Protein 3OLL (pdb70)

Foldseek 3Di:
DLAQVVQLVLLVVLDFDFDDDAQDPDDDAQLRVVARLQVLLVVVLVSVLSSQVSRPLLVVFPPVVNVVLCLQQVLLLLLLVQLVVCLPPQQWGCSGVNDIDGLVVLVRHPQCSVLSVLSRVLSPLCSVLVPDPS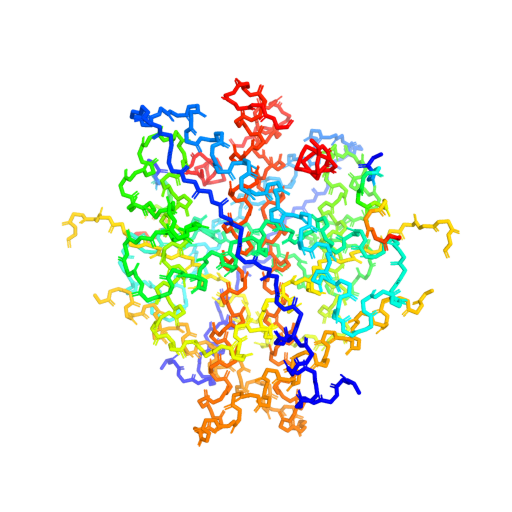LSSLVSVLSSLDDCPDDDDDPPDCNVVSSVVSNVSSLVNNLVVLVVVVDDPVVSVVSSVSSVVCSVSSVVSSVSVLVVVLVCCVVVSYPHVVSVVSNVVD/DLAQVVQLVLLVVLDFDFDDDAQDPDDDAQLRVVQRLQVLLVVVLVSVLSSQVSRPLLVVFPPVVNVVLCLFFSLLLLLLVQLVVCLPPQQWGCSGVNDIDGLVVLVRHPQCSVLSVLSRVLSPLCSVLVPDPSLSSLLSVLSSLDDPCDDDDDPGCNVVSSVVSNVSSLVNNLVVLVVVVDDPVVSVVSSVSSVVCSVSSVVSSVSVLVSVLVCCVVVSYPHVVSVVSNVVD/DCVVVVVVVD/DCVPVVVVVD

Sequence (487 aa):
ALSPEQLVLTLLEAEPPHVLISSRPSAPFTEASMMMSLTKLADKELVHMISSWAKKIPGFVEELSLFDQVRLLESCWMEVLMMGLMWRSIDHPGKLIFAPDLVLDRDEGKCCVEGILEIFDMLLATTSSRFRELKLQHKEYLCVKAMILLNSSMYPLVTATADSSRKLAHLLNAVTDALVWVIAKSGISSQQQSMRLANLLMLLSSHVRHASNKGMEHLLNMKCCKNVVPVDLLLEMLNAHALSPEQLVLTLLEAEPPHVLISSRPSAPFTEASMMMSLTKLADKELVHMISWAKKIPGFVELSLFFDQVRLLESSCWMEVLMMGLMWRSIDHPGKLIFAPDLVLDRDEGKCCVEGILEIFDMLLATTSRFRELKLQHKEYLCVKAMILLNSSMYPLVTATDSSRKLAHLLNAVTDALVWVIAKSGISSQQQSMRLANLLMLLSSHVRHASSNKGMEHLLNMKCKNVVPVDLLLEMLNAHRHKILHRLLQRHKILHRLLQ

Solvent-accessible surface area: 22695 Å² total

InterPro domains:
  IPR000536 Nuclear hormone receptor, ligand-binding domain [PF00104] (287-480)
  IPR000536 Nuclear hormone receptor, ligand-binding domain [PS51843] (264-498)
  IPR000536 Nuclear hormone receptor, ligand-binding domain [SM00430] (300-469)
  IPR001628 Zinc finger, nuclear hormone receptor-type [PF00105] (148-216)
  IPR001628 Zinc finger, nuclear hormone receptor-type [PR00047] (149-165)
  IPR001628 Zinc finger, nuclear hormone receptor-type [PR00047] (165-180)
  IPR001628 Zinc finger, nuclear hormone receptor-type [PR00047] (198-206)
  IPR001628 Zinc finger, nuclear hormone receptor-type [PR00047] (206-214)
  IPR001628 Zinc finger, nuclear hormone receptor-type [PS00031] (149-175)
  IPR001628 Zinc finger, nuclear hormone receptor-type [PS51030] (146-221)
  IPR001628 Zinc finger, nuclear hormone receptor-type [SM00399] (146-217)
  IPR001723 Nuclear hormone receptor [PR00398] (210-220)
  IPR001723 Nuclear hormone receptor [PR00398] (301-322)
  IPR001723 Nuclear hormone receptor [PR00398] (322-338)
  IPR001723 Nuclear hormone receptor [PR00398] (390-405)
  IPR001723 Nuclear hormone receptor [PR00398] (457-474)
  IPR013088 Zinc finger, NHR/GATA-type [G3DSA:3.30.50.10] (141-246)
  IPR021064 Estrogen receptor beta-like, N-terminal [PF12497] (12-125)
  IPR024178 Estrogen receptor/oestrogen-related receptor [PIRSF002527] (24-518)
  IPR028355 Estrogen receptor beta/gamma [PIRSF500102] (14-525)

GO terms:
  GO:0005515 protein binding (F, IPI)
  GO:0030284 nuclear estrogen receptor activity (F, IDA)
  GO:0045944 positive regulation of transcription by RNA polymerase II (P, IDA)
  GO:0034056 estrogen response element binding (F, IDA)
  GO:0030520 estrogen receptor signaling pathway (P, IDA)
  GO:0071392 cellular response to estradiol stimulus (P, IDA)
  GO:0004879 nuclear receptor activity (F, IDA)
  GO:0005634 nucleus (C, IDA)
  GO:0005739 mitochondrion (C, IDA)
  GO:0045893 positive regulation of DNA-templated transcription (P, IDA)
  GO:0030284 nuclear estrogen receptor activity (F, IMP)
  GO:0019899 enzyme binding (F, IPI)
  GO:0003677 DNA binding (F, TAS)
  GO:0003707 nuclear steroid receptor activity (F, TAS)
  GO:0007165 signal transduction (P, TAS)
  GO:0007267 cell-cell signaling (P, TAS)
  GO:0005654 nucleoplasm (C, TAS)
  GO:0005654 nucleoplasm (C, IDA)
  GO:0000978 RNA polymerase II cis-regulatory region sequence-specific DNA binding (F, IDA)
  GO:0000122 negative regulation of transcription by RNA polymerase II (P, IDA)

Organism: Homo sapiens (NCBI:txid9606)

CATH classification: 1.10.565.10

Structure (mmCIF, N/CA/C/O backbone):
data_3OLL
#
_entry.id   3OLL
#
_cell.length_a   71.860
_cell.length_b   71.860
_cell.length_c   113.280
_cell.angle_alpha   90.00
_cell.angle_beta   90.00
_cell.angle_gamma   120.00
#
_symmetry.space_group_name_H-M   'P 31'
#
loop_
_entity.id
_entity.type
_entity.pdbx_description
1 polymer 'Estrogen receptor beta'
2 polymer 'Nuclear receptor coactivator 1'
3 non-polymer ESTRADIOL
4 water water
#
loop_
_atom_site.group_PDB
_atom_site.id
_atom_site.type_symbol
_atom_site.label_atom_id
_atom_site.label_alt_id
_atom_site.label_comp_id
_atom_site.label_asym_id
_atom_site.label_entity_id
_atom_site.label_seq_id
_atom_site.pdbx_PDB_ins_code
_atom_site.Cartn_x
_atom_site.Cartn_y
_atom_site.Cartn_z
_atom_site.occupancy
_atom_site.B_iso_or_equiv
_atom_site.auth_seq_id
_atom_site.auth_comp_id
_atom_site.auth_asym_id
_atom_site.auth_atom_id
_atom_site.pdbx_PDB_model_num
ATOM 1 N N . ALA A 1 2 ? 16.109 19.576 -1.543 1.00 27.76 262 ALA A N 1
ATOM 2 C CA . ALA A 1 2 ? 15.197 20.575 -0.798 1.00 28.56 262 ALA A CA 1
ATOM 3 C C . ALA A 1 2 ? 13.774 20.192 -0.760 1.00 29.02 262 ALA A C 1
ATOM 4 O O . ALA A 1 2 ? 13.049 20.687 0.148 1.00 29.38 262 ALA A O 1
ATOM 6 N N . LEU A 1 3 ? 13.341 19.403 -1.748 1.00 28.06 263 LEU A N 1
ATOM 7 C CA . LEU A 1 3 ? 11.940 18.958 -1.835 1.00 28.28 263 LEU A CA 1
ATOM 8 C C . LEU A 1 3 ? 11.706 17.560 -1.403 1.00 28.12 263 LEU A C 1
ATOM 9 O O . LEU A 1 3 ? 10.558 17.067 -1.429 1.00 27.85 263 LEU A O 1
ATOM 14 N N . SER A 1 4 ? 12.771 16.848 -1.066 1.00 27.85 264 SER A N 1
ATOM 15 C CA . SER A 1 4 ? 12.658 15.525 -0.509 1.00 27.63 264 SER A CA 1
ATOM 16 C C . SER A 1 4 ? 11.999 15.505 0.879 1.00 24.25 264 SER A C 1
ATOM 17 O O . SER A 1 4 ? 12.142 16.469 1.604 1.00 24.48 264 SER A O 1
ATOM 20 N N . PRO A 1 5 ? 11.247 14.456 1.249 1.00 22.58 265 PRO A N 1
ATOM 21 C CA . PRO A 1 5 ? 10.231 14.630 2.318 1.00 21.84 265 PRO A CA 1
ATOM 22 C C . PRO A 1 5 ? 10.823 15.083 3.644 1.00 20.20 265 PRO A C 1
ATOM 23 O O . PRO A 1 5 ? 10.282 16.087 4.211 1.00 19.32 265 PRO A O 1
ATOM 27 N N . GLU A 1 6 ? 11.886 14.426 4.184 1.00 20.36 266 GLU A N 1
ATOM 28 C CA . GLU A 1 6 ? 12.386 14.852 5.526 1.00 20.60 266 GLU A CA 1
ATOM 29 C C . GLU A 1 6 ? 12.924 16.329 5.506 1.00 19.23 266 GLU A C 1
ATOM 30 O O . GLU A 1 6 ? 12.580 17.143 6.437 1.00 20.69 266 GLU A O 1
ATOM 36 N N . GLN A 1 7 ? 13.654 16.720 4.466 1.00 20.41 267 GLN A N 1
ATOM 37 C CA . GLN A 1 7 ? 14.144 18.140 4.368 1.00 20.98 267 GLN A CA 1
ATOM 38 C C . GLN A 1 7 ? 12.955 19.124 4.220 1.00 19.42 267 GLN A C 1
ATOM 39 O O . GLN A 1 7 ? 12.957 20.249 4.881 1.00 20.50 267 GLN A O 1
ATOM 45 N N . LEU A 1 8 ? 11.904 18.740 3.424 1.00 19.33 268 LEU A N 1
ATOM 46 C CA . LEU A 1 8 ? 10.781 19.699 3.189 1.00 18.01 268 LEU A CA 1
ATOM 47 C C . LEU A 1 8 ? 10.010 19.941 4.488 1.00 17.13 268 LEU A C 1
ATOM 48 O O . LEU A 1 8 ? 9.669 21.116 4.777 1.00 17.94 268 LEU A O 1
ATOM 53 N N . VAL A 1 9 ? 9.723 18.861 5.235 1.00 17.50 269 VAL A N 1
ATOM 54 C CA . VAL A 1 9 ? 8.977 19.007 6.480 1.00 17.26 269 VAL A CA 1
ATOM 55 C C . VAL A 1 9 ? 9.778 19.886 7.502 1.00 17.38 269 VAL A C 1
ATOM 56 O O . VAL A 1 9 ? 9.193 20.744 8.208 1.00 18.44 269 VAL A O 1
ATOM 60 N N . LEU A 1 10 ? 11.117 19.689 7.591 1.00 17.29 270 LEU A N 1
ATOM 61 C CA . LEU A 1 10 ? 11.929 20.523 8.517 1.00 15.60 270 LEU A CA 1
ATOM 62 C C . LEU A 1 10 ? 11.878 22.004 8.059 1.00 15.69 270 LEU A C 1
ATOM 63 O O . LEU A 1 10 ? 11.843 22.914 8.949 1.00 15.66 270 LEU A O 1
ATOM 68 N N . THR A 1 11 ? 12.003 22.286 6.747 1.00 16.90 271 THR A N 1
ATOM 69 C CA . THR A 1 11 ? 11.891 23.677 6.246 1.00 15.59 271 THR A CA 1
ATOM 70 C C . THR A 1 11 ? 10.508 24.287 6.697 1.00 15.62 271 THR A C 1
ATOM 71 O O . THR A 1 11 ? 10.433 25.489 7.116 1.00 16.03 271 THR A O 1
ATOM 75 N N . LEU A 1 12 ? 9.402 23.523 6.546 1.00 15.43 272 LEU A N 1
ATOM 76 C CA . LEU A 1 12 ? 8.057 24.036 6.971 1.00 14.42 272 LEU A CA 1
ATOM 77 C C . LEU A 1 12 ? 8.055 24.313 8.489 1.00 15.24 272 LEU A C 1
ATOM 78 O O . LEU A 1 12 ? 7.516 25.380 8.920 1.00 15.08 272 LEU A O 1
ATOM 83 N N . LEU A 1 13 ? 8.658 23.401 9.283 1.00 14.39 273 LEU A N 1
ATOM 84 C CA . LEU A 1 13 ? 8.740 23.608 10.737 1.00 14.05 273 LEU A CA 1
ATOM 85 C C . LEU A 1 13 ? 9.485 24.954 11.081 1.00 15.53 273 LEU A C 1
ATOM 86 O O . LEU A 1 13 ? 9.012 25.769 11.916 1.00 16.47 273 LEU A O 1
ATOM 91 N N . GLU A 1 14 ? 10.608 25.217 10.383 1.00 15.60 274 GLU A N 1
ATOM 92 C CA . GLU A 1 14 ? 11.418 26.407 10.659 1.00 15.17 274 GLU A CA 1
ATOM 93 C C . GLU A 1 14 ? 10.782 27.697 10.114 1.00 15.24 274 GLU A C 1
ATOM 94 O O . GLU A 1 14 ? 11.174 28.833 10.523 1.00 16.58 274 GLU A O 1
ATOM 100 N N . ALA A 1 15 ? 9.824 27.552 9.203 1.00 15.52 275 ALA A N 1
ATOM 101 C CA . ALA A 1 15 ? 9.116 28.723 8.573 1.00 14.96 275 ALA A CA 1
ATOM 102 C C . ALA A 1 15 ? 7.942 29.259 9.437 1.00 14.99 275 ALA A C 1
ATOM 103 O O . ALA A 1 15 ? 7.380 30.353 9.066 1.00 15.32 275 ALA A O 1
ATOM 105 N N . GLU A 1 16 ? 7.521 28.508 10.475 1.00 14.65 276 GLU A N 1
ATOM 106 C CA . GLU A 1 16 ? 6.254 28.883 11.195 1.00 15.11 276 GLU A CA 1
ATOM 107 C C . GLU A 1 16 ? 6.297 30.341 11.694 1.00 14.73 276 GLU A C 1
ATOM 108 O O . GLU A 1 16 ? 7.316 30.779 12.259 1.00 16.91 276 GLU A O 1
ATOM 114 N N . PRO A 1 17 ? 5.183 31.121 11.535 1.00 15.06 277 PRO A N 1
ATOM 115 C CA . PRO A 1 17 ? 5.199 32.535 11.961 1.00 17.05 277 PRO A CA 1
ATOM 116 C C . PRO A 1 17 ? 5.130 32.653 13.497 1.00 18.10 277 PRO A C 1
ATOM 117 O O . PRO A 1 17 ? 4.768 31.699 14.200 1.00 18.60 277 PRO A O 1
ATOM 121 N N . PRO A 1 18 ? 5.497 33.820 14.017 1.00 18.78 278 PRO A N 1
ATOM 122 C CA . PRO A 1 18 ? 5.392 34.066 15.480 1.00 19.92 278 PRO A CA 1
ATOM 123 C C . PRO A 1 18 ? 3.932 34.146 15.944 1.00 21.04 278 PRO A C 1
ATOM 124 O O . PRO A 1 18 ? 3.056 34.448 15.128 1.00 21.58 278 PRO A O 1
ATOM 128 N N . HIS A 1 19 ? 3.683 33.857 17.212 1.00 22.45 279 HIS A N 1
ATOM 129 C CA . HIS A 1 19 ? 2.363 34.157 17.839 1.00 23.65 279 HIS A CA 1
ATOM 130 C C . HIS A 1 19 ? 2.228 35.717 18.037 1.00 23.54 279 HIS A C 1
ATOM 131 O O . HIS A 1 19 ? 3.144 36.391 18.573 1.00 27.15 279 HIS A O 1
ATOM 138 N N . VAL A 1 20 ? 1.188 36.310 17.490 1.00 17.80 280 VAL A N 1
ATOM 139 C CA . VAL A 1 20 ? 0.990 37.740 17.653 1.00 17.41 280 VAL A CA 1
ATOM 140 C C . VAL A 1 20 ? 0.157 37.964 18.990 1.00 16.65 280 VAL A C 1
ATOM 141 O O . VAL A 1 20 ? -0.903 37.364 19.213 1.00 16.38 280 VAL A O 1
ATOM 145 N N . LEU A 1 21 ? 0.644 38.830 19.848 1.00 16.12 281 LEU A N 1
ATOM 146 C CA . LEU A 1 21 ? 0.009 39.064 21.182 1.00 15.21 281 LEU A CA 1
ATOM 147 C C . LEU A 1 21 ? -0.955 40.256 21.133 1.00 14.28 281 LEU A C 1
ATOM 148 O O . LEU A 1 21 ? -0.664 41.309 20.574 1.00 15.46 281 LEU A O 1
ATOM 153 N N . ILE A 1 22 ? -2.142 40.029 21.720 1.00 14.58 282 ILE A N 1
ATOM 154 C CA . ILE A 1 22 ? -3.150 41.106 21.915 1.00 14.76 282 ILE A CA 1
ATOM 155 C C . ILE A 1 22 ? -3.976 40.745 23.214 1.00 15.50 282 ILE A C 1
ATOM 156 O O . ILE A 1 22 ? -4.096 39.530 23.573 1.00 16.32 282 ILE A O 1
ATOM 161 N N A SER A 1 23 ? -4.538 41.747 23.892 0.50 16.54 283 SER A N 1
ATOM 162 N N B SER A 1 23 ? -4.501 41.754 23.922 0.50 15.77 283 SER A N 1
ATOM 163 C CA A SER A 1 23 ? -5.398 41.461 25.087 0.50 18.23 283 SER A CA 1
ATOM 164 C CA B SER A 1 23 ? -5.331 41.503 25.161 0.50 16.66 283 SER A CA 1
ATOM 165 C C A SER A 1 23 ? -6.810 41.988 24.889 0.50 18.39 283 SER A C 1
ATOM 166 C C B SER A 1 23 ? -6.756 42.068 24.974 0.50 17.80 283 SER A C 1
ATOM 167 O O A SER A 1 23 ? -7.091 42.737 23.966 0.50 19.26 283 SER A O 1
ATOM 168 O O B SER A 1 23 ? -7.000 42.901 24.121 0.50 18.71 283 SER A O 1
ATOM 173 N N . ARG A 1 24 ? -7.681 41.651 25.832 1.00 18.38 284 ARG A N 1
ATOM 174 C CA . ARG A 1 24 ? -9.060 42.253 25.828 1.00 18.53 284 ARG A CA 1
ATOM 175 C C . ARG A 1 24 ? -9.023 43.735 26.209 1.00 18.96 284 ARG A C 1
ATOM 176 O O . ARG A 1 24 ? -8.163 44.112 27.081 1.00 20.95 284 ARG A O 1
ATOM 184 N N . PRO A 1 25 ? -9.963 44.542 25.699 1.00 18.67 285 PRO A N 1
ATOM 185 C CA . PRO A 1 25 ? -10.136 45.926 26.251 1.00 21.02 285 PRO A CA 1
ATOM 186 C C . PRO A 1 25 ? -10.510 45.924 27.788 1.00 22.10 285 PRO A C 1
ATOM 187 O O . PRO A 1 25 ? -10.980 44.913 28.329 1.00 19.97 285 PRO A O 1
ATOM 191 N N . SER A 1 26 ? -10.196 47.045 28.470 1.00 22.53 286 SER A N 1
ATOM 192 C CA . SER A 1 26 ? -10.678 47.243 29.885 1.00 23.12 286 SER A CA 1
ATOM 193 C C . SER A 1 26 ? -12.210 47.217 30.056 1.00 23.76 286 SER A C 1
ATOM 194 O O . SER A 1 26 ? -12.715 46.555 30.996 1.00 26.62 286 SER A O 1
ATOM 197 N N . ALA A 1 27 ? -12.956 47.850 29.151 1.00 22.87 287 ALA A N 1
ATOM 198 C CA . ALA A 1 27 ? -14.431 47.955 29.269 1.00 21.30 287 ALA A CA 1
ATOM 199 C C . ALA A 1 27 ? -15.100 46.671 28.697 1.00 21.26 287 ALA A C 1
ATOM 200 O O . ALA A 1 27 ? -14.508 46.006 27.785 1.00 21.96 287 ALA A O 1
ATOM 202 N N . PRO A 1 28 ? -16.336 46.290 29.188 1.00 19.83 288 PRO A N 1
ATOM 203 C CA . PRO A 1 28 ? -17.077 45.141 28.561 1.00 19.37 288 PRO A CA 1
ATOM 204 C C . PRO A 1 28 ? -17.155 45.242 27.031 1.00 17.97 288 PRO A C 1
ATOM 205 O O . PRO A 1 28 ? -17.275 46.364 26.476 1.00 18.66 288 PRO A O 1
ATOM 209 N N . PHE A 1 29 ? -17.049 44.091 26.350 1.00 18.11 289 PHE A N 1
ATOM 210 C CA . PHE A 1 29 ? -17.152 44.129 24.834 1.00 16.89 289 PHE A CA 1
ATOM 211 C C . PHE A 1 29 ? -18.507 44.728 24.333 1.00 17.63 289 PHE A C 1
ATOM 212 O O . PHE A 1 29 ? -19.609 44.469 24.939 1.00 19.78 289 PHE A O 1
ATOM 220 N N . THR A 1 30 ? -18.408 45.402 23.190 1.00 18.25 290 THR A N 1
ATOM 221 C CA . THR A 1 30 ? -19.580 45.813 22.380 1.00 18.04 290 THR A CA 1
ATOM 222 C C . THR A 1 30 ? -19.324 45.155 20.967 1.00 17.09 290 THR A C 1
ATOM 223 O O . THR A 1 30 ? -18.192 44.690 20.636 1.00 16.98 290 THR A O 1
ATOM 227 N N . GLU A 1 31 ? -20.329 45.177 20.099 1.00 16.97 291 GLU A N 1
ATOM 228 C CA . GLU A 1 31 ? -20.145 44.720 18.712 1.00 18.13 291 GLU A CA 1
ATOM 229 C C . GLU A 1 31 ? -18.956 45.469 18.036 1.00 17.68 291 GLU A C 1
ATOM 230 O O . GLU A 1 31 ? -18.035 44.811 17.430 1.00 17.84 291 GLU A O 1
ATOM 236 N N . ALA A 1 32 ? -18.876 46.825 18.202 1.00 18.03 292 ALA A N 1
ATOM 237 C CA . ALA A 1 32 ? -17.779 47.578 17.608 1.00 17.38 292 ALA A CA 1
ATOM 238 C C . ALA A 1 32 ? -16.389 47.220 18.219 1.00 16.20 292 ALA A C 1
ATOM 239 O O . ALA A 1 32 ? -15.377 47.083 17.504 1.00 17.31 292 ALA A O 1
ATOM 241 N N . SER A 1 33 ? -16.293 47.125 19.552 1.00 16.05 293 SER A N 1
ATOM 242 C CA . SER A 1 33 ? -14.962 46.834 20.168 1.00 16.73 293 SER A CA 1
ATOM 243 C C . SER A 1 33 ? -14.443 45.392 19.951 1.00 15.23 293 SER A C 1
ATOM 244 O O . SER A 1 33 ? -13.236 45.172 19.785 1.00 14.93 293 SER A O 1
ATOM 247 N N . MET A 1 34 ? -15.359 44.426 19.872 1.00 15.34 294 MET A N 1
ATOM 248 C CA . MET A 1 34 ? -14.947 43.035 19.518 1.00 13.72 294 MET A CA 1
ATOM 249 C C . MET A 1 34 ? -14.437 42.992 18.037 1.00 13.98 294 MET A C 1
ATOM 250 O O . MET A 1 34 ? -13.368 42.347 17.765 1.00 14.59 294 MET A O 1
ATOM 255 N N . MET A 1 35 ? -15.175 43.651 17.091 1.00 13.89 295 MET A N 1
ATOM 256 C CA . MET A 1 35 ? -14.672 43.710 15.675 1.00 13.11 295 MET A CA 1
ATOM 257 C C . MET A 1 35 ? -13.285 44.464 15.601 1.00 14.14 295 MET A C 1
ATOM 258 O O . MET A 1 35 ? -12.403 44.037 14.812 1.00 14.89 295 MET A O 1
ATOM 263 N N . MET A 1 36 ? -13.092 45.517 16.409 1.00 15.12 296 MET A N 1
ATOM 264 C CA . MET A 1 36 ? -11.810 46.198 16.399 1.00 14.53 296 MET A CA 1
ATOM 265 C C . MET A 1 36 ? -10.663 45.289 16.882 1.00 14.27 296 MET A C 1
ATOM 266 O O . MET A 1 36 ? -9.587 45.213 16.205 1.00 14.72 296 MET A O 1
ATOM 271 N N . SER A 1 37 ? -10.882 44.495 17.965 1.00 13.32 297 SER A N 1
ATOM 272 C CA . SER A 1 37 ? -9.779 43.630 18.432 1.00 12.84 297 SER A CA 1
ATOM 273 C C . SER A 1 37 ? -9.472 42.520 17.406 1.00 12.46 297 SER A C 1
ATOM 274 O O . SER A 1 37 ? -8.275 42.277 17.116 1.00 13.47 297 SER A O 1
ATOM 277 N N . LEU A 1 38 ? -10.505 41.890 16.803 1.00 12.48 298 LEU A N 1
ATOM 278 C CA . LEU A 1 38 ? -10.265 40.790 15.849 1.00 11.68 298 LEU A CA 1
ATOM 279 C C . LEU A 1 38 ? -9.584 41.284 14.545 1.00 11.90 298 LEU A C 1
ATOM 280 O O . LEU A 1 38 ? -8.653 40.570 13.989 1.00 12.75 298 LEU A O 1
ATOM 285 N N . THR A 1 39 ? -9.990 42.469 14.059 1.00 13.18 299 THR A N 1
ATOM 286 C CA . THR A 1 39 ? -9.341 42.979 12.808 1.00 14.06 299 THR A CA 1
ATOM 287 C C . THR A 1 39 ? -7.885 43.539 13.028 1.00 13.21 299 THR A C 1
ATOM 288 O O . THR A 1 39 ? -7.026 43.349 12.118 1.00 14.81 299 THR A O 1
ATOM 292 N N . LYS A 1 40 ? -7.626 44.203 14.202 1.00 13.66 300 LYS A N 1
ATOM 293 C CA . LYS A 1 40 ? -6.216 44.606 14.541 1.00 14.64 300 LYS A CA 1
ATOM 294 C C . LYS A 1 40 ? -5.276 43.351 14.559 1.00 14.00 300 LYS A C 1
ATOM 295 O O . LYS A 1 40 ? -4.141 43.366 14.008 1.00 14.52 300 LYS A O 1
ATOM 301 N N . LEU A 1 41 ? -5.757 42.245 15.155 1.00 13.07 301 LEU A N 1
ATOM 302 C CA . LEU A 1 41 ? -4.963 40.973 15.177 1.00 12.85 301 LEU A CA 1
ATOM 303 C C . LEU A 1 41 ? -4.750 40.412 13.745 1.00 12.79 301 LEU A C 1
ATOM 304 O O . LEU A 1 41 ? -3.609 40.078 13.356 1.00 13.93 301 LEU A O 1
ATOM 309 N N . ALA A 1 42 ? -5.837 40.333 12.945 1.00 12.66 302 ALA A N 1
ATOM 310 C CA . ALA A 1 42 ? -5.726 39.820 11.541 1.00 12.43 302 ALA A CA 1
ATOM 311 C C . ALA A 1 42 ? -4.738 40.620 10.679 1.00 13.33 302 ALA A C 1
ATOM 312 O O . ALA A 1 42 ? -3.957 40.009 9.919 1.00 15.08 302 ALA A O 1
ATOM 314 N N . ASP A 1 43 ? -4.788 41.969 10.785 1.00 14.75 303 ASP A N 1
ATOM 315 C CA . ASP A 1 43 ? -3.860 42.796 9.979 1.00 15.62 303 ASP A CA 1
ATOM 316 C C . ASP A 1 43 ? -2.400 42.497 10.288 1.00 16.47 303 ASP A C 1
ATOM 317 O O . ASP A 1 43 ? -1.508 42.299 9.349 1.00 17.52 303 ASP A O 1
ATOM 322 N N . LYS A 1 44 ? -2.091 42.397 11.598 1.00 14.19 304 LYS A N 1
ATOM 323 C CA . LYS A 1 44 ? -0.662 42.078 11.972 1.00 15.54 304 LYS A CA 1
ATOM 324 C C . LYS A 1 44 ? -0.267 40.639 11.544 1.00 15.68 304 LYS A C 1
ATOM 325 O O . LYS A 1 44 ? 0.894 40.400 11.056 1.00 16.32 304 LYS A O 1
ATOM 331 N N . GLU A 1 45 ? -1.171 39.664 11.734 1.00 14.44 305 GLU A N 1
ATOM 332 C CA . GLU A 1 45 ? -0.888 38.289 11.235 1.00 15.28 305 GLU A CA 1
ATOM 333 C C . GLU A 1 45 ? -0.666 38.232 9.681 1.00 14.70 305 GLU A C 1
ATOM 334 O O . GLU A 1 45 ? 0.191 37.400 9.208 1.00 14.83 305 GLU A O 1
ATOM 340 N N . LEU A 1 46 ? -1.381 39.069 8.932 1.00 14.76 306 LEU A N 1
ATOM 341 C CA . LEU A 1 46 ? -1.211 39.107 7.441 1.00 15.79 306 LEU A CA 1
ATOM 342 C C . LEU A 1 46 ? 0.208 39.522 7.081 1.00 16.65 306 LEU A C 1
ATOM 343 O O . LEU A 1 46 ? 0.808 38.951 6.125 1.00 17.38 306 LEU A O 1
ATOM 348 N N . VAL A 1 47 ? 0.807 40.477 7.813 1.00 16.16 307 VAL A N 1
ATOM 349 C CA . VAL A 1 47 ? 2.162 40.919 7.522 1.00 18.30 307 VAL A CA 1
ATOM 350 C C . VAL A 1 47 ? 3.103 39.747 7.689 1.00 16.93 307 VAL A C 1
ATOM 351 O O . VAL A 1 47 ? 4.005 39.490 6.815 1.00 18.50 307 VAL A O 1
ATOM 355 N N . HIS A 1 48 ? 2.974 39.015 8.802 1.00 15.56 308 HIS A N 1
ATOM 356 C CA . HIS A 1 48 ? 3.864 37.840 9.054 1.00 15.40 308 HIS A CA 1
ATOM 357 C C . HIS A 1 48 ? 3.584 36.666 8.111 1.00 14.57 308 HIS A C 1
ATOM 358 O O . HIS A 1 48 ? 4.518 35.880 7.846 1.00 16.05 308 HIS A O 1
ATOM 365 N N . MET A 1 49 ? 2.352 36.571 7.623 1.00 15.14 309 MET A N 1
ATOM 366 C CA . MET A 1 49 ? 2.004 35.497 6.665 1.00 14.40 309 MET A CA 1
ATOM 367 C C . MET A 1 49 ? 2.846 35.620 5.367 1.00 15.21 309 MET A C 1
ATOM 368 O O . MET A 1 49 ? 3.240 34.604 4.731 1.00 15.13 309 MET A O 1
ATOM 373 N N . ILE A 1 50 ? 3.085 36.875 4.932 1.00 16.17 310 ILE A N 1
ATOM 374 C CA . ILE A 1 50 ? 3.904 37.083 3.677 1.00 16.57 310 ILE A CA 1
ATOM 375 C C . ILE A 1 50 ? 5.334 36.526 3.872 1.00 15.73 310 ILE A C 1
ATOM 376 O O . ILE A 1 50 ? 5.887 35.837 2.951 1.00 17.51 310 ILE A O 1
ATOM 381 N N A SER A 1 51 ? 5.940 36.839 5.039 0.50 18.07 311 SER A N 1
ATOM 382 N N B SER A 1 51 ? 5.941 36.808 5.044 0.50 18.30 311 SER A N 1
ATOM 383 C CA A SER A 1 51 ? 7.305 36.304 5.352 0.50 17.81 311 SER A CA 1
ATOM 384 C CA B SER A 1 51 ? 7.311 36.272 5.352 0.50 18.02 311 SER A CA 1
ATOM 385 C C A SER A 1 51 ? 7.321 34.747 5.383 0.50 16.55 311 SER A C 1
ATOM 386 C C B SER A 1 51 ? 7.346 34.721 5.418 0.50 16.89 311 SER A C 1
ATOM 387 O O A SER A 1 51 ? 8.285 34.123 4.861 0.50 17.66 311 SER A O 1
ATOM 388 O O B SER A 1 51 ? 8.342 34.076 4.985 0.50 17.97 311 SER A O 1
ATOM 393 N N . TRP A 1 52 ? 6.313 34.110 6.004 1.00 16.18 312 TRP A N 1
ATOM 394 C CA . TRP A 1 52 ? 6.136 32.619 5.999 1.00 15.06 312 TRP A CA 1
ATOM 395 C C . TRP A 1 52 ? 6.109 32.098 4.529 1.00 14.96 312 TRP A C 1
ATOM 396 O O . TRP A 1 52 ? 6.820 31.127 4.197 1.00 15.40 312 TRP A O 1
ATOM 407 N N . ALA A 1 53 ? 5.251 32.663 3.661 1.00 14.96 313 ALA A N 1
ATOM 408 C CA . ALA A 1 53 ? 5.104 32.118 2.256 1.00 15.44 313 ALA A CA 1
ATOM 409 C C . ALA A 1 53 ? 6.462 32.140 1.510 1.00 16.26 313 ALA A C 1
ATOM 410 O O . ALA A 1 53 ? 6.886 31.184 0.783 1.00 16.55 313 ALA A O 1
ATOM 412 N N . LYS A 1 54 ? 7.234 33.228 1.751 1.00 15.80 314 LYS A N 1
ATOM 413 C CA . LYS A 1 54 ? 8.556 33.383 1.098 1.00 17.93 314 LYS A CA 1
ATOM 414 C C . LYS A 1 54 ? 9.562 32.318 1.525 1.00 17.37 314 LYS A C 1
ATOM 415 O O . LYS A 1 54 ? 10.620 32.115 0.821 1.00 20.21 314 LYS A O 1
ATOM 421 N N . LYS A 1 55 ? 9.323 31.705 2.705 1.00 18.64 315 LYS A N 1
ATOM 422 C CA . LYS A 1 55 ? 10.224 30.619 3.227 1.00 19.04 315 LYS A CA 1
ATOM 423 C C . LYS A 1 55 ? 9.915 29.208 2.621 1.00 21.19 315 LYS A C 1
ATOM 424 O O . LYS A 1 55 ? 10.713 28.277 2.827 1.00 23.39 315 LYS A O 1
ATOM 430 N N . ILE A 1 56 ? 8.752 29.004 1.956 1.00 20.63 316 ILE A N 1
ATOM 431 C CA . ILE A 1 56 ? 8.394 27.701 1.416 1.00 22.79 316 ILE A CA 1
ATOM 432 C C . ILE A 1 56 ? 9.264 27.472 0.160 1.00 23.27 316 ILE A C 1
ATOM 433 O O . ILE A 1 56 ? 9.352 28.316 -0.724 1.00 22.04 316 ILE A O 1
ATOM 438 N N . PRO A 1 57 ? 9.988 26.316 0.077 1.00 25.09 317 PRO A N 1
ATOM 439 C CA . PRO A 1 57 ? 10.934 26.118 -1.055 1.00 27.26 317 PRO A CA 1
ATOM 440 C C . PRO A 1 57 ? 10.289 26.300 -2.468 1.00 27.07 317 PRO A C 1
ATOM 441 O O . PRO A 1 57 ? 9.244 25.695 -2.742 1.00 28.93 317 PRO A O 1
ATOM 445 N N . GLY A 1 58 ? 10.871 27.149 -3.315 1.00 26.40 318 GLY A N 1
ATOM 446 C CA . GLY A 1 58 ? 10.332 27.285 -4.692 1.00 25.51 318 GLY A CA 1
ATOM 447 C C . GLY A 1 58 ? 9.341 28.482 -4.796 1.00 23.22 318 GLY A C 1
ATOM 448 O O . GLY A 1 58 ? 9.061 29.015 -5.891 1.00 23.89 318 GLY A O 1
ATOM 449 N N . PHE A 1 59 ? 8.734 28.928 -3.671 1.00 21.70 319 PHE A N 1
ATOM 450 C CA . PHE A 1 59 ? 7.637 29.957 -3.824 1.00 20.29 319 PHE A CA 1
ATOM 451 C C . PHE A 1 59 ? 8.170 31.268 -4.497 1.00 21.67 319 PHE A C 1
ATOM 452 O O . PHE A 1 59 ? 7.498 31.805 -5.386 1.00 20.41 319 PHE A O 1
ATOM 460 N N . VAL A 1 60 ? 9.344 31.786 -4.062 1.00 21.02 320 VAL A N 1
ATOM 461 C CA . VAL A 1 60 ? 9.839 33.044 -4.645 1.00 23.00 320 VAL A CA 1
ATOM 462 C C . VAL A 1 60 ? 10.421 32.831 -6.107 1.00 23.31 320 VAL A C 1
ATOM 463 O O . VAL A 1 60 ? 10.786 33.815 -6.765 1.00 26.18 320 VAL A O 1
ATOM 467 N N A GLU A 1 61 ? 10.492 31.559 -6.550 0.50 23.49 321 GLU A N 1
ATOM 468 N N B GLU A 1 61 ? 10.494 31.592 -6.587 0.50 23.73 321 GLU A N 1
ATOM 469 C CA A GLU A 1 61 ? 10.867 31.165 -7.969 0.50 24.43 321 GLU A CA 1
ATOM 470 C CA B GLU A 1 61 ? 10.881 31.398 -8.021 0.50 24.55 321 GLU A CA 1
ATOM 471 C C A GLU A 1 61 ? 9.627 31.144 -8.930 0.50 22.64 321 GLU A C 1
ATOM 472 C C B GLU A 1 61 ? 9.627 31.400 -8.950 0.50 22.76 321 GLU A C 1
ATOM 473 O O A GLU A 1 61 ? 9.768 30.963 -10.155 0.50 23.75 321 GLU A O 1
ATOM 474 O O B GLU A 1 61 ? 9.768 31.530 -10.184 0.50 24.63 321 GLU A O 1
ATOM 485 N N . LEU A 1 62 ? 8.410 31.257 -8.383 1.00 22.89 322 LEU A N 1
ATOM 486 C CA . LEU A 1 62 ? 7.183 31.473 -9.202 1.00 20.16 322 LEU A CA 1
ATOM 487 C C . LEU A 1 62 ? 7.173 32.916 -9.714 1.00 21.82 322 LEU A C 1
ATOM 488 O O . LEU A 1 62 ? 7.864 33.754 -9.141 1.00 24.54 322 LEU A O 1
ATOM 493 N N . SER A 1 63 ? 6.426 33.217 -10.766 1.00 21.91 323 SER A N 1
ATOM 494 C CA . SER A 1 63 ? 6.264 34.621 -11.225 1.00 22.87 323 SER A CA 1
ATOM 495 C C . SER A 1 63 ? 5.730 35.521 -10.064 1.00 23.28 323 SER A C 1
ATOM 496 O O . SER A 1 63 ? 4.981 35.017 -9.172 1.00 22.69 323 SER A O 1
ATOM 499 N N . LEU A 1 64 ? 6.135 36.792 -9.997 1.00 23.72 324 LEU A N 1
ATOM 500 C CA . LEU A 1 64 ? 5.562 37.685 -8.975 1.00 25.12 324 LEU A CA 1
ATOM 501 C C . LEU A 1 64 ? 4.023 37.737 -9.117 1.00 23.98 324 LEU A C 1
ATOM 502 O O . LEU A 1 64 ? 3.241 37.762 -8.143 1.00 24.59 324 LEU A O 1
ATOM 507 N N . PHE A 1 65 ? 3.544 37.662 -10.348 1.00 23.86 325 PHE A N 1
ATOM 508 C CA . PHE A 1 65 ? 2.118 37.663 -10.525 1.00 21.22 325 PHE A CA 1
ATOM 509 C C . PHE A 1 65 ? 1.404 36.447 -9.860 1.00 21.58 325 PHE A C 1
ATOM 510 O O . PHE A 1 65 ? 0.352 36.638 -9.195 1.00 22.06 325 PHE A O 1
ATOM 518 N N . ASP A 1 66 ? 1.981 35.253 -9.951 1.00 19.32 326 ASP A N 1
ATOM 519 C CA . ASP A 1 66 ? 1.407 34.059 -9.329 1.00 18.71 326 ASP A CA 1
ATOM 520 C C . ASP A 1 66 ? 1.560 34.116 -7.785 1.00 17.02 326 ASP A C 1
ATOM 521 O O . ASP A 1 66 ? 0.665 33.610 -7.082 1.00 17.49 326 ASP A O 1
ATOM 526 N N . GLN A 1 67 ? 2.711 34.645 -7.299 1.00 16.93 327 GLN A N 1
ATOM 527 C CA . GLN A 1 67 ? 2.851 34.857 -5.811 1.00 17.73 327 GLN A CA 1
ATOM 528 C C . GLN A 1 67 ? 1.647 35.672 -5.227 1.00 17.88 327 GLN A C 1
ATOM 529 O O . GLN A 1 67 ? 0.967 35.269 -4.191 1.00 18.07 327 GLN A O 1
ATOM 535 N N . VAL A 1 68 ? 1.352 36.800 -5.901 1.00 19.04 328 VAL A N 1
ATOM 536 C CA . VAL A 1 68 ? 0.275 37.692 -5.451 1.00 19.55 328 VAL A CA 1
ATOM 537 C C . VAL A 1 68 ? -1.082 36.996 -5.582 1.00 18.84 328 VAL A C 1
ATOM 538 O O . VAL A 1 68 ? -1.893 36.995 -4.619 1.00 20.19 328 VAL A O 1
ATOM 542 N N . ARG A 1 69 ? -1.309 36.264 -6.679 1.00 19.77 329 ARG A N 1
ATOM 543 C CA . ARG A 1 69 ? -2.576 35.653 -6.870 1.00 17.34 329 ARG A CA 1
ATOM 544 C C . ARG A 1 69 ? -2.866 34.473 -5.868 1.00 18.80 329 ARG A C 1
ATOM 545 O O . ARG A 1 69 ? -4.001 34.357 -5.367 1.00 17.08 329 ARG A O 1
ATOM 553 N N . LEU A 1 70 ? -1.841 33.699 -5.507 1.00 16.45 330 LEU A N 1
ATOM 554 C CA . LEU A 1 70 ? -2.041 32.623 -4.530 1.00 15.02 330 LEU A CA 1
ATOM 555 C C . LEU A 1 70 ? -2.406 33.280 -3.157 1.00 14.53 330 LEU A C 1
ATOM 556 O O . LEU A 1 70 ? -3.316 32.752 -2.389 1.00 15.44 330 LEU A O 1
ATOM 561 N N . LEU A 1 71 ? -1.671 34.350 -2.709 1.00 14.56 331 LEU A N 1
ATOM 562 C CA . LEU A 1 71 ? -1.990 34.912 -1.363 1.00 15.80 331 LEU A CA 1
ATOM 563 C C . LEU A 1 71 ? -3.379 35.587 -1.355 1.00 15.83 331 LEU A C 1
ATOM 564 O O . LEU A 1 71 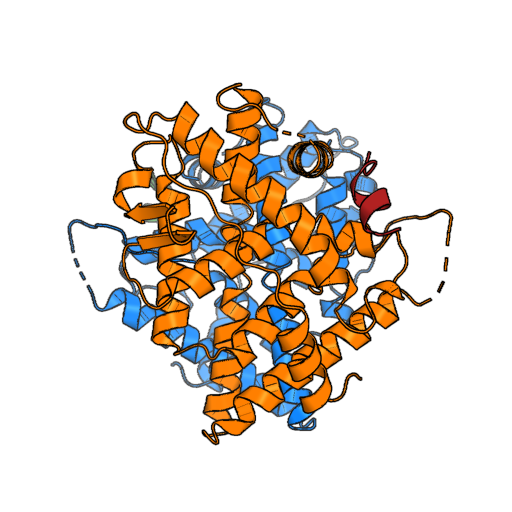? -4.109 35.457 -0.337 1.00 15.48 331 LEU A O 1
ATOM 569 N N . GLU A 1 72 ? -3.767 36.287 -2.411 1.00 16.22 332 GLU A N 1
ATOM 570 C CA . GLU A 1 72 ? -5.109 36.835 -2.486 1.00 16.82 332 GLU A CA 1
ATOM 571 C C . GLU A 1 72 ? -6.205 35.769 -2.376 1.00 18.23 332 GLU A C 1
ATOM 572 O O . GLU A 1 72 ? -7.236 36.054 -1.865 1.00 19.52 332 GLU A O 1
ATOM 578 N N . SER A 1 73 ? -5.941 34.571 -2.894 1.00 16.45 333 SER A N 1
ATOM 579 C CA . SER A 1 73 ? -6.914 33.512 -2.911 1.00 17.83 333 SER A CA 1
ATOM 580 C C . SER A 1 73 ? -7.012 32.691 -1.629 1.00 20.20 333 SER A C 1
ATOM 581 O O . SER A 1 73 ? -7.878 31.816 -1.555 1.00 23.83 333 SER A O 1
ATOM 584 N N . CYS A 1 74 ? -6.073 32.732 -0.725 1.00 15.84 334 CYS A N 1
ATOM 585 C CA . CYS A 1 74 ? -6.085 31.803 0.424 1.00 15.20 334 CYS A CA 1
ATOM 586 C C . CYS A 1 74 ? -5.963 32.488 1.820 1.00 12.71 334 CYS A C 1
ATOM 587 O O . CYS A 1 74 ? -6.000 31.748 2.820 1.00 12.78 334 CYS A O 1
ATOM 590 N N . TRP A 1 75 ? -5.758 33.831 1.894 1.00 11.51 335 TRP A N 1
ATOM 591 C CA . TRP A 1 75 ? -5.285 34.389 3.180 1.00 11.89 335 TRP A CA 1
ATOM 592 C C . TRP A 1 75 ? -6.273 34.097 4.361 1.00 12.46 335 TRP A C 1
ATOM 593 O O . TRP A 1 75 ? -5.855 33.857 5.528 1.00 12.48 335 TRP A O 1
ATOM 604 N N . MET A 1 76 ? -7.602 34.230 4.112 1.00 13.10 336 MET A N 1
ATOM 605 C CA . MET A 1 76 ? -8.562 33.985 5.186 1.00 12.29 336 MET A CA 1
ATOM 606 C C . MET A 1 76 ? -8.545 32.485 5.636 1.00 12.06 336 MET A C 1
ATOM 607 O O . MET A 1 76 ? -8.654 32.160 6.876 1.00 12.26 336 MET A O 1
ATOM 612 N N . GLU A 1 77 ? -8.439 31.582 4.630 1.00 11.57 337 GLU A N 1
ATOM 613 C CA . GLU A 1 77 ? -8.280 30.129 4.951 1.00 11.56 337 GLU A CA 1
ATOM 614 C C . GLU A 1 77 ? -7.040 29.900 5.877 1.00 11.92 337 GLU A C 1
ATOM 615 O O . GLU A 1 77 ? -7.102 29.051 6.831 1.00 11.54 337 GLU A O 1
ATOM 621 N N . VAL A 1 78 ? -5.899 30.543 5.542 1.00 11.78 338 VAL A N 1
ATOM 622 C CA . VAL A 1 78 ? -4.674 30.281 6.337 1.00 11.95 338 VAL A CA 1
ATOM 623 C C . VAL A 1 78 ? -4.792 30.887 7.787 1.00 12.38 338 VAL A C 1
ATOM 624 O O . VAL A 1 78 ? -4.370 30.275 8.788 1.00 13.58 338 VAL A O 1
ATOM 628 N N . LEU A 1 79 ? -5.430 32.090 7.915 1.00 11.86 339 LEU A N 1
ATOM 629 C CA . LEU A 1 79 ? -5.693 32.660 9.311 1.00 12.28 339 LEU A CA 1
ATOM 630 C C . LEU A 1 79 ? -6.555 31.640 10.111 1.00 10.95 339 LEU A C 1
ATOM 631 O O . LEU A 1 79 ? -6.285 31.299 11.283 1.00 12.68 339 LEU A O 1
ATOM 636 N N . MET A 1 80 ? -7.607 31.078 9.466 1.00 11.00 340 MET A N 1
ATOM 637 C CA . MET A 1 80 ? -8.531 30.082 10.169 1.00 11.08 340 MET A CA 1
ATOM 638 C C . MET A 1 80 ? -7.816 28.754 10.479 1.00 10.95 340 MET A C 1
ATOM 639 O O . MET A 1 80 ? -8.060 28.209 11.601 1.00 12.59 340 MET A O 1
ATOM 644 N N . MET A 1 81 ? -6.992 28.213 9.543 1.00 11.19 341 MET A N 1
ATOM 645 C CA . MET A 1 81 ? -6.253 26.990 9.883 1.00 12.90 341 MET A CA 1
ATOM 646 C C . MET A 1 81 ? -5.317 27.170 11.119 1.00 12.60 341 MET A C 1
ATOM 647 O O . MET A 1 81 ? -5.235 26.261 12.000 1.00 13.35 341 MET A O 1
ATOM 652 N N . GLY A 1 82 ? -4.599 28.308 11.191 1.00 12.53 342 GLY A N 1
ATOM 653 C CA . GLY A 1 82 ? -3.747 28.615 12.395 1.00 14.74 342 GLY A CA 1
ATOM 654 C C . GLY A 1 82 ? -4.593 28.658 13.686 1.00 14.05 342 GLY A C 1
ATOM 655 O O . GLY A 1 82 ? -4.203 28.121 14.736 1.00 13.71 342 GLY A O 1
ATOM 656 N N . LEU A 1 83 ? -5.745 29.368 13.625 1.00 12.37 343 LEU A N 1
ATOM 657 C CA . LEU A 1 83 ? -6.634 29.457 14.816 1.00 12.70 343 LEU A CA 1
ATOM 658 C C . LEU A 1 83 ? -7.096 28.057 15.302 1.00 13.32 343 LEU A C 1
ATOM 659 O O . LEU A 1 83 ? -7.128 27.741 16.516 1.00 13.35 343 LEU A O 1
ATOM 664 N N . MET A 1 84 ? -7.498 27.228 14.299 1.00 13.29 344 MET A N 1
ATOM 665 C CA . MET A 1 84 ? -7.967 25.810 14.616 1.00 14.18 344 MET A CA 1
ATOM 666 C C . MET A 1 84 ? -6.856 25.030 15.320 1.00 13.53 344 MET A C 1
ATOM 667 O O . MET A 1 84 ? -7.134 24.309 16.343 1.00 14.29 344 MET A O 1
ATOM 672 N N . TRP A 1 85 ? -5.617 25.096 14.812 1.00 13.06 345 TRP A N 1
ATOM 673 C CA . TRP A 1 85 ? -4.493 24.363 15.468 1.00 13.24 345 TRP A CA 1
ATOM 674 C C . TRP A 1 85 ? -4.200 24.895 16.907 1.00 12.43 345 TRP A C 1
ATOM 675 O O . TRP A 1 85 ? -4.081 24.056 17.874 1.00 14.83 345 TRP A O 1
ATOM 686 N N . ARG A 1 86 ? -4.262 26.234 17.143 1.00 13.55 346 ARG A N 1
ATOM 687 C CA . ARG A 1 86 ? -4.054 26.802 18.510 1.00 14.13 346 ARG A CA 1
ATOM 688 C C . ARG A 1 86 ? -5.184 26.331 19.457 1.00 12.76 346 ARG A C 1
ATOM 689 O O . ARG A 1 86 ? -4.945 26.230 20.664 1.00 15.53 346 ARG A O 1
ATOM 697 N N . SER A 1 87 ? -6.390 26.002 18.936 1.00 13.23 347 SER A N 1
ATOM 698 C CA . SER A 1 87 ? -7.590 25.737 19.760 1.00 13.89 347 SER A CA 1
ATOM 699 C C . SER A 1 87 ? -7.868 24.191 19.911 1.00 14.69 347 SER A C 1
ATOM 700 O O . SER A 1 87 ? -8.862 23.805 20.591 1.00 15.54 347 SER A O 1
ATOM 703 N N . ILE A 1 88 ? -7.014 23.339 19.300 1.00 14.57 348 ILE A N 1
ATOM 704 C CA . ILE A 1 88 ? -7.360 21.908 19.130 1.00 14.86 348 ILE A CA 1
ATOM 705 C C . ILE A 1 88 ? -7.547 21.156 20.478 1.00 16.39 348 ILE A C 1
ATOM 706 O O . ILE A 1 88 ? -8.521 20.323 20.583 1.00 18.60 348 ILE A O 1
ATOM 711 N N . ASP A 1 89 ? -6.809 21.565 21.541 1.00 16.69 349 ASP A N 1
ATOM 712 C CA . ASP A 1 89 ? -6.934 20.894 22.877 1.00 18.37 349 ASP A CA 1
ATOM 713 C C . ASP A 1 89 ? -7.833 21.626 23.897 1.00 20.43 349 ASP A C 1
ATOM 714 O O . ASP A 1 89 ? -7.811 21.320 25.117 1.00 23.81 349 ASP A O 1
ATOM 719 N N . HIS A 1 90 ? -8.670 22.556 23.406 1.00 19.58 350 HIS A N 1
ATOM 720 C CA . HIS A 1 90 ? -9.509 23.399 24.301 1.00 19.29 350 HIS A CA 1
ATOM 721 C C . HIS A 1 90 ? -10.970 23.417 23.800 1.00 18.87 350 HIS A C 1
ATOM 722 O O . HIS A 1 90 ? -11.424 24.446 23.247 1.00 17.82 350 HIS A O 1
ATOM 729 N N . PRO A 1 91 ? -11.740 22.288 23.959 1.00 19.37 351 PRO A N 1
ATOM 730 C CA . PRO A 1 91 ? -13.180 22.268 23.500 1.00 19.66 351 PRO A CA 1
ATOM 731 C C . PRO A 1 91 ? -13.980 23.487 23.998 1.00 18.72 351 PRO A C 1
ATOM 732 O O . PRO A 1 91 ? -13.794 23.915 25.150 1.00 19.63 351 PRO A O 1
ATOM 736 N N . GLY A 1 92 ? -14.836 24.043 23.134 1.00 18.14 352 GLY A N 1
ATOM 737 C CA . GLY A 1 92 ? -15.736 25.180 23.475 1.00 16.97 352 GLY A CA 1
ATOM 738 C C . GLY A 1 92 ? -15.054 26.560 23.489 1.00 15.87 352 GLY A C 1
ATOM 739 O O . GLY A 1 92 ? -15.759 27.549 23.791 1.00 17.38 352 GLY A O 1
ATOM 740 N N . LYS A 1 93 ? -13.762 26.645 23.116 1.00 15.00 353 LYS A N 1
ATOM 741 C CA . LYS A 1 93 ? -12.983 27.943 23.120 1.00 14.16 353 LYS A CA 1
ATOM 742 C C . LYS A 1 93 ? -12.244 28.176 21.811 1.00 12.90 353 LYS A C 1
ATOM 743 O O . LYS A 1 93 ? -11.810 27.189 21.182 1.00 14.51 353 LYS A O 1
ATOM 749 N N . LEU A 1 94 ? -12.099 29.447 21.464 1.00 13.27 354 LEU A N 1
ATOM 750 C CA . LEU A 1 94 ? -11.261 29.842 20.281 1.00 12.85 354 LEU A CA 1
ATOM 751 C C . LEU A 1 94 ? -10.053 30.670 20.863 1.00 12.99 354 LEU A C 1
ATOM 752 O O . LEU A 1 94 ? -10.234 31.782 21.450 1.00 13.70 354 LEU A O 1
ATOM 757 N N . ILE A 1 95 ? -8.826 30.122 20.651 1.00 13.03 355 ILE A N 1
ATOM 758 C CA . ILE A 1 95 ? -7.608 30.730 21.268 1.00 13.84 355 ILE A CA 1
ATOM 759 C C . ILE A 1 95 ? -7.039 31.665 20.212 1.00 13.68 355 ILE A C 1
ATOM 760 O O . ILE A 1 95 ? -6.091 31.338 19.425 1.00 13.44 355 ILE A O 1
ATOM 765 N N . PHE A 1 96 ? -7.597 32.891 20.124 1.00 13.55 356 PHE A N 1
ATOM 766 C CA . PHE A 1 96 ? -7.093 33.917 19.142 1.00 13.59 356 PHE A CA 1
ATOM 767 C C . PHE A 1 96 ? -5.629 34.342 19.486 1.00 16.42 356 PHE A C 1
ATOM 768 O O . PHE A 1 96 ? -4.830 34.493 18.545 1.00 17.37 356 PHE A O 1
ATOM 776 N N . ALA A 1 97 ? -5.376 34.493 20.792 1.00 15.95 357 ALA A N 1
ATOM 777 C CA . ALA A 1 97 ? -3.976 34.769 21.305 1.00 16.68 357 ALA A CA 1
ATOM 778 C C . ALA A 1 97 ? -3.934 34.331 22.758 1.00 20.51 357 ALA A C 1
ATOM 779 O O . ALA A 1 97 ? -5.008 34.066 23.347 1.00 21.09 357 ALA A O 1
ATOM 781 N N . PRO A 1 98 ? -2.738 34.290 23.408 1.00 22.44 358 PRO A N 1
ATOM 782 C CA . PRO A 1 98 ? -2.707 33.819 24.807 1.00 24.01 358 PRO A CA 1
ATOM 783 C C . PRO A 1 98 ? -3.550 34.582 25.777 1.00 23.76 358 PRO A C 1
ATOM 784 O O . PRO A 1 98 ? -4.066 33.958 26.783 1.00 27.31 358 PRO A O 1
ATOM 788 N N . ASP A 1 99 ? -3.763 35.884 25.539 1.00 21.75 359 ASP A N 1
ATOM 789 C CA . ASP A 1 99 ? -4.552 36.771 26.397 1.00 22.28 359 ASP A CA 1
ATOM 790 C C . ASP A 1 99 ? -5.895 37.202 25.659 1.00 20.96 359 ASP A C 1
ATOM 791 O O . ASP A 1 99 ? -6.563 38.142 26.035 1.00 21.07 359 ASP A O 1
ATOM 796 N N . LEU A 1 100 ? -6.270 36.482 24.583 1.00 17.77 360 LEU A N 1
ATOM 797 C CA . LEU A 1 100 ? -7.590 36.735 23.890 1.00 15.62 360 LEU A CA 1
ATOM 798 C C . LEU A 1 100 ? -8.212 35.323 23.590 1.00 14.62 360 LEU A C 1
ATOM 799 O O . LEU A 1 100 ? -8.106 34.834 22.452 1.00 14.59 360 LEU A O 1
ATOM 804 N N . VAL A 1 101 ? -8.804 34.707 24.652 1.00 14.54 361 VAL A N 1
ATOM 805 C CA . VAL A 1 101 ? -9.378 33.354 24.546 1.00 15.23 361 VAL A CA 1
ATOM 806 C C . VAL A 1 101 ? -10.908 33.546 24.672 1.00 14.73 361 VAL A C 1
ATOM 807 O O . VAL A 1 101 ? -11.433 33.933 25.753 1.00 16.49 361 VAL A O 1
ATOM 811 N N . LEU A 1 102 ? -11.632 33.378 23.546 1.00 13.80 362 LEU A N 1
ATOM 812 C CA . LEU A 1 102 ? -13.118 33.668 23.551 1.00 13.80 362 LEU A CA 1
ATOM 813 C C . LEU A 1 102 ? -13.886 32.369 23.801 1.00 14.55 362 LEU A C 1
ATOM 814 O O . LEU A 1 102 ? -13.678 31.338 23.052 1.00 16.00 362 LEU A O 1
ATOM 819 N N . ASP A 1 103 ? -14.816 32.395 24.779 1.00 13.35 363 ASP A N 1
ATOM 820 C CA . ASP A 1 103 ? -15.814 31.298 24.879 1.00 15.32 363 ASP A CA 1
ATOM 821 C C . ASP A 1 103 ? -16.811 31.326 23.694 1.00 14.58 363 ASP A C 1
ATOM 822 O O . ASP A 1 103 ? -17.127 32.437 23.184 1.00 14.59 363 ASP A O 1
ATOM 827 N N . ARG A 1 104 ? -17.296 30.143 23.254 1.00 13.82 364 ARG A N 1
ATOM 828 C CA . ARG A 1 104 ? -18.295 30.130 22.161 1.00 14.20 364 ARG A CA 1
ATOM 829 C C . ARG A 1 104 ? -19.412 31.196 22.309 1.00 14.95 364 ARG A C 1
ATOM 830 O O . ARG A 1 104 ? -19.765 31.874 21.309 1.00 14.59 364 ARG A O 1
ATOM 838 N N . ASP A 1 105 ? -20.016 31.261 23.527 1.00 15.16 365 ASP A N 1
ATOM 839 C CA . ASP A 1 105 ? -21.156 32.155 23.701 1.00 15.15 365 ASP A CA 1
ATOM 840 C C . ASP A 1 105 ? -20.838 33.666 23.475 1.00 14.88 365 ASP A C 1
ATOM 841 O O . ASP A 1 105 ? -21.750 34.522 23.242 1.00 16.23 365 ASP A O 1
ATOM 846 N N . GLU A 1 106 ? -19.538 34.031 23.597 1.00 14.93 366 GLU A N 1
ATOM 847 C CA . GLU A 1 106 ? -19.160 35.403 23.311 1.00 14.77 366 GLU A CA 1
ATOM 848 C C . GLU A 1 106 ? -19.418 35.874 21.871 1.00 15.62 366 GLU A C 1
ATOM 849 O O . GLU A 1 106 ? -19.485 37.088 21.586 1.00 16.28 366 GLU A O 1
ATOM 855 N N . GLY A 1 107 ? -19.581 34.912 20.953 1.00 15.18 367 GLY A N 1
ATOM 856 C CA . GLY A 1 107 ? -19.943 35.314 19.581 1.00 15.88 367 GLY A CA 1
ATOM 857 C C . GLY A 1 107 ? -21.363 35.968 19.493 1.00 17.15 367 GLY A C 1
ATOM 858 O O . GLY A 1 107 ? -21.660 36.655 18.499 1.00 18.29 367 GLY A O 1
ATOM 859 N N . LYS A 1 108 ? -22.176 35.801 20.555 1.00 15.43 368 LYS A N 1
ATOM 860 C CA . LYS A 1 108 ? -23.507 36.510 20.595 1.00 15.66 368 LYS A CA 1
ATOM 861 C C . LYS A 1 108 ? -23.387 38.080 20.579 1.00 16.80 368 LYS A C 1
ATOM 862 O O . LYS A 1 108 ? -24.329 38.826 20.232 1.00 18.39 368 LYS A O 1
ATOM 868 N N A CYS A 1 109 ? -22.190 38.566 20.924 0.50 16.34 369 CYS A N 1
ATOM 869 N N B CYS A 1 109 ? -22.185 38.565 20.912 0.50 17.20 369 CYS A N 1
ATOM 870 C CA A CYS A 1 109 ? -21.885 40.009 20.913 0.50 16.76 369 CYS A CA 1
ATOM 871 C CA B CYS A 1 109 ? -21.867 40.006 20.884 0.50 18.61 369 CYS A CA 1
ATOM 872 C C A CYS A 1 109 ? -21.875 40.669 19.538 0.50 16.60 369 CYS A C 1
ATOM 873 C C B CYS A 1 109 ? -21.878 40.670 19.527 0.50 17.50 369 CYS A C 1
ATOM 874 O O A CYS A 1 109 ? -22.072 41.898 19.448 0.50 18.08 369 CYS A O 1
ATOM 875 O O B CYS A 1 109 ? -22.046 41.904 19.442 0.50 18.72 369 CYS A O 1
ATOM 880 N N . VAL A 1 110 ? -21.622 39.892 18.470 1.00 16.56 370 VAL A N 1
ATOM 881 C CA . VAL A 1 110 ? -21.522 40.470 17.079 1.00 16.25 370 VAL A CA 1
ATOM 882 C C . VAL A 1 110 ? -22.537 39.825 16.134 1.00 17.26 370 VAL A C 1
ATOM 883 O O . VAL A 1 110 ? -22.530 38.588 15.989 1.00 17.65 370 VAL A O 1
ATOM 887 N N . GLU A 1 111 ? -23.387 40.646 15.490 1.00 18.20 371 GLU A N 1
ATOM 888 C CA . GLU A 1 111 ? -24.411 40.076 14.614 1.00 19.98 371 GLU A CA 1
ATOM 889 C C . GLU A 1 111 ? -23.769 39.167 13.528 1.00 17.87 371 GLU A C 1
ATOM 890 O O . GLU A 1 111 ? -22.823 39.603 12.815 1.00 19.90 371 GLU A O 1
ATOM 896 N N . GLY A 1 112 ? -24.310 37.964 13.403 1.00 18.35 372 GLY A N 1
ATOM 897 C CA . GLY A 1 112 ? -23.809 37.005 12.356 1.00 18.49 372 GLY A CA 1
ATOM 898 C C . GLY A 1 112 ? -22.517 36.242 12.573 1.00 17.59 372 GLY A C 1
ATOM 899 O O . GLY A 1 112 ? -22.187 35.327 11.769 1.00 19.98 372 GLY A O 1
ATOM 900 N N . ILE A 1 113 ? -21.780 36.578 13.645 1.00 15.72 373 ILE A N 1
ATOM 901 C CA . ILE A 1 113 ? -20.500 35.845 13.867 1.00 14.98 373 ILE A CA 1
ATOM 902 C C . ILE A 1 113 ? -20.689 34.462 14.576 1.00 15.40 373 ILE A C 1
ATOM 903 O O . ILE A 1 113 ? -19.822 33.551 14.411 1.00 14.69 373 ILE A O 1
ATOM 908 N N . LEU A 1 114 ? -21.798 34.222 15.308 1.00 15.84 374 LEU A N 1
ATOM 909 C CA . LEU A 1 114 ? -21.931 32.996 16.081 1.00 15.87 374 LEU A CA 1
ATOM 910 C C . LEU A 1 114 ? -21.920 31.767 15.131 1.00 16.64 374 LEU A C 1
ATOM 911 O O . LEU A 1 114 ? -21.314 30.707 15.487 1.00 16.58 374 LEU A O 1
ATOM 916 N N . GLU A 1 115 ? -22.638 31.838 13.978 1.00 16.02 375 GLU A N 1
ATOM 917 C CA . GLU A 1 115 ? -22.601 30.761 12.968 1.00 16.15 375 GLU A CA 1
ATOM 918 C C . GLU A 1 115 ? -21.146 30.407 12.516 1.00 15.35 375 GLU A C 1
ATOM 919 O O . GLU A 1 115 ? -20.813 29.185 12.345 1.00 15.17 375 GLU A O 1
ATOM 925 N N . ILE A 1 116 ? -20.339 31.480 12.293 1.00 15.17 376 ILE A N 1
ATOM 926 C CA . ILE A 1 116 ? -18.943 31.256 11.839 1.00 13.75 376 ILE A CA 1
ATOM 927 C C . ILE A 1 116 ? -18.112 30.586 12.985 1.00 13.60 376 ILE A C 1
ATOM 928 O O . ILE A 1 116 ? -17.300 29.651 12.743 1.00 14.46 376 ILE A O 1
ATOM 933 N N . PHE A 1 117 ? -18.267 31.048 14.255 1.00 12.89 377 PHE A N 1
ATOM 934 C CA . PHE A 1 117 ? -17.591 30.426 15.389 1.00 13.12 377 PHE A CA 1
ATOM 935 C C . PHE A 1 117 ? -18.021 28.940 15.468 1.00 13.11 377 PHE A C 1
ATOM 936 O O . PHE A 1 117 ? -17.146 28.084 15.737 1.00 13.99 377 PHE A O 1
ATOM 944 N N . ASP A 1 118 ? -19.334 28.606 15.265 1.00 14.13 378 ASP A N 1
ATOM 945 C CA . ASP A 1 118 ? -19.749 27.194 15.349 1.00 14.77 378 ASP A CA 1
ATOM 946 C C . ASP A 1 118 ? -19.123 26.314 14.195 1.00 14.46 378 ASP A C 1
ATOM 947 O O . ASP A 1 118 ? -18.710 25.137 14.453 1.00 14.81 378 ASP A O 1
ATOM 952 N N . MET A 1 119 ? -18.998 26.886 12.966 1.00 13.95 379 MET A N 1
ATOM 953 C CA . MET A 1 119 ? -18.278 26.206 11.866 1.00 14.80 379 MET A CA 1
ATOM 954 C C . MET A 1 119 ? -16.786 25.914 12.263 1.00 13.89 379 MET A C 1
ATOM 955 O O . MET A 1 119 ? -16.277 24.747 12.089 1.00 15.22 379 MET A O 1
ATOM 960 N N . LEU A 1 120 ? -16.126 26.932 12.831 1.00 13.30 380 LEU A N 1
ATOM 961 C CA . LEU A 1 120 ? -14.685 26.799 13.193 1.00 13.72 380 LEU A CA 1
ATOM 962 C C . LEU A 1 120 ? -14.521 25.761 14.326 1.00 13.48 380 LEU A C 1
ATOM 963 O O . LEU A 1 120 ? -13.567 24.927 14.317 1.00 13.63 380 LEU A O 1
ATOM 968 N N . LEU A 1 121 ? -15.405 25.844 15.321 1.00 12.60 381 LEU A N 1
ATOM 969 C CA . LEU A 1 121 ? -15.320 24.907 16.451 1.00 13.11 381 LEU A CA 1
ATOM 970 C C . LEU A 1 121 ? -15.588 23.439 16.016 1.00 14.11 381 LEU A C 1
ATOM 971 O O . LEU A 1 121 ? -14.942 22.464 16.553 1.00 14.86 381 LEU A O 1
ATOM 976 N N . ALA A 1 122 ? -16.554 23.247 15.106 1.00 14.64 382 ALA A N 1
ATOM 977 C CA . ALA A 1 122 ? -16.849 21.861 14.613 1.00 16.02 382 ALA A CA 1
ATOM 978 C C . ALA A 1 122 ? -15.680 21.263 13.774 1.00 14.94 382 ALA A C 1
ATOM 979 O O . ALA A 1 122 ? -15.331 20.049 13.970 1.00 15.62 382 ALA A O 1
ATOM 981 N N . THR A 1 123 ? -15.053 22.074 12.901 1.00 14.15 383 THR A N 1
ATOM 982 C CA . THR A 1 123 ? -13.917 21.549 12.124 1.00 15.06 383 THR A CA 1
ATOM 983 C C . THR A 1 123 ? -12.685 21.283 13.085 1.00 15.74 383 THR A C 1
ATOM 984 O O . THR A 1 123 ? -11.978 20.244 12.935 1.00 14.83 383 THR A O 1
ATOM 988 N N . THR A 1 124 ? -12.506 22.173 14.093 1.00 13.61 384 THR A N 1
ATOM 989 C CA . THR A 1 124 ? -11.462 21.920 15.185 1.00 13.99 384 THR A CA 1
ATOM 990 C C . THR A 1 124 ? -11.730 20.549 15.881 1.00 14.65 384 THR A C 1
ATOM 991 O O . THR A 1 124 ? -10.803 19.744 16.100 1.00 15.43 384 THR A O 1
ATOM 995 N N A SER A 1 125 ? -13.018 20.295 16.213 0.50 13.94 385 SER A N 1
ATOM 996 N N B SER A 1 125 ? -13.016 20.289 16.223 0.50 14.84 385 SER A N 1
ATOM 997 C CA A SER A 1 125 ? -13.385 19.015 16.871 0.50 14.31 385 SER A CA 1
ATOM 998 C CA B SER A 1 125 ? -13.379 19.002 16.879 0.50 16.34 385 SER A CA 1
ATOM 999 C C A SER A 1 125 ? -13.132 17.795 15.993 0.50 15.26 385 SER A C 1
ATOM 1000 C C B SER A 1 125 ? -13.089 17.799 15.986 0.50 16.19 385 SER A C 1
ATOM 1001 O O A SER A 1 125 ? -12.731 16.745 16.496 0.50 16.66 385 SER A O 1
ATOM 1002 O O B SER A 1 125 ? -12.616 16.767 16.465 0.50 17.11 385 SER A O 1
ATOM 1007 N N . ARG A 1 126 ? -13.320 17.937 14.679 1.00 15.42 386 ARG A N 1
ATOM 1008 C CA . ARG A 1 126 ? -12.988 16.777 13.759 1.00 15.06 386 ARG A CA 1
ATOM 1009 C C . ARG A 1 126 ? -11.430 16.547 13.686 1.00 16.64 386 ARG A C 1
ATOM 1010 O O . ARG A 1 126 ? -10.979 15.378 13.739 1.00 16.98 386 ARG A O 1
ATOM 1018 N N . PHE A 1 127 ? -10.612 17.606 13.640 1.00 16.09 387 PHE A N 1
ATOM 1019 C CA . PHE A 1 127 ? -9.138 17.399 13.698 1.00 16.52 387 PHE A CA 1
ATOM 1020 C C . PHE A 1 127 ? -8.736 16.770 15.090 1.00 16.55 387 PHE A C 1
ATOM 1021 O O . PHE A 1 127 ? -7.830 15.922 15.134 1.00 16.77 387 PHE A O 1
ATOM 1029 N N . ARG A 1 128 ? -9.391 17.191 16.203 1.00 16.19 388 ARG A N 1
ATOM 1030 C CA . ARG A 1 128 ? -9.134 16.552 17.561 1.00 16.90 388 ARG A CA 1
ATOM 1031 C C . ARG A 1 128 ? -9.471 15.010 17.563 1.00 17.24 388 ARG A C 1
ATOM 1032 O O . ARG A 1 128 ? -8.644 14.170 18.001 1.00 19.53 388 ARG A O 1
ATOM 1040 N N . GLU A 1 129 ? -10.620 14.657 16.977 1.00 17.44 389 GLU A N 1
ATOM 1041 C CA . GLU A 1 129 ? -11.085 13.242 16.883 1.00 19.90 389 GLU A CA 1
ATOM 1042 C C . GLU A 1 129 ? -10.104 12.384 16.033 1.00 19.76 389 GLU A C 1
ATOM 1043 O O . GLU A 1 129 ? -9.808 11.202 16.371 1.00 21.05 389 GLU A O 1
ATOM 1049 N N . LEU A 1 130 ? -9.615 12.973 14.918 1.00 17.43 390 LEU A N 1
ATOM 1050 C CA . LEU A 1 130 ? -8.549 12.313 14.089 1.00 18.10 390 LEU A CA 1
ATOM 1051 C C . LEU A 1 130 ? -7.161 12.289 14.765 1.00 17.95 390 LEU A C 1
ATOM 1052 O O . LEU A 1 130 ? -6.242 11.697 14.211 1.00 19.15 390 LEU A O 1
ATOM 1057 N N . LYS A 1 131 ? -6.952 13.019 15.881 1.00 17.89 391 LYS A N 1
ATOM 1058 C CA . LYS A 1 131 ? -5.584 13.136 16.524 1.00 18.44 391 LYS A CA 1
ATOM 1059 C C . LYS A 1 131 ? -4.575 13.649 15.501 1.00 16.49 391 LYS A C 1
ATOM 1060 O O . LYS A 1 131 ? -3.464 13.093 15.322 1.00 17.57 391 LYS A O 1
ATOM 1066 N N . LEU A 1 132 ? -4.920 14.800 14.885 1.00 16.16 392 LEU A N 1
ATOM 1067 C CA . LEU A 1 132 ? -4.016 15.481 13.895 1.00 14.52 392 LEU A CA 1
ATOM 1068 C C . LEU A 1 132 ? -2.634 15.750 14.548 1.00 15.84 392 LEU A C 1
ATOM 1069 O O . LEU A 1 132 ? -2.550 16.320 15.658 1.00 16.97 392 LEU A O 1
ATOM 1074 N N . GLN A 1 133 ? -1.592 15.298 13.859 1.00 16.13 393 GLN A N 1
ATOM 1075 C CA . GLN A 1 133 ? -0.180 15.490 14.364 1.00 16.76 393 GLN A CA 1
ATOM 1076 C C . GLN A 1 133 ? 0.467 16.825 13.844 1.00 15.94 393 GLN A C 1
ATOM 1077 O O . GLN A 1 133 ? 0.066 17.334 12.778 1.00 15.53 393 GLN A O 1
ATOM 1083 N N . HIS A 1 134 ? 1.442 17.374 14.584 1.00 16.38 394 HIS A N 1
ATOM 1084 C CA . HIS A 1 134 ? 2.032 18.670 14.194 1.00 15.99 394 HIS A CA 1
ATOM 1085 C C . HIS A 1 134 ? 2.598 18.613 12.740 1.00 17.36 394 HIS A C 1
ATOM 1086 O O . HIS A 1 134 ? 2.387 19.564 11.969 1.00 16.54 394 HIS A O 1
ATOM 1093 N N . LYS A 1 135 ? 3.315 17.523 12.360 1.00 17.68 395 LYS A N 1
ATOM 1094 C CA . LYS A 1 135 ? 3.868 17.461 11.020 1.00 17.62 395 LYS A CA 1
ATOM 1095 C C . LYS A 1 135 ? 2.764 17.334 9.940 1.00 16.81 395 LYS A C 1
ATOM 1096 O O . LYS A 1 135 ? 2.980 17.832 8.822 1.00 16.32 395 LYS A O 1
ATOM 1102 N N . GLU A 1 136 ? 1.663 16.620 10.240 1.00 15.25 396 GLU A N 1
ATOM 1103 C CA . GLU A 1 136 ? 0.492 16.650 9.302 1.00 15.35 396 GLU A CA 1
ATOM 1104 C C . GLU A 1 136 ? -0.108 18.101 9.109 1.00 13.93 396 GLU A C 1
ATOM 1105 O O . GLU A 1 136 ? -0.350 18.554 7.937 1.00 14.78 396 GLU A O 1
ATOM 1111 N N . TYR A 1 137 ? -0.322 18.794 10.236 1.00 14.52 397 TYR A N 1
ATOM 1112 C CA . TYR A 1 137 ? -0.743 20.228 10.211 1.00 14.16 397 TYR A CA 1
ATOM 1113 C C . TYR A 1 137 ? 0.169 21.089 9.288 1.00 14.41 397 TYR A C 1
ATOM 1114 O O . TYR A 1 137 ? -0.349 21.928 8.438 1.00 14.74 397 TYR A O 1
ATOM 1123 N N . LEU A 1 138 ? 1.521 20.947 9.416 1.00 12.99 398 LEU A N 1
ATOM 1124 C CA . LEU A 1 138 ? 2.433 21.785 8.582 1.00 14.24 398 LEU A CA 1
ATOM 1125 C C . LEU A 1 138 ? 2.170 21.508 7.064 1.00 13.86 398 LEU A C 1
ATOM 1126 O O . LEU A 1 138 ? 2.169 22.460 6.267 1.00 13.76 398 LEU A O 1
ATOM 1131 N N . CYS A 1 139 ? 2.057 20.195 6.689 1.00 13.74 399 CYS A N 1
ATOM 1132 C CA . CYS A 1 139 ? 1.791 19.894 5.274 1.00 13.88 399 CYS A CA 1
ATOM 1133 C C . CYS A 1 139 ? 0.406 20.381 4.747 1.00 13.14 399 CYS A C 1
ATOM 1134 O O . CYS A 1 139 ? 0.358 21.003 3.651 1.00 13.70 399 CYS A O 1
ATOM 1137 N N . VAL A 1 140 ? -0.633 20.249 5.582 1.00 13.46 400 VAL A N 1
ATOM 1138 C CA . VAL A 1 140 ? -2.006 20.640 5.142 1.00 14.20 400 VAL A CA 1
ATOM 1139 C C . VAL A 1 140 ? -2.066 22.221 4.997 1.00 13.54 400 VAL A C 1
ATOM 1140 O O . VAL A 1 140 ? -2.689 22.734 4.038 1.00 13.78 400 VAL A O 1
ATOM 1144 N N . LYS A 1 141 ? -1.400 22.967 5.901 1.00 13.34 401 LYS A N 1
ATOM 1145 C CA . LYS A 1 141 ? -1.413 24.435 5.789 1.00 12.50 401 LYS A CA 1
ATOM 1146 C C . LYS A 1 141 ? -0.670 24.934 4.488 1.00 11.94 401 LYS A C 1
ATOM 1147 O O . LYS A 1 141 ? -1.157 25.864 3.751 1.00 13.28 401 LYS A O 1
ATOM 1153 N N . ALA A 1 142 ? 0.457 24.276 4.164 1.00 13.19 402 ALA A N 1
ATOM 1154 C CA . ALA A 1 142 ? 1.147 24.588 2.905 1.00 13.09 402 ALA A CA 1
ATOM 1155 C C . ALA A 1 142 ? 0.299 24.212 1.650 1.00 13.52 402 ALA A C 1
ATOM 1156 O O . ALA A 1 142 ? 0.320 24.951 0.653 1.00 13.99 402 ALA A O 1
ATOM 1158 N N . MET A 1 143 ? -0.402 23.049 1.688 1.00 12.87 403 MET A N 1
ATOM 1159 C CA . MET A 1 143 ? -1.362 22.684 0.592 1.00 13.28 403 MET A CA 1
ATOM 1160 C C . MET A 1 143 ? -2.467 23.727 0.398 1.00 13.51 403 MET A C 1
ATOM 1161 O O . MET A 1 143 ? -2.825 24.03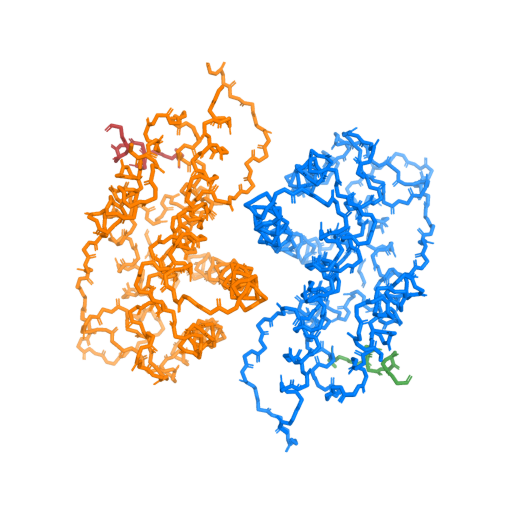5 -0.762 1.00 15.40 403 MET A O 1
ATOM 1166 N N . ILE A 1 144 ? -2.975 24.317 1.506 1.00 12.54 404 ILE A N 1
ATOM 1167 C CA . ILE A 1 144 ? -4.013 25.401 1.384 1.00 13.72 404 ILE A CA 1
ATOM 1168 C C . ILE A 1 144 ? -3.457 26.565 0.541 1.00 14.34 404 ILE A C 1
ATOM 1169 O O . ILE A 1 144 ? -4.160 27.102 -0.396 1.00 16.53 404 ILE A O 1
ATOM 1174 N N . LEU A 1 145 ? -2.190 26.976 0.816 1.00 14.70 405 LEU A N 1
ATOM 1175 C CA . LEU A 1 145 ? -1.605 28.082 0.011 1.00 15.35 405 LEU A CA 1
ATOM 1176 C C . LEU A 1 145 ? -1.489 27.733 -1.494 1.00 15.19 405 LEU A C 1
ATOM 1177 O O . LEU A 1 145 ? -1.786 28.605 -2.383 1.00 17.74 405 LEU A O 1
ATOM 1182 N N . LEU A 1 146 ? -1.013 26.501 -1.787 1.00 13.24 406 LEU A N 1
ATOM 1183 C CA . LEU A 1 146 ? -0.634 26.103 -3.176 1.00 13.83 406 LEU A CA 1
ATOM 1184 C C . LEU A 1 146 ? -1.815 25.602 -4.016 1.00 15.38 406 LEU A C 1
ATOM 1185 O O . LEU A 1 146 ? -1.695 25.597 -5.254 1.00 17.62 406 LEU A O 1
ATOM 1190 N N . ASN A 1 147 ? -2.938 25.257 -3.346 1.00 15.21 407 ASN A N 1
ATOM 1191 C CA . ASN A 1 147 ? -4.122 24.646 -4.034 1.00 15.86 407 ASN A CA 1
ATOM 1192 C C . ASN A 1 147 ? -5.183 25.705 -4.499 1.00 18.42 407 ASN A C 1
ATOM 1193 O O . ASN A 1 147 ? -6.264 25.465 -4.351 1.00 26.29 407 ASN A O 1
ATOM 1198 N N . SER A 1 148 ? -4.927 26.834 -4.961 1.00 27.45 408 SER A N 1
ATOM 1199 C CA . SER A 1 148 ? -6.229 27.440 -5.444 1.00 27.15 408 SER A CA 1
ATOM 1200 C C . SER A 1 148 ? -6.404 27.339 -6.961 1.00 29.04 408 SER A C 1
ATOM 1201 O O . SER A 1 148 ? -5.431 26.979 -7.660 1.00 27.52 408 SER A O 1
ATOM 1204 N N . SER A 1 149 ? -7.593 27.737 -7.456 1.00 27.87 409 SER A N 1
ATOM 1205 C CA . SER A 1 149 ? -7.847 27.814 -8.917 1.00 29.31 409 SER A CA 1
ATOM 1206 C C . SER A 1 149 ? -6.861 28.797 -9.396 1.00 30.25 409 SER A C 1
ATOM 1207 O O . SER A 1 149 ? -6.750 29.867 -8.844 1.00 35.59 409 SER A O 1
ATOM 1210 N N . MET A 1 150 ? -6.245 28.520 -10.512 1.00 31.80 410 MET A N 1
ATOM 1211 C CA . MET A 1 150 ? -5.284 29.539 -10.971 1.00 29.65 410 MET A CA 1
ATOM 1212 C C . MET A 1 150 ? -5.603 29.569 -12.431 1.00 29.25 410 MET A C 1
ATOM 1213 O O . MET A 1 150 ? -4.701 29.419 -13.335 1.00 30.07 410 MET A O 1
ATOM 1218 N N . TYR A 1 151 ? -6.915 29.726 -12.683 1.00 30.51 411 TYR A N 1
ATOM 1219 C CA . TYR A 1 151 ? -7.412 29.756 -14.070 1.00 28.23 411 TYR A CA 1
ATOM 1220 C C . TYR A 1 151 ? -6.618 30.725 -14.985 1.00 27.91 411 TYR A C 1
ATOM 1221 O O . TYR A 1 151 ? -6.211 31.833 -14.561 1.00 30.07 411 TYR A O 1
ATOM 1230 N N . PRO A 1 152 ? -6.344 30.365 -16.235 1.00 28.55 412 PRO A N 1
ATOM 1231 C CA . PRO A 1 152 ? -5.365 31.209 -16.995 1.00 29.01 412 PRO A CA 1
ATOM 1232 C C . PRO A 1 152 ? -5.847 32.688 -17.184 1.00 29.71 412 PRO A C 1
ATOM 1233 O O . PRO A 1 152 ? -7.014 32.916 -17.606 1.00 32.44 412 PRO A O 1
ATOM 1237 N N . LEU A 1 153 ? -4.915 33.629 -17.010 1.00 30.59 413 LEU A N 1
ATOM 1238 C CA . LEU A 1 153 ? -5.176 35.063 -17.160 1.00 28.82 413 LEU A CA 1
ATOM 1239 C C . LEU A 1 153 ? -4.125 35.563 -18.105 1.00 30.12 413 LEU A C 1
ATOM 1240 O O . LEU A 1 153 ? -3.222 34.791 -18.537 1.00 32.38 413 LEU A O 1
ATOM 1245 N N . VAL A 1 154 ? -4.259 36.812 -18.515 1.00 27.43 414 VAL A N 1
ATOM 1246 C CA . VAL A 1 154 ? -3.441 37.220 -19.576 1.00 25.38 414 VAL A CA 1
ATOM 1247 C C . VAL A 1 154 ? -2.522 38.267 -18.924 1.00 22.42 414 VAL A C 1
ATOM 1248 O O . VAL A 1 154 ? -2.977 39.343 -18.461 1.00 24.67 414 VAL A O 1
ATOM 1252 N N . THR A 1 155 ? -1.260 37.928 -18.901 1.00 20.18 415 THR A N 1
ATOM 1253 C CA . THR A 1 155 ? -0.191 38.866 -18.368 1.00 18.99 415 THR A CA 1
ATOM 1254 C C . THR A 1 155 ? 0.734 39.351 -19.501 1.00 20.67 415 THR A C 1
ATOM 1255 O O . THR A 1 155 ? 0.861 38.653 -20.559 1.00 22.47 415 THR A O 1
ATOM 1259 N N . ALA A 1 156 ? 1.384 40.541 -19.348 1.00 20.49 416 ALA A N 1
ATOM 1260 C CA . ALA A 1 156 ? 2.150 41.141 -20.471 1.00 24.53 416 ALA A CA 1
ATOM 1261 C C . ALA A 1 156 ? 3.345 40.311 -20.797 1.00 29.00 416 ALA A C 1
ATOM 1262 O O . ALA A 1 156 ? 3.687 40.128 -22.013 1.00 31.21 416 ALA A O 1
ATOM 1264 N N . THR A 1 157 ? 3.910 39.713 -19.751 1.00 31.54 417 THR A N 1
ATOM 1265 C CA . THR A 1 157 ? 4.877 38.681 -19.924 1.00 36.14 417 THR A CA 1
ATOM 1266 C C . THR A 1 157 ? 4.484 37.279 -19.832 1.00 36.84 417 THR A C 1
ATOM 1267 O O . THR A 1 157 ? 5.149 36.427 -20.368 1.00 40.38 417 THR A O 1
ATOM 1271 N N . ALA A 1 160 ? 6.059 30.930 -19.054 1.00 43.09 420 ALA A N 1
ATOM 1272 C CA . ALA A 1 160 ? 5.119 29.794 -19.040 1.00 41.96 420 ALA A CA 1
ATOM 1273 C C . ALA A 1 160 ? 5.471 28.625 -18.102 1.00 39.29 420 ALA A C 1
ATOM 1274 O O . ALA A 1 160 ? 4.633 27.714 -17.876 1.00 41.71 420 ALA A O 1
ATOM 1276 N N . ASP A 1 161 ? 6.670 28.650 -17.532 1.00 33.20 421 ASP A N 1
ATOM 1277 C CA . ASP A 1 161 ? 7.105 27.565 -16.677 1.00 32.08 421 ASP A CA 1
ATOM 1278 C C . ASP A 1 161 ? 6.551 27.806 -15.237 1.00 30.32 421 ASP A C 1
ATOM 1279 O O . ASP A 1 161 ? 6.749 26.941 -14.380 1.00 30.22 421 ASP A O 1
ATOM 1284 N N . SER A 1 162 ? 5.954 28.986 -14.957 1.00 29.50 422 SER A N 1
ATOM 1285 C CA . SER A 1 162 ? 5.461 29.214 -13.562 1.00 27.23 422 SER A CA 1
ATOM 1286 C C . SER A 1 162 ? 4.344 28.197 -13.127 1.00 28.36 422 SER A C 1
ATOM 1287 O O . SER A 1 162 ? 4.375 27.708 -11.987 1.00 26.58 422 SER A O 1
ATOM 1290 N N . SER A 1 163 ? 3.403 27.848 -14.009 1.00 29.18 423 SER A N 1
ATOM 1291 C CA . SER A 1 163 ? 2.412 26.802 -13.725 1.00 30.94 423 SER A CA 1
ATOM 1292 C C . SER A 1 163 ? 2.962 25.386 -13.471 1.00 31.93 423 SER A C 1
ATOM 1293 O O . SER A 1 163 ? 2.467 24.627 -12.595 1.00 30.47 423 SER A O 1
ATOM 1296 N N . ARG A 1 164 ? 3.953 24.994 -14.279 1.00 31.62 424 ARG A N 1
ATOM 1297 C CA . ARG A 1 164 ? 4.613 23.718 -14.059 1.00 30.85 424 ARG A CA 1
ATOM 1298 C C . ARG A 1 164 ? 5.376 23.720 -12.740 1.00 28.87 424 ARG A C 1
ATOM 1299 O O . ARG A 1 164 ? 5.363 22.726 -11.977 1.00 28.61 424 ARG A O 1
ATOM 1307 N N . LYS A 1 165 ? 6.071 24.840 -12.468 1.00 27.28 425 LYS A N 1
ATOM 1308 C CA . LYS A 1 165 ? 6.713 25.024 -11.193 1.00 27.58 425 LYS A CA 1
ATOM 1309 C C . LYS A 1 165 ? 5.691 24.847 -10.021 1.00 25.45 425 LYS A C 1
ATOM 1310 O O . LYS A 1 165 ? 5.985 24.141 -9.063 1.00 24.64 425 LYS A O 1
ATOM 1316 N N . LEU A 1 166 ? 4.527 25.488 -10.102 1.00 25.40 426 LEU A N 1
ATOM 1317 C CA . LEU A 1 166 ? 3.466 25.292 -9.044 1.00 23.50 426 LEU A CA 1
ATOM 1318 C C . LEU A 1 166 ? 3.026 23.810 -8.853 1.00 23.58 426 LEU A C 1
ATOM 1319 O O . LEU A 1 166 ? 3.016 23.315 -7.696 1.00 22.26 426 LEU A O 1
ATOM 1324 N N . ALA A 1 167 ? 2.738 23.090 -9.967 1.00 24.33 427 ALA A N 1
ATOM 1325 C CA . ALA A 1 167 ? 2.355 21.683 -9.822 1.00 24.48 427 ALA A CA 1
ATOM 1326 C C . ALA A 1 167 ? 3.491 20.869 -9.213 1.00 24.72 427 ALA A C 1
ATOM 1327 O O . ALA A 1 167 ? 3.237 19.988 -8.387 1.00 26.07 427 ALA A O 1
ATOM 1329 N N . HIS A 1 168 ? 4.760 21.136 -9.579 1.00 22.69 428 HIS A N 1
ATOM 1330 C CA . HIS A 1 168 ? 5.878 20.351 -8.984 1.00 25.17 428 HIS A CA 1
ATOM 1331 C C . HIS A 1 168 ? 5.994 20.538 -7.446 1.00 23.79 428 HIS A C 1
ATOM 1332 O O . HIS A 1 168 ? 6.174 19.550 -6.648 1.00 25.08 428 HIS A O 1
ATOM 1339 N N . LEU A 1 169 ? 5.796 21.802 -7.020 1.00 24.73 429 LEU A N 1
ATOM 1340 C CA . LEU A 1 169 ? 5.792 22.144 -5.568 1.00 23.86 429 LEU A CA 1
ATOM 1341 C C . LEU A 1 169 ? 4.587 21.510 -4.790 1.00 21.98 429 LEU A C 1
ATOM 1342 O O . LEU A 1 169 ? 4.808 20.854 -3.711 1.00 21.89 429 LEU A O 1
ATOM 1347 N N . LEU A 1 170 ? 3.368 21.606 -5.363 1.00 22.10 430 LEU A N 1
ATOM 1348 C CA . LEU A 1 170 ? 2.175 20.970 -4.738 1.00 21.53 430 LEU A CA 1
ATOM 1349 C C . LEU A 1 170 ? 2.335 19.434 -4.688 1.00 21.77 430 LEU A C 1
ATOM 1350 O O . LEU A 1 170 ? 2.054 18.819 -3.632 1.00 21.25 430 LEU A O 1
ATOM 1355 N N . ASN A 1 171 ? 2.897 18.840 -5.762 1.00 20.90 431 ASN A N 1
ATOM 1356 C CA . ASN A 1 171 ? 3.188 17.385 -5.728 1.00 22.56 431 ASN A CA 1
ATOM 1357 C C . ASN A 1 171 ? 4.174 17.005 -4.625 1.00 20.17 431 ASN A C 1
ATOM 1358 O O . ASN A 1 171 ? 4.017 15.993 -3.960 1.00 20.22 431 ASN A O 1
ATOM 1363 N N . ALA A 1 172 ? 5.209 17.854 -4.403 1.00 20.23 432 ALA A N 1
ATOM 1364 C CA . ALA A 1 172 ? 6.215 17.523 -3.372 1.00 20.17 432 ALA A CA 1
ATOM 1365 C C . ALA A 1 172 ? 5.621 17.606 -1.955 1.00 17.96 432 ALA A C 1
ATOM 1366 O O . ALA A 1 172 ? 5.886 16.758 -1.088 1.00 18.89 432 ALA A O 1
ATOM 1368 N N . VAL A 1 173 ? 4.740 18.598 -1.732 1.00 17.93 433 VAL A N 1
ATOM 1369 C CA . VAL A 1 173 ? 4.082 18.663 -0.393 1.00 17.65 433 VAL A CA 1
ATOM 1370 C C . VAL A 1 173 ? 3.096 17.460 -0.125 1.00 17.53 433 VAL A C 1
ATOM 1371 O O . VAL A 1 173 ? 3.028 16.891 0.963 1.00 18.47 433 VAL A O 1
ATOM 1375 N N . THR A 1 174 ? 2.365 17.070 -1.198 1.00 18.05 434 THR A N 1
ATOM 1376 C CA . THR A 1 174 ? 1.490 15.873 -1.100 1.00 19.81 434 THR A CA 1
ATOM 1377 C C . THR A 1 174 ? 2.310 14.601 -0.776 1.00 19.18 434 THR A C 1
ATOM 1378 O O . THR A 1 174 ? 1.964 13.807 0.116 1.00 20.89 434 THR A O 1
ATOM 1382 N N . ASP A 1 175 ? 3.474 14.431 -1.489 1.00 19.48 435 ASP A N 1
ATOM 1383 C CA . ASP A 1 175 ? 4.345 13.271 -1.217 1.00 21.82 435 ASP A CA 1
ATOM 1384 C C . ASP A 1 175 ? 4.817 13.307 0.274 1.00 20.89 435 ASP A C 1
ATOM 1385 O O . ASP A 1 175 ? 4.942 12.270 0.958 1.00 21.22 435 ASP A O 1
ATOM 1390 N N . ALA A 1 176 ? 5.137 14.541 0.774 1.00 19.41 436 ALA A N 1
ATOM 1391 C CA . ALA A 1 176 ? 5.610 14.687 2.146 1.00 19.30 436 ALA A CA 1
ATOM 1392 C C . ALA A 1 176 ? 4.500 14.262 3.165 1.00 18.67 436 ALA A C 1
ATOM 1393 O O . ALA A 1 176 ? 4.819 13.593 4.175 1.00 18.50 436 ALA A O 1
ATOM 1395 N N . LEU A 1 177 ? 3.215 14.676 2.912 1.00 17.54 437 LEU A N 1
ATOM 1396 C CA . LEU A 1 177 ? 2.128 14.249 3.809 1.00 18.05 437 LEU A CA 1
ATOM 1397 C C . LEU A 1 177 ? 1.947 12.673 3.794 1.00 18.32 437 LEU A C 1
ATOM 1398 O O . LEU A 1 177 ? 1.745 12.067 4.862 1.00 19.42 437 LEU A O 1
ATOM 1403 N N . VAL A 1 178 ? 1.970 12.051 2.592 1.00 19.53 438 VAL A N 1
ATOM 1404 C CA . VAL A 1 178 ? 1.938 10.549 2.487 1.00 19.89 438 VAL A CA 1
ATOM 1405 C C . VAL A 1 178 ? 3.110 9.854 3.287 1.00 20.50 438 VAL A C 1
ATOM 1406 O O . VAL A 1 178 ? 2.857 8.882 4.039 1.00 22.48 438 VAL A O 1
ATOM 1410 N N . TRP A 1 179 ? 4.310 10.464 3.219 1.00 20.41 439 TRP A N 1
ATOM 1411 C CA . TRP A 1 179 ? 5.486 9.991 4.018 1.00 21.27 439 TRP A CA 1
ATOM 1412 C C . TRP A 1 179 ? 5.293 10.117 5.542 1.00 21.33 439 TRP A C 1
ATOM 1413 O O . TRP A 1 179 ? 5.584 9.193 6.302 1.00 22.85 439 TRP A O 1
ATOM 1424 N N . VAL A 1 180 ? 4.670 11.243 5.980 1.00 20.32 440 VAL A N 1
ATOM 1425 C CA . VAL A 1 180 ? 4.422 11.415 7.410 1.00 21.80 440 VAL A CA 1
ATOM 1426 C C . VAL A 1 180 ? 3.401 10.348 7.882 1.00 20.86 440 VAL A C 1
ATOM 1427 O O . VAL A 1 180 ? 3.559 9.716 8.957 1.00 22.37 440 VAL A O 1
ATOM 1431 N N . ILE A 1 181 ? 2.282 10.184 7.123 1.00 21.21 441 ILE A N 1
ATOM 1432 C CA . ILE A 1 181 ? 1.273 9.155 7.504 1.00 20.89 441 ILE A CA 1
ATOM 1433 C C . ILE A 1 181 ? 1.860 7.738 7.561 1.00 22.69 441 ILE A C 1
ATOM 1434 O O . ILE A 1 181 ? 1.472 6.939 8.458 1.00 25.17 441 ILE A O 1
ATOM 1439 N N . ALA A 1 182 ? 2.796 7.449 6.683 1.00 22.35 442 ALA A N 1
ATOM 1440 C CA . ALA A 1 182 ? 3.421 6.090 6.649 1.00 24.93 442 ALA A CA 1
ATOM 1441 C C . ALA A 1 182 ? 4.267 5.751 7.909 1.00 27.37 442 ALA A C 1
ATOM 1442 O O . ALA A 1 182 ? 4.481 4.552 8.176 1.00 29.02 442 ALA A O 1
ATOM 1444 N N . LYS A 1 183 ? 4.641 6.745 8.720 1.00 28.78 443 LYS A N 1
ATOM 1445 C CA . LYS A 1 183 ? 5.357 6.549 10.044 1.00 31.16 443 LYS A CA 1
ATOM 1446 C C . LYS A 1 183 ? 4.492 5.885 11.104 1.00 32.75 443 LYS A C 1
ATOM 1447 O O . LYS A 1 183 ? 5.016 5.215 12.045 1.00 32.51 443 LYS A O 1
ATOM 1453 N N . SER A 1 184 ? 3.172 6.049 10.997 1.00 33.29 444 SER A N 1
ATOM 1454 C CA . SER A 1 184 ? 2.243 5.452 11.943 1.00 35.02 444 SER A CA 1
ATOM 1455 C C . SER A 1 184 ? 2.219 3.904 11.874 1.00 35.79 444 SER A C 1
ATOM 1456 O O . SER A 1 184 ? 1.768 3.251 12.816 1.00 38.30 444 SER A O 1
ATOM 1459 N N . GLY A 1 185 ? 2.654 3.322 10.739 1.00 35.90 445 GLY A N 1
ATOM 1460 C CA . GLY A 1 185 ? 2.658 1.861 10.579 1.00 36.48 445 GLY A CA 1
ATOM 1461 C C . GLY A 1 185 ? 1.272 1.195 10.492 1.00 36.10 445 GLY A C 1
ATOM 1462 O O . GLY A 1 185 ? 1.221 -0.052 10.469 1.00 37.61 445 GLY A O 1
ATOM 1463 N N . ILE A 1 186 ? 0.161 1.963 10.428 1.00 33.18 446 ILE A N 1
ATOM 1464 C CA . ILE A 1 186 ? -1.186 1.332 10.272 1.00 31.90 446 ILE A CA 1
ATOM 1465 C C . ILE A 1 186 ? -1.355 0.638 8.885 1.00 31.43 446 ILE A C 1
ATOM 1466 O O . ILE A 1 186 ? -0.509 0.783 7.997 1.00 31.55 446 ILE A O 1
ATOM 1471 N N . SER A 1 187 ? -2.476 -0.063 8.675 1.00 31.15 447 SER A N 1
ATOM 1472 C CA . SER A 1 187 ? -2.686 -0.831 7.422 1.00 32.70 447 SER A CA 1
ATOM 1473 C C . SER A 1 187 ? -2.736 0.094 6.182 1.00 33.34 447 SER A C 1
ATOM 1474 O O . SER A 1 187 ? -2.970 1.325 6.316 1.00 31.29 447 SER A O 1
ATOM 1477 N N . SER A 1 188 ? -2.537 -0.487 4.989 1.00 33.36 448 SER A N 1
ATOM 1478 C CA . SER A 1 188 ? -2.565 0.276 3.734 1.00 34.80 448 SER A CA 1
ATOM 1479 C C . SER A 1 188 ? -3.957 0.912 3.537 1.00 33.89 448 SER A C 1
ATOM 1480 O O . SER A 1 188 ? -4.074 2.120 3.160 1.00 31.44 448 SER A O 1
ATOM 1483 N N . GLN A 1 189 ? -5.018 0.156 3.824 1.00 32.55 449 GLN A N 1
ATOM 1484 C CA . GLN A 1 189 ? -6.393 0.684 3.735 1.00 33.03 449 GLN A CA 1
ATOM 1485 C C . GLN A 1 189 ? -6.623 1.844 4.726 1.00 30.50 449 GLN A C 1
ATOM 1486 O O . GLN A 1 189 ? -7.347 2.838 4.403 1.00 28.07 449 GLN A O 1
ATOM 1492 N N . GLN A 1 190 ? -6.041 1.725 5.923 1.00 29.19 450 GLN A N 1
ATOM 1493 C CA . GLN A 1 190 ? -6.155 2.770 6.951 1.00 27.20 450 GLN A CA 1
ATOM 1494 C C . GLN A 1 190 ? -5.333 4.004 6.568 1.00 24.90 450 GLN A C 1
ATOM 1495 O O . GLN A 1 190 ? -5.826 5.109 6.849 1.00 22.69 450 GLN A O 1
ATOM 1501 N N . GLN A 1 191 ? -4.193 3.834 5.874 1.00 22.97 451 GLN A N 1
ATOM 1502 C CA . GLN A 1 191 ? -3.400 5.013 5.379 1.00 22.65 451 GLN A CA 1
ATOM 1503 C C . GLN A 1 191 ? -4.179 5.781 4.306 1.00 21.44 451 GLN A C 1
ATOM 1504 O O . GLN A 1 191 ? -4.192 7.037 4.325 1.00 20.29 451 GLN A O 1
ATOM 1510 N N . SER A 1 192 ? -4.834 5.060 3.370 1.00 21.84 452 SER A N 1
ATOM 1511 C CA . SER A 1 192 ? -5.638 5.720 2.284 1.00 20.33 452 SER A CA 1
ATOM 1512 C C . SER A 1 192 ? -6.854 6.427 2.925 1.00 20.03 452 SER A C 1
ATOM 1513 O O . SER A 1 192 ? -7.220 7.575 2.500 1.00 19.16 452 SER A O 1
ATOM 1516 N N . MET A 1 193 ? -7.499 5.783 3.899 1.00 19.99 453 MET A N 1
ATOM 1517 C CA . MET A 1 193 ? -8.673 6.367 4.526 1.00 20.18 453 MET A CA 1
ATOM 1518 C C . MET A 1 193 ? -8.285 7.703 5.312 1.00 19.56 453 MET A C 1
ATOM 1519 O O . MET A 1 193 ? -9.041 8.699 5.307 1.00 19.56 453 MET A O 1
ATOM 1524 N N . ARG A 1 194 ? -7.090 7.715 5.961 1.00 18.18 454 ARG A N 1
ATOM 1525 C CA . ARG A 1 194 ? -6.626 8.880 6.764 1.00 16.77 454 ARG A CA 1
ATOM 1526 C C . ARG A 1 194 ? -6.314 10.025 5.776 1.00 17.52 454 ARG A C 1
ATOM 1527 O O . ARG A 1 194 ? -6.718 11.193 6.037 1.00 17.37 454 ARG A O 1
ATOM 1535 N N . LEU A 1 195 ? -5.592 9.722 4.696 1.00 16.83 455 LEU A N 1
ATOM 1536 C CA . LEU A 1 195 ? -5.339 10.745 3.661 1.00 14.95 455 LEU A CA 1
ATOM 1537 C C . LEU A 1 195 ? -6.660 11.373 3.166 1.00 16.65 455 LEU A C 1
ATOM 1538 O O . LEU A 1 195 ? -6.774 12.624 3.072 1.00 15.82 455 LEU A O 1
ATOM 1543 N N . ALA A 1 196 ? -7.653 10.532 2.835 1.00 17.05 456 ALA A N 1
ATOM 1544 C CA . ALA A 1 196 ? -8.945 11.057 2.334 1.00 15.74 456 ALA A CA 1
ATOM 1545 C C . ALA A 1 196 ? -9.659 11.914 3.412 1.00 16.72 456 ALA A C 1
ATOM 1546 O O . ALA A 1 196 ? -10.221 13.017 3.089 1.00 18.62 456 ALA A O 1
ATOM 1548 N N . ASN A 1 197 ? -9.651 11.406 4.648 1.00 17.74 457 ASN A N 1
ATOM 1549 C CA . ASN A 1 197 ? -10.315 12.170 5.772 1.00 18.59 457 ASN A CA 1
ATOM 1550 C C . ASN A 1 197 ? -9.725 13.592 5.989 1.00 19.24 457 ASN A C 1
ATOM 1551 O O . ASN A 1 197 ? -10.482 14.590 6.195 1.00 23.00 457 ASN A O 1
ATOM 1556 N N . LEU A 1 198 ? -8.394 13.692 5.948 1.00 17.28 458 LEU A N 1
ATOM 1557 C CA . LEU A 1 198 ? -7.706 15.018 6.111 1.00 16.78 458 LEU A CA 1
ATOM 1558 C C . LEU A 1 198 ? -8.041 15.896 4.905 1.00 17.55 458 LEU A C 1
ATOM 1559 O O . LEU A 1 198 ? -8.451 17.071 5.114 1.00 18.38 458 LEU A O 1
ATOM 1564 N N . LEU A 1 199 ? -7.936 15.387 3.651 1.00 17.37 459 LEU A N 1
ATOM 1565 C CA . LEU A 1 199 ? -8.172 16.256 2.466 1.00 16.86 459 LEU A CA 1
ATOM 1566 C C . LEU A 1 199 ? -9.656 16.672 2.257 1.00 16.10 459 LEU A C 1
ATOM 1567 O O . LEU A 1 199 ? -9.954 17.782 1.735 1.00 17.18 459 LEU A O 1
ATOM 1572 N N . MET A 1 200 ? -10.590 15.802 2.664 1.00 17.70 460 MET A N 1
ATOM 1573 C CA . MET A 1 200 ? -12.036 16.194 2.639 1.00 17.27 460 MET A CA 1
ATOM 1574 C C . MET A 1 200 ? -12.312 17.399 3.516 1.00 16.82 460 MET A C 1
ATOM 1575 O O . MET A 1 200 ? -13.195 18.198 3.237 1.00 18.79 460 MET A O 1
ATOM 1580 N N . LEU A 1 201 ? -11.499 17.620 4.572 1.00 15.30 461 LEU A N 1
ATOM 1581 C CA . LEU A 1 201 ? -11.728 18.811 5.460 1.00 16.33 461 LEU A CA 1
ATOM 1582 C C . LEU A 1 201 ? -11.263 20.121 4.791 1.00 16.31 461 LEU A C 1
ATOM 1583 O O . LEU A 1 201 ? -11.698 21.219 5.247 1.00 16.09 461 LEU A O 1
ATOM 1588 N N . LEU A 1 202 ? -10.456 20.046 3.706 1.00 16.10 462 LEU A N 1
ATOM 1589 C CA . LEU A 1 202 ? -10.095 21.299 2.948 1.00 15.59 462 LEU A CA 1
ATOM 1590 C C . LEU A 1 202 ? -11.358 22.045 2.458 1.00 14.21 462 LEU A C 1
ATOM 1591 O O . LEU A 1 202 ? -11.353 23.315 2.440 1.00 16.16 462 LEU A O 1
ATOM 1596 N N A SER A 1 203 ? -12.381 21.338 2.000 0.50 14.84 463 SER A N 1
ATOM 1597 N N B SER A 1 203 ? -12.383 21.341 2.000 0.50 14.31 463 SER A N 1
ATOM 1598 C CA A SER A 1 203 ? -13.627 21.975 1.532 0.50 14.51 463 SER A CA 1
ATOM 1599 C CA B SER A 1 203 ? -13.612 22.009 1.523 0.50 13.18 463 SER A CA 1
ATOM 1600 C C A SER A 1 203 ? -14.373 22.650 2.701 0.50 14.60 463 SER A C 1
ATOM 1601 C C B SER A 1 203 ? -14.356 22.667 2.703 0.50 14.03 463 SER A C 1
ATOM 1602 O O A SER A 1 203 ? -15.070 23.662 2.467 0.50 14.92 463 SER A O 1
ATOM 1603 O O B SER A 1 203 ? -15.014 23.704 2.478 0.50 14.56 463 SER A O 1
ATOM 1608 N N . HIS A 1 204 ? -14.270 22.091 3.940 1.00 13.40 464 HIS A N 1
ATOM 1609 C CA . HIS A 1 204 ? -14.895 22.745 5.110 1.00 14.50 464 HIS A CA 1
ATOM 1610 C C . HIS A 1 204 ? -14.152 24.075 5.463 1.00 14.30 464 HIS A C 1
ATOM 1611 O O . HIS A 1 204 ? -14.790 25.119 5.792 1.00 14.58 464 HIS A O 1
ATOM 1618 N N . VAL A 1 205 ? -12.792 24.085 5.348 1.00 13.35 465 VAL A N 1
ATOM 1619 C CA . VAL A 1 205 ? -12.034 25.346 5.589 1.00 15.37 465 VAL A CA 1
ATOM 1620 C C . VAL A 1 205 ? -12.389 26.378 4.516 1.00 13.81 465 VAL A C 1
ATOM 1621 O O . VAL A 1 205 ? -12.624 27.563 4.842 1.00 14.89 465 VAL A O 1
ATOM 1625 N N . ARG A 1 206 ? -12.523 25.979 3.233 1.00 14.31 466 ARG A N 1
ATOM 1626 C CA . ARG A 1 206 ? -12.927 26.957 2.158 1.00 14.27 466 ARG A CA 1
ATOM 1627 C C . ARG A 1 206 ? -14.374 27.505 2.432 1.00 14.85 466 ARG A C 1
ATOM 1628 O O . ARG A 1 206 ? -14.631 28.666 2.202 1.00 16.66 466 ARG A O 1
ATOM 1636 N N . HIS A 1 207 ? -15.277 26.643 2.845 1.00 13.19 467 HIS A N 1
ATOM 1637 C CA . HIS A 1 207 ? -16.688 27.064 3.161 1.00 14.55 467 HIS A CA 1
ATOM 1638 C C . HIS A 1 207 ? -16.692 28.163 4.277 1.00 15.36 467 HIS A C 1
ATOM 1639 O O . HIS A 1 207 ? -17.309 29.223 4.168 1.00 17.01 467 HIS A O 1
ATOM 1646 N N . ALA A 1 208 ? -15.977 27.895 5.387 1.00 14.43 468 ALA A N 1
ATOM 1647 C CA . ALA A 1 208 ? -15.894 28.852 6.523 1.00 13.65 468 ALA A CA 1
ATOM 1648 C C . ALA A 1 208 ? -15.220 30.136 6.078 1.00 14.72 468 ALA A C 1
ATOM 1649 O O . ALA A 1 208 ? -15.709 31.266 6.482 1.00 14.71 468 ALA A O 1
ATOM 1651 N N . SER A 1 209 ? -14.124 30.042 5.265 1.00 12.99 469 SER A N 1
ATOM 1652 C CA . SER A 1 209 ? -13.477 31.282 4.778 1.00 14.45 469 SER A CA 1
ATOM 1653 C C . SER A 1 209 ? -14.414 32.165 3.884 1.00 16.01 469 SER A C 1
ATOM 1654 O O . SER A 1 209 ? -14.415 33.443 3.988 1.00 17.73 469 SER A O 1
ATOM 1657 N N . ASN A 1 210 ? -15.220 31.498 3.040 1.00 17.16 470 ASN A N 1
ATOM 1658 C CA . ASN A 1 210 ? -16.241 32.243 2.296 1.00 21.04 470 ASN A CA 1
ATOM 1659 C C . ASN A 1 210 ? -17.203 33.044 3.206 1.00 19.07 470 ASN A C 1
ATOM 1660 O O . ASN A 1 210 ? -17.534 34.256 2.898 1.00 21.58 470 ASN A O 1
ATOM 1665 N N . LYS A 1 211 ? -17.791 32.388 4.216 1.00 16.28 471 LYS A N 1
ATOM 1666 C CA . LYS A 1 211 ? -18.769 33.059 5.139 1.00 15.67 471 LYS A CA 1
ATOM 1667 C C . LYS A 1 211 ? -18.005 34.178 5.887 1.00 15.13 471 LYS A C 1
ATOM 1668 O O . LYS A 1 211 ? -18.597 35.267 6.078 1.00 15.92 471 LYS A O 1
ATOM 1674 N N . GLY A 1 212 ? -16.749 33.934 6.343 1.00 14.77 472 GLY A N 1
ATOM 1675 C CA . GLY A 1 212 ? -16.026 35.046 7.036 1.00 14.44 472 GLY A CA 1
ATOM 1676 C C . GLY A 1 212 ? -15.733 36.280 6.153 1.00 14.36 472 GLY A C 1
ATOM 1677 O O . GLY A 1 212 ? -15.845 37.406 6.664 1.00 15.14 472 GLY A O 1
ATOM 1678 N N . MET A 1 213 ? -15.355 36.039 4.868 1.00 14.62 473 MET A N 1
ATOM 1679 C CA . MET A 1 213 ? -15.078 37.154 3.931 1.00 16.31 473 MET A CA 1
ATOM 1680 C C . MET A 1 213 ? -16.392 37.992 3.727 1.00 18.15 473 MET A C 1
ATOM 1681 O O . MET A 1 213 ? -16.317 39.256 3.747 1.00 18.55 473 MET A O 1
ATOM 1686 N N . GLU A 1 214 ? -17.537 37.323 3.484 1.00 16.11 474 GLU A N 1
ATOM 1687 C CA . GLU A 1 214 ? -18.814 38.078 3.377 1.00 17.38 474 GLU A CA 1
ATOM 1688 C C . GLU A 1 214 ? -19.105 38.919 4.634 1.00 17.89 474 GLU A C 1
ATOM 1689 O O . GLU A 1 214 ? -19.558 40.093 4.527 1.00 19.60 474 GLU A O 1
ATOM 1695 N N . HIS A 1 215 ? -18.881 38.306 5.800 1.00 15.68 475 HIS A N 1
ATOM 1696 C CA . HIS A 1 215 ? -19.196 38.985 7.086 1.00 15.45 475 HIS A CA 1
ATOM 1697 C C . HIS A 1 215 ? -18.333 40.247 7.262 1.00 15.55 475 HIS A C 1
ATOM 1698 O O . HIS A 1 215 ? -18.884 41.338 7.618 1.00 16.93 475 HIS A O 1
ATOM 1705 N N . LEU A 1 216 ? -17.008 40.099 7.034 1.00 16.97 476 LEU A N 1
ATOM 1706 C CA . LEU A 1 216 ? -16.105 41.243 7.170 1.00 18.02 476 LEU A CA 1
ATOM 1707 C C . LEU A 1 216 ? -16.459 42.389 6.143 1.00 18.02 476 LEU A C 1
ATOM 1708 O O . LEU A 1 216 ? -16.495 43.575 6.511 1.00 18.98 476 LEU A O 1
ATOM 1713 N N . LEU A 1 217 ? -16.761 42.036 4.866 1.00 18.88 477 LEU A N 1
ATOM 1714 C CA . LEU A 1 217 ? -17.055 43.077 3.840 1.00 21.11 477 LEU A CA 1
ATOM 1715 C C . LEU A 1 217 ? -18.316 43.834 4.250 1.00 21.65 477 LEU A C 1
ATOM 1716 O O . LEU A 1 217 ? -18.337 45.087 4.088 1.00 23.57 477 LEU A O 1
ATOM 1721 N N . ASN A 1 218 ? -19.315 43.148 4.835 1.00 21.16 478 ASN A N 1
ATOM 1722 C CA . ASN A 1 218 ? -20.563 43.843 5.308 1.00 23.22 478 ASN A CA 1
ATOM 1723 C C . ASN A 1 218 ? -20.306 44.723 6.539 1.00 23.60 478 ASN A C 1
ATOM 1724 O O . ASN A 1 218 ? -20.886 45.840 6.646 1.00 26.75 478 ASN A O 1
ATOM 1729 N N . MET A 1 219 ? -19.479 44.291 7.492 1.00 22.23 479 MET A N 1
ATOM 1730 C CA . MET A 1 219 ? -19.133 45.153 8.684 1.00 22.63 479 MET A CA 1
ATOM 1731 C C . MET A 1 219 ? -18.394 46.411 8.248 1.00 24.51 479 MET A C 1
ATOM 1732 O O . MET A 1 219 ? -18.593 47.520 8.839 1.00 24.50 479 MET A O 1
ATOM 1737 N N . LYS A 1 220 ? -17.518 46.280 7.241 1.00 24.75 480 LYS A N 1
ATOM 1738 C CA . LYS A 1 220 ? -16.787 47.422 6.621 1.00 27.43 480 LYS A CA 1
ATOM 1739 C C . LYS A 1 220 ? -17.792 48.396 5.914 1.00 29.35 480 LYS A C 1
ATOM 1740 O O . LYS A 1 220 ? -17.797 49.624 6.247 1.00 29.81 480 LYS A O 1
ATOM 1746 N N A CYS A 1 221 ? -18.594 47.877 4.994 0.50 29.60 481 CYS A N 1
ATOM 1747 N N B CYS A 1 221 ? -18.633 47.851 5.009 0.50 30.20 481 CYS A N 1
ATOM 1748 C CA A CYS A 1 221 ? -19.557 48.732 4.261 0.50 32.03 481 CYS A CA 1
ATOM 1749 C CA B CYS A 1 221 ? -19.709 48.604 4.240 0.50 33.12 481 CYS A CA 1
ATOM 1750 C C A CYS A 1 221 ? -20.494 49.524 5.204 0.50 33.00 481 CYS A C 1
ATOM 1751 C C B CYS A 1 221 ? -20.668 49.422 5.109 0.50 33.65 481 CYS A C 1
ATOM 1752 O O A CYS A 1 221 ? -20.769 50.737 4.939 0.50 33.46 481 CYS A O 1
ATOM 1753 O O B CYS A 1 221 ? -21.173 50.509 4.696 0.50 33.84 481 CYS A O 1
ATOM 1758 N N . LYS A 1 222 ? -20.980 48.884 6.275 1.00 33.88 482 LYS A N 1
ATOM 1759 C CA . LYS A 1 222 ? -21.905 49.498 7.243 1.00 35.43 482 LYS A CA 1
ATOM 1760 C C . LYS A 1 222 ? -21.200 50.382 8.303 1.00 34.71 482 LYS A C 1
ATOM 1761 O O . LYS A 1 222 ? -21.894 50.879 9.218 1.00 34.57 482 LYS A O 1
ATOM 1767 N N . ASN A 1 223 ? -19.879 50.604 8.166 1.00 31.24 483 ASN A N 1
ATOM 1768 C CA . ASN A 1 223 ? -19.100 51.419 9.134 1.00 31.10 483 ASN A CA 1
ATOM 1769 C C . ASN A 1 223 ? -19.139 50.972 10.585 1.00 30.51 483 ASN A C 1
ATOM 1770 O O . ASN A 1 223 ? -18.971 51.826 11.466 1.00 30.75 483 ASN A O 1
ATOM 1775 N N . VAL A 1 224 ? -19.303 49.651 10.837 1.00 27.92 484 VAL A N 1
ATOM 1776 C CA . VAL A 1 224 ? -19.212 49.097 12.201 1.00 25.40 484 VAL A CA 1
ATOM 1777 C C . VAL A 1 224 ? -17.775 49.097 12.697 1.00 25.56 484 VAL A C 1
ATOM 1778 O O . VAL A 1 224 ? -17.550 49.323 13.893 1.00 26.66 484 VAL A O 1
ATOM 1782 N N . VAL A 1 225 ? -16.809 48.872 11.815 1.00 23.32 485 VAL A N 1
ATOM 1783 C CA . VAL A 1 225 ? -15.367 48.783 12.183 1.00 23.71 485 VAL A CA 1
ATOM 1784 C C . VAL A 1 225 ? -14.555 49.484 11.041 1.00 23.64 485 VAL A C 1
ATOM 1785 O O . VAL A 1 225 ? -14.831 49.205 9.851 1.00 24.92 485 VAL A O 1
ATOM 1789 N N . PRO A 1 226 ? -13.588 50.344 11.354 1.00 24.84 486 PRO A N 1
ATOM 1790 C CA . PRO A 1 226 ? -12.686 50.839 10.299 1.00 25.07 486 PRO A CA 1
ATOM 1791 C C . PRO A 1 226 ? -11.521 49.794 10.073 1.00 26.63 486 PRO A C 1
ATOM 1792 O O . PRO A 1 226 ? -11.124 49.126 11.043 1.00 25.87 486 PRO A O 1
ATOM 1796 N N . VAL A 1 227 ? -11.017 49.662 8.833 1.00 26.27 487 VAL A N 1
ATOM 1797 C CA . VAL A 1 227 ? -9.856 48.757 8.591 1.00 28.08 487 VAL A CA 1
ATOM 1798 C C . VAL A 1 227 ? -8.750 49.513 7.840 1.00 28.92 487 VAL A C 1
ATOM 1799 O O . VAL A 1 227 ? -9.031 50.507 7.132 1.00 30.30 487 VAL A O 1
ATOM 1819 N N . ASP A 1 229 ? -4.357 49.673 6.415 1.00 28.32 489 ASP A N 1
ATOM 1820 C CA . ASP A 1 229 ? -3.288 49.172 5.632 1.00 29.27 489 ASP A CA 1
ATOM 1821 C C . ASP A 1 229 ? -3.438 47.831 4.848 1.00 25.06 489 ASP A C 1
ATOM 1822 O O . ASP A 1 229 ? -4.198 47.831 3.897 1.00 25.74 489 ASP A O 1
ATOM 1827 N N . LEU A 1 230 ? -2.704 46.786 5.273 1.00 25.84 490 LEU A N 1
ATOM 1828 C CA . LEU A 1 230 ? -2.678 45.499 4.515 1.00 22.24 490 LEU A CA 1
ATOM 1829 C C . LEU A 1 230 ? -4.055 44.810 4.450 1.00 20.86 490 LEU A C 1
ATOM 1830 O O . LEU A 1 230 ? -4.510 44.388 3.363 1.00 19.58 490 LEU A O 1
ATOM 1835 N N . LEU A 1 231 ? -4.745 44.797 5.574 1.00 20.00 491 LEU A N 1
ATOM 1836 C CA . LEU A 1 231 ? -6.092 44.213 5.627 1.00 18.45 491 LEU A CA 1
ATOM 1837 C C . LEU A 1 231 ? -7.083 44.933 4.685 1.00 19.86 491 LEU A C 1
ATOM 1838 O O . LEU A 1 231 ? -7.776 44.284 3.886 1.00 19.63 491 LEU A O 1
ATOM 1843 N N . LEU A 1 232 ? -7.062 46.292 4.746 1.00 22.65 492 LEU A N 1
ATOM 1844 C CA . LEU A 1 232 ? -7.812 47.133 3.806 1.00 25.97 492 LEU A CA 1
ATOM 1845 C C . LEU A 1 232 ? -7.428 46.810 2.347 1.00 24.96 492 LEU A C 1
ATOM 1846 O O . LEU A 1 232 ? -8.296 46.640 1.521 1.00 26.31 492 LEU A O 1
ATOM 1851 N N . GLU A 1 233 ? -6.132 46.668 2.074 1.00 24.72 493 GLU A N 1
ATOM 1852 C CA . GLU A 1 233 ? -5.706 46.425 0.663 1.00 25.71 493 GLU A CA 1
ATOM 1853 C C . GLU A 1 233 ? -6.206 45.044 0.177 1.00 25.70 493 GLU A C 1
ATOM 1854 O O . GLU A 1 233 ? -6.707 44.908 -0.936 1.00 27.70 493 GLU A O 1
ATOM 1860 N N . MET A 1 234 ? -6.059 43.982 1.020 1.00 22.21 494 MET A N 1
ATOM 1861 C CA . MET A 1 234 ? -6.485 42.679 0.591 1.00 23.68 494 MET A CA 1
ATOM 1862 C C . MET A 1 234 ? -8.042 42.667 0.394 1.00 25.65 494 MET A C 1
ATOM 1863 O O . MET A 1 234 ? -8.546 42.084 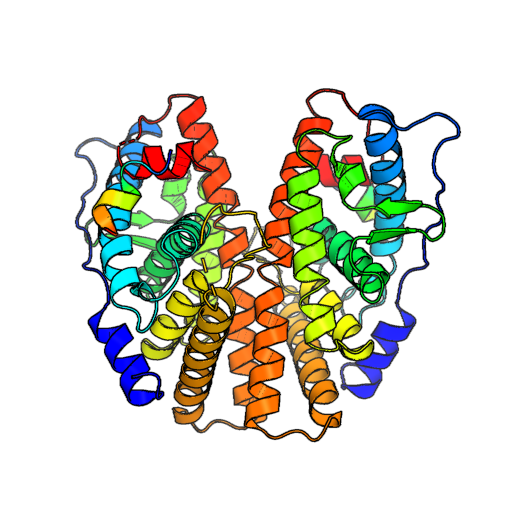-0.594 1.00 27.59 494 MET A O 1
ATOM 1868 N N . LEU A 1 235 ? -8.816 43.311 1.277 1.00 26.73 495 LEU A N 1
ATOM 1869 C CA . LEU A 1 235 ? -10.245 43.464 1.096 1.00 26.23 495 LEU A CA 1
ATOM 1870 C C . LEU A 1 235 ? -10.673 44.289 -0.174 1.00 28.85 495 LEU A C 1
ATOM 1871 O O . LEU A 1 235 ? -11.595 43.944 -0.796 1.00 31.14 495 LEU A O 1
ATOM 1876 N N . ASN A 1 236 ? -10.034 45.417 -0.435 1.00 30.22 496 ASN A N 1
ATOM 1877 C CA . ASN A 1 236 ? -10.351 46.297 -1.618 1.00 28.91 496 ASN A CA 1
ATOM 1878 C C . ASN A 1 236 ? -10.081 45.498 -2.870 1.00 31.13 496 ASN A C 1
ATOM 1879 O O . ASN A 1 236 ? -10.832 45.603 -3.859 1.00 33.59 496 ASN A O 1
ATOM 1884 N N . ALA A 1 237 ? -9.004 44.716 -2.871 1.00 31.16 497 ALA A N 1
ATOM 1885 C CA . ALA A 1 237 ? -8.631 43.934 -4.070 1.00 31.68 497 ALA A CA 1
ATOM 1886 C C . ALA A 1 237 ? -9.585 42.779 -4.287 1.00 32.62 497 ALA A C 1
ATOM 1887 O O . ALA A 1 237 ? -9.729 42.328 -5.466 1.00 35.43 497 ALA A O 1
ATOM 1889 N N . HIS A 1 238 ? -10.242 42.246 -3.219 1.00 32.32 498 HIS A N 1
ATOM 1890 C CA . HIS A 1 238 ? -11.118 41.055 -3.364 1.00 29.14 498 HIS A CA 1
ATOM 1891 C C . HIS A 1 238 ? -12.312 41.461 -4.218 1.00 31.25 498 HIS A C 1
ATOM 1892 O O . HIS A 1 238 ? -13.066 40.604 -4.755 1.00 33.32 498 HIS A O 1
ATOM 1899 N N . ALA B 1 2 ? -25.081 -4.082 0.574 1.00 27.44 262 ALA B N 1
ATOM 1900 C CA . ALA B 1 2 ? -25.474 -2.826 -0.227 1.00 28.27 262 ALA B CA 1
ATOM 1901 C C . ALA B 1 2 ? -24.373 -1.831 -0.257 1.00 28.62 262 ALA B C 1
ATOM 1902 O O . ALA B 1 2 ? -24.404 -0.939 -1.133 1.00 29.08 262 ALA B O 1
ATOM 1904 N N . LEU B 1 3 ? -23.464 -1.894 0.737 1.00 27.53 263 LEU B N 1
ATOM 1905 C CA . LEU B 1 3 ? -22.3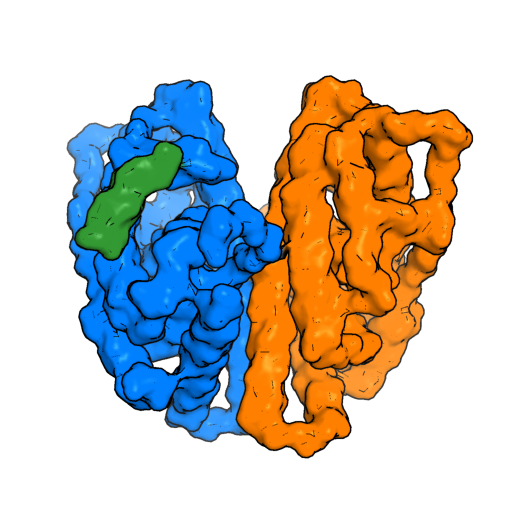95 -0.854 0.832 1.00 27.96 263 LEU B CA 1
ATOM 1906 C C . LEU B 1 3 ? -21.049 -1.348 0.393 1.00 28.15 263 LEU B C 1
ATOM 1907 O O . LEU B 1 3 ? -20.059 -0.605 0.371 1.00 27.52 263 LEU B O 1
ATOM 1912 N N . SER B 1 4 ? -20.974 -2.630 0.088 1.00 27.65 264 SER B N 1
ATOM 1913 C CA . SER B 1 4 ? -19.822 -3.217 -0.522 1.00 27.57 264 SER B CA 1
ATOM 1914 C C . SER B 1 4 ? -19.429 -2.615 -1.887 1.00 24.67 264 SER B C 1
ATOM 1915 O O . SER B 1 4 ? -20.326 -2.260 -2.631 1.00 24.72 264 SER B O 1
ATOM 1918 N N . PRO B 1 5 ? -18.117 -2.492 -2.240 1.00 22.48 265 PRO B N 1
ATOM 1919 C CA . PRO B 1 5 ? -17.774 -1.528 -3.342 1.00 21.95 265 PRO B CA 1
ATOM 1920 C C . PRO B 1 5 ? -18.467 -1.799 -4.677 1.00 20.06 265 PRO B C 1
ATOM 1921 O O . PRO B 1 5 ? -19.063 -0.835 -5.259 1.00 19.43 265 PRO B O 1
ATOM 1925 N N . GLU B 1 6 ? -18.442 -3.043 -5.181 1.00 20.14 266 GLU B N 1
ATOM 1926 C CA . GLU B 1 6 ? -19.042 -3.326 -6.529 1.00 20.27 266 GLU B CA 1
ATOM 1927 C C . GLU B 1 6 ? -20.603 -3.024 -6.534 1.00 18.88 266 GLU B C 1
ATOM 1928 O O . GLU B 1 6 ? -21.114 -2.260 -7.455 1.00 20.35 266 GLU B O 1
ATOM 1934 N N . GLN B 1 7 ? -21.302 -3.463 -5.489 1.00 20.63 267 GLN B N 1
ATOM 1935 C CA . GLN B 1 7 ? -22.764 -3.166 -5.354 1.00 21.01 267 GLN B CA 1
ATOM 1936 C C . GLN B 1 7 ? -23.035 -1.640 -5.211 1.00 19.28 267 GLN B C 1
ATOM 1937 O O . GLN B 1 7 ? -24.034 -1.078 -5.874 1.00 20.76 267 GLN B O 1
ATOM 1943 N N . LEU B 1 8 ? -22.220 -0.954 -4.373 1.00 19.44 268 LEU B N 1
ATOM 1944 C CA . LEU B 1 8 ? -22.426 0.511 -4.171 1.00 18.04 268 LEU B CA 1
ATOM 1945 C C . LEU B 1 8 ? -22.256 1.298 -5.504 1.00 17.25 268 LEU B C 1
ATOM 1946 O O . LEU B 1 8 ? -23.106 2.157 -5.823 1.00 17.64 268 LEU B O 1
ATOM 1951 N N . VAL B 1 9 ? -21.177 1.003 -6.252 1.00 17.12 269 VAL B N 1
ATOM 1952 C CA . VAL B 1 9 ? -20.909 1.701 -7.500 1.00 17.98 269 VAL B CA 1
ATOM 1953 C C . VAL B 1 9 ? -22.101 1.460 -8.500 1.00 17.12 269 VAL B C 1
ATOM 1954 O O . VAL B 1 9 ? -22.534 2.411 -9.210 1.00 17.97 269 VAL B O 1
ATOM 1958 N N . LEU B 1 10 ? -22.627 0.190 -8.577 1.00 16.98 270 LEU B N 1
ATOM 1959 C CA . LEU B 1 10 ? -23.747 -0.094 -9.508 1.00 16.10 270 LEU B CA 1
ATOM 1960 C C . LEU B 1 10 ? -25.006 0.682 -9.043 1.00 15.39 270 LEU B C 1
ATOM 1961 O O . LEU B 1 10 ? -25.762 1.186 -9.940 1.00 15.82 270 LEU B O 1
ATOM 1966 N N . THR B 1 11 ? -25.313 0.750 -7.724 1.00 16.93 271 THR B N 1
ATOM 1967 C CA . THR B 1 11 ? -26.429 1.561 -7.251 1.00 16.18 271 THR B CA 1
ATOM 1968 C C . THR B 1 11 ? -26.311 3.051 -7.699 1.00 15.07 271 THR B C 1
ATOM 1969 O O . THR B 1 11 ? -27.348 3.700 -8.113 1.00 16.58 271 THR B O 1
ATOM 1973 N N . LEU B 1 12 ? -25.090 3.618 -7.543 1.00 15.54 272 LEU B N 1
ATOM 1974 C CA . LEU B 1 12 ? -24.867 5.016 -7.971 1.00 14.44 272 LEU B CA 1
ATOM 1975 C C . LEU B 1 12 ? -25.099 5.183 -9.488 1.00 15.06 272 LEU B C 1
ATOM 1976 O O . LEU B 1 12 ? -25.713 6.191 -9.928 1.00 14.97 272 LEU B O 1
ATOM 1981 N N . LEU B 1 13 ? -24.620 4.208 -10.281 1.00 14.38 273 LEU B N 1
ATOM 1982 C CA . LEU B 1 13 ? -24.797 4.231 -11.745 1.00 14.71 273 LEU B CA 1
ATOM 1983 C C . LEU B 1 13 ? -26.313 4.250 -12.076 1.00 15.84 273 LEU B C 1
ATOM 1984 O O . LEU B 1 13 ? -26.799 5.071 -12.928 1.00 16.31 273 LEU B O 1
ATOM 1989 N N . GLU B 1 14 ? -27.102 3.408 -11.386 1.00 15.70 274 GLU B N 1
ATOM 1990 C CA . GLU B 1 14 ? -28.545 3.302 -11.653 1.00 15.37 274 GLU B CA 1
ATOM 1991 C C . GLU B 1 14 ? -29.371 4.513 -11.133 1.00 15.09 274 GLU B C 1
ATOM 1992 O O . GLU B 1 14 ? -30.541 4.733 -11.554 1.00 16.81 274 GLU B O 1
ATOM 1998 N N . ALA B 1 15 ? -28.789 5.283 -10.193 1.00 15.30 275 ALA B N 1
ATOM 1999 C CA . ALA B 1 15 ? -29.471 6.463 -9.568 1.00 14.50 275 ALA B CA 1
ATOM 2000 C C . ALA B 1 15 ? -29.331 7.751 -10.448 1.00 14.68 275 ALA B C 1
ATOM 2001 O O . ALA B 1 15 ? -30.011 8.768 -10.084 1.00 15.12 275 ALA B O 1
ATOM 2003 N N . GLU B 1 16 ? -28.465 7.734 -11.490 1.00 14.76 276 GLU B N 1
ATOM 2004 C CA . GLU B 1 16 ? -28.123 9.006 -12.229 1.00 15.02 276 GLU B CA 1
ATOM 2005 C C . GLU B 1 16 ? -29.409 9.708 -12.725 1.00 14.56 276 GLU B C 1
ATOM 2006 O O . GLU B 1 16 ? -30.330 9.067 -13.263 1.00 16.64 276 GLU B O 1
ATOM 2012 N N . PRO B 1 17 ? -29.533 11.067 -12.549 1.00 14.74 277 PRO B N 1
ATOM 2013 C CA . PRO B 1 17 ? -30.768 11.785 -12.969 1.00 16.50 277 PRO B CA 1
ATOM 2014 C C . PRO B 1 17 ? -30.836 11.872 -14.495 1.00 17.73 277 PRO B C 1
ATOM 2015 O O . PRO B 1 17 ? -29.816 11.705 -15.180 1.00 18.67 277 PRO B O 1
ATOM 2019 N N . PRO B 1 18 ? -32.038 12.127 -15.029 1.00 18.81 278 PRO B N 1
ATOM 2020 C CA . PRO B 1 18 ? -32.187 12.345 -16.476 1.00 19.88 278 PRO B CA 1
ATOM 2021 C C . PRO B 1 18 ? -31.532 13.658 -16.963 1.00 20.66 278 PRO B C 1
ATOM 2022 O O . PRO B 1 18 ? -31.342 14.571 -16.147 1.00 21.67 278 PRO B O 1
ATOM 2026 N N . HIS B 1 19 ? -31.188 13.749 -18.244 1.00 22.57 279 HIS B N 1
ATOM 2027 C CA . HIS B 1 19 ? -30.784 15.025 -18.842 1.00 23.74 279 HIS B CA 1
ATOM 2028 C C . HIS B 1 19 ? -32.046 15.923 -19.041 1.00 23.65 279 HIS B C 1
ATOM 2029 O O . HIS B 1 19 ? -33.076 15.488 -19.620 1.00 26.80 279 HIS B O 1
ATOM 2036 N N . VAL B 1 20 ? -32.046 17.123 -18.488 1.00 17.17 280 VAL B N 1
ATOM 2037 C CA . VAL B 1 20 ? -33.200 18.014 -18.654 1.00 17.57 280 VAL B CA 1
ATOM 2038 C C . VAL B 1 20 ? -32.956 18.822 -19.990 1.00 16.48 280 VAL B C 1
ATOM 2039 O O . VAL B 1 20 ? -31.910 19.464 -20.203 1.00 15.78 280 VAL B O 1
ATOM 2043 N N . LEU B 1 21 ? -33.961 18.850 -20.846 1.00 15.49 281 LEU B N 1
ATOM 2044 C CA . LEU B 1 21 ? -33.835 19.526 -22.192 1.00 15.46 281 LEU B CA 1
ATOM 2045 C C . LEU B 1 21 ? -34.362 20.958 -22.158 1.00 14.79 281 LEU B C 1
ATOM 2046 O O . LEU B 1 21 ? -35.439 21.217 -21.606 1.00 15.19 281 LEU B O 1
ATOM 2051 N N . ILE B 1 22 ? -33.587 21.881 -22.737 1.00 14.39 282 ILE B N 1
ATOM 2052 C CA . ILE B 1 22 ? -34.021 23.298 -22.941 1.00 14.83 282 ILE B CA 1
ATOM 2053 C C . ILE B 1 22 ? -33.297 23.807 -24.206 1.00 15.45 282 ILE B C 1
ATOM 2054 O O . ILE B 1 22 ? -32.202 23.298 -24.570 1.00 15.87 282 ILE B O 1
ATOM 2059 N N A SER B 1 23 ? -33.877 24.803 -24.877 0.50 16.74 283 SER B N 1
ATOM 2060 N N B SER B 1 23 ? -33.913 24.775 -24.901 0.50 15.96 283 SER B N 1
ATOM 2061 C CA A SER B 1 23 ? -33.203 25.390 -26.061 0.50 18.48 283 SER B CA 1
ATOM 2062 C CA B SER B 1 23 ? -33.295 25.365 -26.124 0.50 16.95 283 SER B CA 1
ATOM 2063 C C A SER B 1 23 ? -32.973 26.883 -25.888 0.50 18.14 283 SER B C 1
ATOM 2064 C C B SER B 1 23 ? -33.081 26.888 -25.973 0.50 17.48 283 SER B C 1
ATOM 2065 O O A SER B 1 23 ? -33.464 27.503 -24.954 0.50 19.48 283 SER B O 1
ATOM 2066 O O B SER B 1 23 ? -33.689 27.533 -25.140 0.50 18.88 283 SER B O 1
ATOM 2071 N N . ARG B 1 24 ? -32.245 27.477 -26.838 1.00 18.18 284 ARG B N 1
ATOM 2072 C CA . ARG B 1 24 ? -32.048 28.948 -26.824 1.00 18.93 284 ARG B CA 1
ATOM 2073 C C . ARG B 1 24 ? -33.332 29.690 -27.230 1.00 18.91 284 ARG B C 1
ATOM 2074 O O . ARG B 1 24 ? -34.120 29.147 -28.073 1.00 21.17 284 ARG B O 1
ATOM 2082 N N . PRO B 1 25 ? -33.588 30.901 -26.721 1.00 18.79 285 PRO B N 1
ATOM 2083 C CA . PRO B 1 25 ? -34.700 31.724 -27.268 1.00 20.82 285 PRO B CA 1
ATOM 2084 C C . PRO B 1 25 ? -34.518 32.056 -28.788 1.00 22.15 285 PRO B C 1
ATOM 2085 O O . PRO B 1 25 ? -33.391 31.956 -29.353 1.00 20.51 285 PRO B O 1
ATOM 2089 N N . SER B 1 26 ? -35.636 32.357 -29.469 1.00 22.76 286 SER B N 1
ATOM 2090 C CA . SER B 1 26 ? -35.556 32.872 -30.907 1.00 23.35 286 SER B CA 1
ATOM 2091 C C . SER B 1 26 ? -34.748 34.162 -31.064 1.00 23.71 286 SER B C 1
ATOM 2092 O O . SER B 1 26 ? -33.958 34.296 -32.001 1.00 26.82 286 SER B O 1
ATOM 2095 N N . ALA B 1 27 ? -34.948 35.108 -30.157 1.00 22.73 287 ALA B N 1
ATOM 2096 C CA . ALA B 1 27 ? -34.288 36.421 -30.278 1.00 21.19 287 ALA B CA 1
ATOM 2097 C C . ALA B 1 27 ? -32.846 36.393 -29.673 1.00 20.88 287 ALA B C 1
ATOM 2098 O O . ALA B 1 27 ? -32.567 35.543 -28.801 1.00 21.58 287 ALA B O 1
ATOM 2100 N N . PRO B 1 28 ? -31.915 37.285 -30.157 1.00 19.95 288 PRO B N 1
ATOM 2101 C CA . PRO B 1 28 ? -30.557 37.345 -29.580 1.00 19.24 288 PRO B CA 1
ATOM 2102 C C . PRO B 1 28 ? -30.594 37.456 -28.052 1.00 17.98 288 PRO B C 1
ATOM 2103 O O . PRO B 1 28 ? -31.494 38.138 -27.493 1.00 18.71 288 PRO B O 1
ATOM 2107 N N . PHE B 1 29 ? -29.617 36.807 -27.368 1.00 17.38 289 PHE B N 1
ATOM 2108 C CA . PHE B 1 29 ? -29.620 36.927 -25.860 1.00 16.63 289 PHE B CA 1
ATOM 2109 C C . PHE B 1 29 ? -29.467 38.401 -25.353 1.00 17.82 289 PHE B C 1
ATOM 2110 O O . PHE B 1 29 ? -28.701 39.225 -25.937 1.00 20.08 289 PHE B O 1
ATOM 2118 N N . THR B 1 30 ? -30.135 38.661 -24.227 1.00 18.15 290 THR B N 1
ATOM 2119 C CA . THR B 1 30 ? -29.913 39.842 -23.378 1.00 17.57 290 THR B CA 1
ATOM 2120 C C . THR B 1 30 ? -29.454 39.317 -21.980 1.00 16.85 290 THR B C 1
ATOM 2121 O O . THR B 1 30 ? -29.608 38.105 -21.659 1.00 17.14 290 THR B O 1
ATOM 2125 N N . GLU B 1 31 ? -29.011 40.218 -21.086 1.00 17.11 291 GLU B N 1
ATOM 2126 C CA . GLU B 1 31 ? -28.698 39.805 -19.691 1.00 17.75 291 GLU B CA 1
ATOM 2127 C C . GLU B 1 31 ? -29.918 39.146 -19.036 1.00 17.63 291 GLU B C 1
ATOM 2128 O O . GLU B 1 31 ? -29.797 38.023 -18.440 1.00 17.93 291 GLU B O 1
ATOM 2134 N N . ALA B 1 32 ? -31.127 39.746 -19.199 1.00 18.43 292 ALA B N 1
ATOM 2135 C CA . ALA B 1 32 ? -32.359 39.176 -18.633 1.00 17.43 292 ALA B CA 1
ATOM 2136 C C . ALA B 1 32 ? -32.715 37.792 -19.226 1.00 16.61 292 ALA B C 1
ATOM 2137 O O . ALA B 1 32 ? -33.076 36.858 -18.500 1.00 17.57 292 ALA B O 1
ATOM 2139 N N . SER B 1 33 ? -32.664 37.668 -20.560 1.00 16.41 293 SER B N 1
ATOM 2140 C CA . SER B 1 33 ? -33.063 36.339 -21.154 1.00 17.04 293 SER B CA 1
ATOM 2141 C C . SER B 1 33 ? -32.073 35.182 -20.953 1.00 14.91 293 SER B C 1
ATOM 2142 O O . SER B 1 33 ? -32.500 34.040 -20.803 1.00 15.26 293 SER B O 1
ATOM 2145 N N . MET B 1 34 ? -30.783 35.511 -20.844 1.00 15.46 294 MET B N 1
ATOM 2146 C CA . MET B 1 34 ? -29.798 34.452 -20.526 1.00 13.85 294 MET B CA 1
ATOM 2147 C C . MET B 1 34 ? -29.999 34.007 -19.059 1.00 14.57 294 MET B C 1
ATOM 2148 O O . MET B 1 34 ? -29.983 32.761 -18.755 1.00 14.36 294 MET B O 1
ATOM 2153 N N . MET B 1 35 ? -30.209 34.962 -18.117 1.00 13.88 295 MET B N 1
ATOM 2154 C CA . MET B 1 35 ? -30.535 34.559 -16.701 1.00 13.66 295 MET B CA 1
ATOM 2155 C C . MET B 1 35 ? -31.854 33.720 -16.615 1.00 14.29 295 MET B C 1
ATOM 2156 O O . MET B 1 35 ? -31.937 32.765 -15.802 1.00 14.89 295 MET B O 1
ATOM 2161 N N . MET B 1 36 ? -32.882 34.074 -17.408 1.00 14.88 296 MET B N 1
ATOM 2162 C CA . MET B 1 36 ? -34.134 33.328 -17.395 1.00 14.17 296 MET B CA 1
ATOM 2163 C C . MET B 1 36 ? -33.878 31.873 -17.870 1.00 14.33 296 MET B C 1
ATOM 2164 O O . MET B 1 36 ? -34.352 30.914 -17.186 1.00 15.00 296 MET B O 1
ATOM 2169 N N . SER B 1 37 ? -33.116 31.689 -18.969 1.00 13.84 297 SER B N 1
ATOM 2170 C CA . SER B 1 37 ? -32.874 30.309 -19.424 1.00 13.12 297 SER B CA 1
ATOM 2171 C C . SER B 1 37 ? -32.090 29.470 -18.401 1.00 12.41 297 SER B C 1
ATOM 2172 O O . SER B 1 37 ? -32.463 28.283 -18.096 1.00 13.47 297 SER B O 1
ATOM 2175 N N . LEU B 1 38 ? -31.004 30.054 -17.816 1.00 12.24 298 LEU B N 1
ATOM 2176 C CA . LEU B 1 38 ? -30.200 29.268 -16.848 1.00 12.17 298 LEU B CA 1
ATOM 2177 C C . LEU B 1 38 ? -30.975 28.923 -15.548 1.00 12.26 298 LEU B C 1
ATOM 2178 O O . LEU B 1 38 ? -30.809 27.767 -15.003 1.00 13.28 298 LEU B O 1
ATOM 2183 N N . THR B 1 39 ? -31.789 29.884 -15.054 1.00 13.39 299 THR B N 1
ATOM 2184 C CA . THR B 1 39 ? -32.534 29.576 -13.800 1.00 14.16 299 THR B CA 1
ATOM 2185 C C . THR B 1 39 ? -33.743 28.591 -14.058 1.00 13.50 299 THR B C 1
ATOM 2186 O O . THR B 1 39 ? -34.044 27.741 -13.138 1.00 14.82 299 THR B O 1
ATOM 2190 N N . LYS B 1 40 ? -34.453 28.691 -15.217 1.00 13.89 300 LYS B N 1
ATOM 2191 C CA . LYS B 1 40 ? -35.504 27.672 -15.539 1.00 14.71 300 LYS B CA 1
ATOM 2192 C C . LYS B 1 40 ? -34.896 26.240 -15.574 1.00 13.90 300 LYS B C 1
ATOM 2193 O O . LYS B 1 40 ? -35.460 25.279 -15.009 1.00 14.77 300 LYS B O 1
ATOM 2199 N N . LEU B 1 41 ? -33.693 26.109 -16.170 1.00 13.05 301 LEU B N 1
ATOM 2200 C CA . LEU B 1 41 ? -32.997 24.801 -16.189 1.00 12.55 301 LEU B CA 1
ATOM 2201 C C . LEU B 1 41 ? -32.621 24.326 -14.753 1.00 12.76 301 LEU B C 1
ATOM 2202 O O . LEU B 1 41 ? -32.899 23.169 -14.360 1.00 13.65 301 LEU B O 1
ATOM 2207 N N . ALA B 1 42 ? -32.017 25.235 -13.962 1.00 13.18 302 ALA B N 1
ATOM 2208 C CA . ALA B 1 42 ? -31.620 24.888 -12.547 1.00 12.88 302 ALA B CA 1
ATOM 2209 C C . ALA B 1 42 ? -32.806 24.416 -11.677 1.00 13.33 302 ALA B C 1
ATOM 2210 O O . ALA B 1 42 ? -32.663 23.432 -10.932 1.00 14.75 302 ALA B O 1
ATOM 2212 N N . ASP B 1 43 ? -33.959 25.134 -11.753 1.00 14.49 303 ASP B N 1
ATOM 2213 C CA . ASP B 1 43 ? -35.143 24.736 -10.962 1.00 15.50 303 ASP B CA 1
ATOM 2214 C C . ASP B 1 43 ? -35.605 23.307 -11.303 1.00 16.26 303 ASP B C 1
ATOM 2215 O O . ASP B 1 43 ? -35.845 22.453 -10.379 1.00 18.07 303 ASP B O 1
ATOM 2220 N N . LYS B 1 44 ? -35.665 22.978 -12.604 1.00 14.82 304 LYS B N 1
ATOM 2221 C CA . LYS B 1 44 ? -36.113 21.585 -12.984 1.00 15.67 304 LYS B CA 1
ATOM 2222 C C . LYS B 1 44 ? -35.048 20.542 -12.553 1.00 15.45 304 LYS B C 1
ATOM 2223 O O . LYS B 1 44 ? -35.413 19.436 -12.032 1.00 16.28 304 LYS B O 1
ATOM 2229 N N . GLU B 1 45 ? -33.745 20.846 -12.748 1.00 14.41 305 GLU B N 1
ATOM 2230 C CA . GLU B 1 45 ? -32.704 19.914 -12.243 1.00 15.21 305 GLU B CA 1
ATOM 2231 C C . GLU B 1 45 ? -32.780 19.695 -10.714 1.00 14.56 305 GLU B C 1
ATOM 2232 O O . GLU B 1 45 ? -32.507 18.540 -10.242 1.00 15.45 305 GLU B O 1
ATOM 2238 N N . LEU B 1 46 ? -33.132 20.735 -9.947 1.00 15.00 306 LEU B N 1
ATOM 2239 C CA . LEU B 1 46 ? -33.285 20.591 -8.477 1.00 15.96 306 LEU B CA 1
ATOM 2240 C C . LEU B 1 46 ? -34.318 19.543 -8.117 1.00 16.28 306 LEU B C 1
ATOM 2241 O O . LEU B 1 46 ? -34.168 18.754 -7.128 1.00 17.20 306 LEU B O 1
ATOM 2246 N N . VAL B 1 47 ? -35.461 19.543 -8.825 1.00 16.60 307 VAL B N 1
ATOM 2247 C CA . VAL B 1 47 ? -36.528 18.558 -8.573 1.00 18.77 307 VAL B CA 1
ATOM 2248 C C . VAL B 1 47 ? -35.962 17.138 -8.724 1.00 17.01 307 VAL B C 1
ATOM 2249 O O . VAL B 1 47 ? -36.205 16.241 -7.853 1.00 18.83 307 VAL B O 1
ATOM 2253 N N . HIS B 1 48 ? -35.240 16.884 -9.819 1.00 15.95 308 HIS B N 1
ATOM 2254 C CA . HIS B 1 48 ? -34.675 15.554 -10.096 1.00 16.03 308 HIS B CA 1
ATOM 2255 C C . HIS B 1 48 ? -33.554 15.230 -9.144 1.00 14.71 308 HIS B C 1
ATOM 2256 O O . HIS B 1 48 ? -33.332 14.014 -8.867 1.00 16.18 308 HIS B O 1
ATOM 2263 N N . MET B 1 49 ? -32.849 16.246 -8.639 1.00 15.06 309 MET B N 1
ATOM 2264 C CA . MET B 1 49 ? -31.722 15.995 -7.676 1.00 14.72 309 MET B CA 1
ATOM 2265 C C . MET B 1 49 ? -32.268 15.353 -6.376 1.00 15.15 309 MET B C 1
ATOM 2266 O O . MET B 1 49 ? -31.575 14.511 -5.737 1.00 15.52 309 MET B O 1
ATOM 2271 N N . ILE B 1 50 ? -33.498 15.738 -5.952 1.00 15.79 310 ILE B N 1
ATOM 2272 C CA . ILE B 1 50 ? -34.064 15.180 -4.674 1.00 16.39 310 ILE B CA 1
ATOM 2273 C C . ILE B 1 50 ? -34.323 13.645 -4.874 1.00 15.41 310 ILE B C 1
ATOM 2274 O O . ILE B 1 50 ? -34.012 12.822 -3.942 1.00 17.25 310 ILE B O 1
ATOM 2279 N N . SER B 1 51 ? -34.870 13.270 -6.073 1.00 17.58 311 SER B N 1
ATOM 2280 C CA . SER B 1 51 ? -35.073 11.773 -6.377 1.00 18.09 311 SER B CA 1
ATOM 2281 C C . SER B 1 51 ? -33.730 11.013 -6.394 1.00 16.94 311 SER B C 1
ATOM 2282 O O . SER B 1 51 ? -33.654 9.834 -5.942 1.00 19.57 311 SER B O 1
ATOM 2285 N N . TRP B 1 52 ? -32.685 11.612 -6.997 1.00 16.35 312 TRP B N 1
ATOM 2286 C CA . TRP B 1 52 ? -31.323 11.008 -6.980 1.00 15.67 312 TRP B CA 1
ATOM 2287 C C . TRP B 1 52 ? -30.861 10.765 -5.550 1.00 15.05 312 TRP B C 1
ATOM 2288 O O . TRP B 1 52 ? -30.367 9.641 -5.247 1.00 15.39 312 TRP B O 1
ATOM 2299 N N . ALA B 1 53 ? -30.902 11.800 -4.684 1.00 14.68 313 ALA B N 1
ATOM 2300 C CA . ALA B 1 53 ? -30.371 11.642 -3.278 1.00 15.19 313 ALA B CA 1
ATOM 2301 C C . ALA B 1 53 ? -31.065 10.470 -2.517 1.00 15.52 313 ALA B C 1
ATOM 2302 O O . ALA B 1 53 ? -30.418 9.644 -1.824 1.00 16.78 313 ALA B O 1
ATOM 2304 N N . LYS B 1 54 ? -32.385 10.346 -2.739 1.00 15.25 314 LYS B N 1
ATOM 2305 C CA . LYS B 1 54 ? -33.186 9.283 -2.070 1.00 17.61 314 LYS B CA 1
ATOM 2306 C C . LYS B 1 54 ? -32.790 7.881 -2.530 1.00 17.07 314 LYS B C 1
ATOM 2307 O O . LYS B 1 54 ? -33.159 6.866 -1.845 1.00 20.12 314 LYS B O 1
ATOM 2313 N N . LYS B 1 55 ? -32.142 7.778 -3.678 1.00 18.70 315 LYS B N 1
ATOM 2314 C CA . LYS B 1 55 ? -31.653 6.429 -4.194 1.00 18.97 315 LYS B CA 1
ATOM 2315 C C . LYS B 1 55 ? -30.243 5.988 -3.631 1.00 21.56 315 LYS B C 1
ATOM 2316 O O . LYS B 1 55 ? -29.832 4.831 -3.843 1.00 23.66 315 LYS B O 1
ATOM 2322 N N . ILE B 1 56 ? -29.498 6.899 -2.992 1.00 21.39 316 ILE B N 1
ATOM 2323 C CA . ILE B 1 56 ? -28.224 6.569 -2.422 1.00 22.47 316 ILE B CA 1
ATOM 2324 C C . ILE B 1 56 ? -28.429 5.717 -1.151 1.00 23.77 316 ILE B C 1
ATOM 2325 O O . ILE B 1 56 ? -29.187 6.095 -0.274 1.00 21.78 316 ILE B O 1
ATOM 2330 N N . PRO B 1 57 ? -27.776 4.534 -1.081 1.00 25.38 317 PRO B N 1
ATOM 2331 C CA . PRO B 1 57 ? -28.089 3.623 0.058 1.00 27.09 317 PRO B CA 1
ATOM 2332 C C . PRO B 1 57 ? -27.901 4.242 1.477 1.00 27.19 317 PRO B C 1
ATOM 2333 O O . PRO B 1 57 ? -26.879 4.853 1.763 1.00 29.04 317 PRO B O 1
ATOM 2337 N N . GLY B 1 58 ? -28.914 4.177 2.318 1.00 26.24 318 GLY B N 1
ATOM 2338 C CA . GLY B 1 58 ? -28.762 4.729 3.683 1.00 25.59 318 GLY B CA 1
ATOM 2339 C C . GLY B 1 58 ? -29.325 6.159 3.808 1.00 23.64 318 GLY B C 1
ATOM 2340 O O . GLY B 1 58 ? -29.657 6.648 4.906 1.00 24.04 318 GLY B O 1
ATOM 2341 N N . PHE B 1 59 ? -29.404 6.888 2.675 1.00 21.76 319 PHE B N 1
ATOM 2342 C CA . PHE B 1 59 ? -29.760 8.353 2.820 1.00 20.30 319 PHE B CA 1
ATOM 2343 C C . PHE B 1 59 ? -31.164 8.569 3.472 1.00 21.69 319 PHE B C 1
ATOM 2344 O O . PHE B 1 59 ? -31.301 9.417 4.384 1.00 20.09 319 PHE B O 1
ATOM 2352 N N . VAL B 1 60 ? -32.200 7.802 3.052 1.00 21.24 320 VAL B N 1
ATOM 2353 C CA . VAL B 1 60 ? -33.536 7.998 3.640 1.00 22.96 320 VAL B CA 1
ATOM 2354 C C . VAL B 1 60 ? -33.659 7.379 5.069 1.00 23.61 320 VAL B C 1
ATOM 2355 O O . VAL B 1 60 ? -34.711 7.580 5.713 1.00 26.24 320 VAL B O 1
ATOM 2359 N N . GLU B 1 61 ? -32.603 6.729 5.560 1.00 24.00 321 GLU B N 1
ATOM 2360 C CA . GLU B 1 61 ? -32.568 6.211 6.992 1.00 25.05 321 GLU B CA 1
ATOM 2361 C C . GLU B 1 61 ? -31.901 7.299 7.912 1.00 23.23 321 GLU B C 1
ATOM 2362 O O . GLU B 1 61 ? -31.900 7.154 9.149 1.00 25.31 321 GLU B O 1
ATOM 2368 N N . LEU B 1 62 ? -31.306 8.373 7.344 1.00 22.89 322 LEU B N 1
ATOM 2369 C CA . LEU B 1 62 ? -30.881 9.520 8.183 1.00 20.11 322 LEU B CA 1
ATOM 2370 C C . LEU B 1 62 ? -32.109 10.259 8.714 1.00 22.03 322 LEU B C 1
ATOM 2371 O O . LEU B 1 62 ? -33.197 10.089 8.159 1.00 24.18 322 LEU B O 1
ATOM 2376 N N . SER B 1 63 ? -31.977 11.066 9.759 1.00 21.86 323 SER B N 1
ATOM 2377 C CA . SER B 1 63 ? -33.120 11.874 10.232 1.00 22.89 323 SER B CA 1
ATOM 2378 C C . SER B 1 63 ? -33.617 12.752 9.053 1.00 22.93 323 SER B C 1
ATOM 2379 O O . SER B 1 63 ? -32.781 13.173 8.147 1.00 22.74 323 SER B O 1
ATOM 2382 N N . LEU B 1 64 ? -34.931 13.059 9.027 1.00 24.17 324 LEU B N 1
ATOM 2383 C CA . LEU B 1 64 ? -35.415 14.005 8.017 1.00 25.00 324 LEU B CA 1
ATOM 2384 C C . LEU B 1 64 ? -34.703 15.370 8.133 1.00 24.09 324 LEU B C 1
ATOM 2385 O O . LEU B 1 64 ? -34.361 16.036 7.129 1.00 24.49 324 LEU B O 1
ATOM 2390 N N A PHE B 1 65 ? -34.403 15.824 9.360 0.50 24.36 325 PHE B N 1
ATOM 2391 N N B PHE B 1 65 ? -34.380 15.752 9.337 0.50 23.04 325 PHE B N 1
ATOM 2392 C CA A PHE B 1 65 ? -33.630 17.086 9.560 0.50 22.86 325 PHE B CA 1
ATOM 2393 C CA B PHE B 1 65 ? -33.683 16.983 9.498 0.50 19.88 325 PHE B CA 1
ATOM 2394 C C A PHE B 1 65 ? -32.254 17.036 8.821 0.50 22.06 325 PHE B C 1
ATOM 2395 C C B PHE B 1 65 ? -32.263 17.019 8.840 0.50 20.73 325 PHE B C 1
ATOM 2396 O O A PHE B 1 65 ? -31.896 18.000 8.133 0.50 21.53 325 PHE B O 1
ATOM 2397 O O B PHE B 1 65 ? -31.876 18.027 8.243 0.50 20.98 325 PHE B O 1
ATOM 2412 N N . ASP B 1 66 ? -31.537 15.911 8.904 1.00 19.43 326 ASP B N 1
ATOM 2413 C CA . ASP B 1 66 ? -30.174 15.804 8.318 1.00 18.56 326 ASP B CA 1
ATOM 2414 C C . ASP B 1 66 ? -30.296 15.693 6.777 1.00 16.59 326 ASP B C 1
ATOM 2415 O O . ASP B 1 66 ? -29.436 16.258 6.077 1.00 17.77 326 ASP B O 1
ATOM 2420 N N . GLN B 1 67 ? -31.351 14.990 6.286 1.00 16.93 327 GLN B N 1
ATOM 2421 C CA . GLN B 1 67 ? -31.613 14.968 4.800 1.00 17.45 327 GLN B CA 1
ATOM 2422 C C . GLN B 1 67 ? -31.713 16.403 4.234 1.00 17.67 327 GLN B C 1
ATOM 2423 O O . GLN B 1 67 ? -31.026 16.776 3.203 1.00 17.84 327 GLN B O 1
ATOM 2429 N N . VAL B 1 68 ? -32.559 17.196 4.903 1.00 19.12 328 VAL B N 1
ATOM 2430 C CA . VAL B 1 68 ? -32.800 18.572 4.452 1.00 19.64 328 VAL B CA 1
ATOM 2431 C C . VAL B 1 68 ? -31.523 19.412 4.564 1.00 18.77 328 VAL B C 1
ATOM 2432 O O . VAL B 1 68 ? -31.112 20.129 3.611 1.00 20.28 328 VAL B O 1
ATOM 2436 N N . ARG B 1 69 ? -30.789 19.265 5.663 1.00 19.84 329 ARG B N 1
ATOM 2437 C CA . ARG B 1 69 ? -29.614 20.057 5.869 1.00 17.29 329 ARG B CA 1
ATOM 2438 C C . ARG B 1 69 ? -28.460 19.716 4.846 1.00 18.45 329 ARG B C 1
ATOM 2439 O O . ARG B 1 69 ? -27.774 20.627 4.331 1.00 17.63 329 ARG B O 1
ATOM 2447 N N . LEU B 1 70 ? -28.254 18.432 4.524 1.00 16.74 330 LEU B N 1
ATOM 2448 C CA . LEU B 1 70 ? -27.235 18.109 3.512 1.00 14.91 330 LEU B CA 1
ATOM 2449 C C . LEU B 1 70 ? -27.605 18.731 2.143 1.00 14.71 330 LEU B C 1
ATOM 2450 O O . LEU B 1 70 ? -26.682 19.256 1.378 1.00 15.98 330 LEU B O 1
ATOM 2455 N N . LEU B 1 71 ? -28.916 18.622 1.728 1.00 14.32 331 LEU B N 1
ATOM 2456 C CA . LEU B 1 71 ? -29.266 19.194 0.352 1.00 16.25 331 LEU B CA 1
ATOM 2457 C C . LEU B 1 71 ? -29.140 20.720 0.336 1.00 16.13 331 LEU B C 1
ATOM 2458 O O . LEU B 1 71 ? -28.653 21.263 -0.675 1.00 15.69 331 LEU B O 1
ATOM 2463 N N . GLU B 1 72 ? -29.530 21.403 1.451 1.00 16.91 332 GLU B N 1
ATOM 2464 C CA . GLU B 1 72 ? -29.341 22.864 1.474 1.00 16.75 332 GLU B CA 1
ATOM 2465 C C . GLU B 1 72 ? -27.846 23.281 1.341 1.00 18.19 332 GLU B C 1
ATOM 2466 O O . GLU B 1 72 ? -27.575 24.348 0.768 1.00 19.29 332 GLU B O 1
ATOM 2472 N N A SER B 1 73 ? -26.920 22.489 1.869 0.50 17.18 333 SER B N 1
ATOM 2473 N N B SER B 1 73 ? -26.953 22.424 1.874 0.50 15.58 333 SER B N 1
ATOM 2474 C CA A SER B 1 73 ? -25.556 22.917 1.787 0.50 18.83 333 SER B CA 1
ATOM 2475 C CA B SER B 1 73 ? -25.518 22.615 1.965 0.50 16.05 333 SER B CA 1
ATOM 2476 C C A SER B 1 73 ? -24.915 22.756 0.409 0.50 18.61 333 SER B C 1
ATOM 2477 C C B SER B 1 73 ? -24.678 22.255 0.733 0.50 15.47 333 SER B C 1
ATOM 2478 O O A SER B 1 73 ? -24.115 23.619 0.009 0.50 18.34 333 SER B O 1
ATOM 2479 O O B SER B 1 73 ? -23.503 22.532 0.693 0.50 13.17 333 SER B O 1
ATOM 2484 N N . CYS B 1 74 ? -25.262 21.652 -0.281 1.00 15.22 334 CYS B N 1
ATOM 2485 C CA . CYS B 1 74 ? -24.490 21.177 -1.439 1.00 14.99 334 CYS B CA 1
ATOM 2486 C C . CYS B 1 74 ? -25.162 21.397 -2.827 1.00 12.69 334 CYS B C 1
ATOM 2487 O O . CYS B 1 74 ? -24.491 21.089 -3.833 1.00 12.91 334 CYS B O 1
ATOM 2490 N N . TRP B 1 75 ? -26.422 21.897 -2.916 1.00 11.84 335 TRP B N 1
ATOM 2491 C CA . TRP B 1 75 ? -27.146 21.758 -4.229 1.00 11.89 335 TRP B CA 1
ATOM 2492 C C . TRP B 1 75 ? -26.409 22.511 -5.366 1.00 12.24 335 TRP B C 1
ATOM 2493 O O . TRP B 1 75 ? -26.384 21.996 -6.524 1.00 12.51 335 TRP B O 1
ATOM 2504 N N . MET B 1 76 ? -25.870 23.719 -5.101 1.00 12.98 336 MET B N 1
ATOM 2505 C CA . MET B 1 76 ? -25.168 24.409 -6.184 1.00 12.66 336 MET B CA 1
ATOM 2506 C C . MET B 1 76 ? -23.859 23.642 -6.610 1.00 12.10 336 MET B C 1
ATOM 2507 O O . MET B 1 76 ? -23.530 23.560 -7.867 1.00 11.88 336 MET B O 1
ATOM 2512 N N . GLU B 1 77 ? -23.106 23.113 -5.624 1.00 11.72 337 GLU B N 1
ATOM 2513 C CA . GLU B 1 77 ? -21.952 22.234 -5.960 1.00 11.96 337 GLU B CA 1
ATOM 2514 C C . GLU B 1 77 ? -22.374 21.038 -6.873 1.00 11.48 337 GLU B C 1
ATOM 2515 O O . GLU B 1 77 ? -21.602 20.675 -7.811 1.00 11.84 337 GLU B O 1
ATOM 2521 N N . VAL B 1 78 ? -23.517 20.384 -6.547 1.00 11.57 338 VAL B N 1
ATOM 2522 C CA . VAL B 1 78 ? -23.921 19.219 -7.338 1.00 11.95 338 VAL B CA 1
ATOM 2523 C C . VAL B 1 78 ? -24.391 19.617 -8.763 1.00 11.69 338 VAL B C 1
ATOM 2524 O O . VAL B 1 78 ? -24.017 18.921 -9.765 1.00 12.73 338 VAL B O 1
ATOM 2528 N N . LEU B 1 79 ? -25.105 20.762 -8.923 1.00 11.95 339 LEU B N 1
ATOM 2529 C CA . LEU B 1 79 ? -25.402 21.244 -10.305 1.00 12.27 339 LEU B CA 1
ATOM 2530 C C . LEU B 1 79 ? -24.094 21.499 -11.108 1.00 11.41 339 LEU B C 1
ATOM 2531 O O . LEU B 1 79 ? -23.965 21.117 -12.281 1.00 12.52 339 LEU B O 1
ATOM 2536 N N . MET B 1 80 ? -23.084 22.129 -10.474 1.00 11.01 340 MET B N 1
ATOM 2537 C CA . MET B 1 80 ? -21.791 22.433 -11.162 1.00 11.00 340 MET B CA 1
ATOM 2538 C C . MET B 1 80 ? -21.010 21.153 -11.487 1.00 10.50 340 MET B C 1
ATOM 2539 O O . MET B 1 80 ? -20.410 21.099 -12.587 1.00 12.35 340 MET B O 1
ATOM 2544 N N . MET B 1 81 ? -20.945 20.154 -10.579 1.00 11.02 341 MET B N 1
ATOM 2545 C CA . MET B 1 81 ? -20.244 18.895 -10.892 1.00 12.66 341 MET B CA 1
ATOM 2546 C C . MET B 1 81 ? -20.863 18.187 -12.127 1.00 13.01 341 MET B C 1
ATOM 2547 O O . MET B 1 81 ? -20.116 17.676 -13.010 1.00 13.10 341 MET B O 1
ATOM 2552 N N . GLY B 1 82 ? -22.200 18.161 -12.190 1.00 12.95 342 GLY B N 1
ATOM 2553 C CA . GLY B 1 82 ? -22.870 17.579 -13.378 1.00 14.49 342 GLY B CA 1
ATOM 2554 C C . GLY B 1 82 ? -22.534 18.326 -14.683 1.00 14.31 342 GLY B C 1
ATOM 2555 O O . GLY B 1 82 ? -22.280 17.700 -15.743 1.00 13.97 342 GLY B O 1
ATOM 2556 N N . LEU B 1 83 ? -22.552 19.664 -14.637 1.00 12.40 343 LEU B N 1
ATOM 2557 C CA . LEU B 1 83 ? -22.220 20.479 -15.839 1.00 12.58 343 LEU B CA 1
ATOM 2558 C C . LEU B 1 83 ? -20.748 20.176 -16.304 1.00 13.48 343 LEU B C 1
ATOM 2559 O O . LEU B 1 83 ? -20.459 20.060 -17.541 1.00 14.14 343 LEU B O 1
ATOM 2564 N N . MET B 1 84 ? -19.820 20.104 -15.318 1.00 13.65 344 MET B N 1
ATOM 2565 C CA . MET B 1 84 ? -18.364 19.826 -15.634 1.00 13.75 344 MET B CA 1
ATOM 2566 C C . MET B 1 84 ? -18.241 18.454 -16.364 1.00 13.44 344 MET B C 1
ATOM 2567 O O . MET B 1 84 ? -17.496 18.347 -17.371 1.00 14.57 344 MET B O 1
ATOM 2572 N N . TRP B 1 85 ? -18.911 17.388 -15.849 1.00 13.38 345 TRP B N 1
ATOM 2573 C CA . TRP B 1 85 ? -18.856 16.046 -16.479 1.00 13.44 345 TRP B CA 1
ATOM 2574 C C . TRP B 1 85 ? -19.458 16.094 -17.930 1.00 12.89 345 TRP B C 1
ATOM 2575 O O . TRP B 1 85 ? -18.800 15.556 -18.872 1.00 15.03 345 TRP B O 1
ATOM 2586 N N . ARG B 1 86 ? -20.587 16.792 -18.146 1.00 13.71 346 ARG B N 1
ATOM 2587 C CA . ARG B 1 86 ? -21.157 16.878 -19.534 1.00 14.16 346 ARG B CA 1
ATOM 2588 C C . ARG B 1 86 ? -20.208 17.654 -20.465 1.00 12.80 346 ARG B C 1
ATOM 2589 O O . ARG B 1 86 ? -20.222 17.410 -21.680 1.00 15.24 346 ARG B O 1
ATOM 2597 N N . SER B 1 87 ? -19.355 18.559 -19.925 1.00 13.49 347 SER B N 1
ATOM 2598 C CA . SER B 1 87 ? -18.481 19.448 -20.719 1.00 13.99 347 SER B CA 1
ATOM 2599 C C . SER B 1 87 ? -17.014 18.896 -20.920 1.00 14.51 347 SER B C 1
ATOM 2600 O O . SER B 1 87 ? -16.196 19.567 -21.613 1.00 15.55 347 SER B O 1
ATOM 2603 N N . ILE B 1 88 ? -16.700 17.740 -20.318 1.00 14.73 348 ILE B N 1
ATOM 2604 C CA . ILE B 1 88 ? -15.289 17.357 -20.143 1.00 15.01 348 ILE B CA 1
ATOM 2605 C C . ILE B 1 88 ? -14.574 17.143 -21.494 1.00 16.98 348 ILE B C 1
ATOM 2606 O O . ILE B 1 88 ? -13.360 17.537 -21.590 1.00 18.74 348 ILE B O 1
ATOM 2611 N N . ASP B 1 89 ? -15.296 16.674 -22.541 1.00 16.90 349 ASP B N 1
ATOM 2612 C CA . ASP B 1 89 ? -14.651 16.472 -23.863 1.00 18.44 349 ASP B CA 1
ATOM 2613 C C . ASP B 1 89 ? -14.826 17.594 -24.892 1.00 20.26 349 ASP B C 1
ATOM 2614 O O . ASP B 1 89 ? -14.537 17.395 -26.125 1.00 23.81 349 ASP B O 1
ATOM 2619 N N . HIS B 1 90 ? -15.234 18.786 -24.413 1.00 19.86 350 HIS B N 1
ATOM 2620 C CA . HIS B 1 90 ? -15.520 19.959 -25.309 1.00 19.34 350 HIS B CA 1
ATOM 2621 C C . HIS B 1 90 ? -14.785 21.231 -24.809 1.00 19.23 350 HIS B C 1
ATOM 2622 O O . HIS B 1 90 ? -15.450 22.133 -24.250 1.00 17.57 350 HIS B O 1
ATOM 2629 N N . PRO B 1 91 ? -13.434 21.342 -24.985 1.00 19.57 351 PRO B N 1
ATOM 2630 C CA . PRO B 1 91 ? -12.713 22.572 -24.530 1.00 19.61 351 PRO B CA 1
ATOM 2631 C C . PRO B 1 91 ? -13.346 23.871 -25.041 1.00 18.86 351 PRO B C 1
ATOM 2632 O O . PRO B 1 91 ? -13.786 23.924 -26.195 1.00 19.72 351 PRO B O 1
ATOM 2636 N N . GLY B 1 92 ? -13.437 24.875 -24.159 1.00 17.97 352 GLY B N 1
ATOM 2637 C CA . GLY B 1 92 ? -13.944 26.218 -24.498 1.00 17.55 352 GLY B CA 1
ATOM 2638 C C . GLY B 1 92 ? -15.476 26.310 -24.509 1.00 16.12 352 GLY B C 1
ATOM 2639 O O . GLY B 1 92 ? -15.970 27.407 -24.812 1.00 17.57 352 GLY B O 1
ATOM 2640 N N . LYS B 1 93 ? -16.214 25.220 -24.146 1.00 15.15 353 LYS B N 1
ATOM 2641 C CA . LYS B 1 93 ? -17.706 25.234 -24.147 1.00 14.67 353 LYS B CA 1
ATOM 2642 C C . LYS B 1 93 ? -18.279 24.724 -22.828 1.00 13.20 353 LYS B C 1
ATOM 2643 O O . LYS B 1 93 ? -17.641 23.835 -22.187 1.00 14.06 353 LYS B O 1
ATOM 2649 N N . LEU B 1 94 ? -19.468 25.221 -22.471 1.00 13.59 354 LEU B N 1
ATOM 2650 C CA . LEU B 1 94 ? -20.228 24.680 -21.287 1.00 13.13 354 LEU B CA 1
ATOM 2651 C C . LEU B 1 94 ? -21.540 24.045 -21.846 1.00 13.21 354 LEU B C 1
ATOM 2652 O O . LEU B 1 94 ? -22.417 24.763 -22.450 1.00 13.32 354 LEU B O 1
ATOM 2657 N N . ILE B 1 95 ? -21.676 22.726 -21.676 1.00 13.01 355 ILE B N 1
ATOM 2658 C CA . ILE B 1 95 ? -22.818 21.976 -22.256 1.00 13.81 355 ILE B CA 1
ATOM 2659 C C . ILE B 1 95 ? -23.917 21.936 -21.210 1.00 13.96 355 ILE B C 1
ATOM 2660 O O . ILE B 1 95 ? -24.097 20.937 -20.424 1.00 13.77 355 ILE B O 1
ATOM 2665 N N . PHE B 1 96 ? -24.693 23.050 -21.131 1.00 13.87 356 PHE B N 1
ATOM 2666 C CA . PHE B 1 96 ? -25.834 23.111 -20.154 1.00 13.91 356 PHE B CA 1
ATOM 2667 C C . PHE B 1 96 ? -26.911 22.015 -20.495 1.00 15.89 356 PHE B C 1
ATOM 2668 O O . PHE B 1 96 ? -27.474 21.396 -19.579 1.00 17.81 356 PHE B O 1
ATOM 2676 N N . ALA B 1 97 ? -27.182 21.884 -21.795 1.00 15.52 357 ALA B N 1
ATOM 2677 C CA . ALA B 1 97 ? -28.120 20.835 -22.314 1.00 16.56 357 ALA B CA 1
ATOM 2678 C C . ALA B 1 97 ? -27.757 20.588 -23.760 1.00 19.88 357 ALA B C 1
ATOM 2679 O O . ALA B 1 97 ? -27.004 21.388 -24.384 1.00 21.12 357 ALA B O 1
ATOM 2681 N N . PRO B 1 98 ? -28.286 19.514 -24.361 1.00 22.51 358 PRO B N 1
ATOM 2682 C CA . PRO B 1 98 ? -27.906 19.264 -25.777 1.00 24.02 358 PRO B CA 1
ATOM 2683 C C . PRO B 1 98 ? -28.151 20.377 -26.764 1.00 23.88 358 PRO B C 1
ATOM 2684 O O . PRO B 1 98 ? -27.372 20.497 -27.773 1.00 27.05 358 PRO B O 1
ATOM 2688 N N . ASP B 1 99 ? -29.203 21.183 -26.535 1.00 21.26 359 ASP B N 1
ATOM 2689 C CA . ASP B 1 99 ? -29.569 22.329 -27.378 1.00 22.01 359 ASP B CA 1
ATOM 2690 C C . ASP B 1 99 ? -29.280 23.719 -26.670 1.00 20.68 359 ASP B C 1
ATOM 2691 O O . ASP B 1 99 ? -29.786 24.768 -27.064 1.00 21.21 359 ASP B O 1
ATOM 2696 N N . LEU B 1 100 ? -28.435 23.670 -25.621 1.00 17.86 360 LEU B N 1
ATOM 2697 C CA . LEU B 1 100 ? -27.997 24.943 -24.905 1.00 15.67 360 LEU B CA 1
ATOM 2698 C C . LEU B 1 100 ? -26.480 24.759 -24.574 1.00 14.54 360 LEU B C 1
ATOM 2699 O O . LEU B 1 100 ? -26.091 24.401 -23.455 1.00 15.10 360 LEU B O 1
ATOM 2704 N N . VAL B 1 101 ? -25.671 25.008 -25.635 1.00 14.31 361 VAL B N 1
ATOM 2705 C CA . VAL B 1 101 ? -24.209 24.807 -25.560 1.00 15.46 361 VAL B CA 1
ATOM 2706 C C . VAL B 1 101 ? -23.590 26.228 -25.702 1.00 15.05 361 VAL B C 1
ATOM 2707 O O . VAL B 1 101 ? -23.663 26.865 -26.792 1.00 16.41 361 VAL B O 1
ATOM 2711 N N . LEU B 1 102 ? -23.105 26.804 -24.565 1.00 13.77 362 LEU B N 1
ATOM 2712 C CA . LEU B 1 102 ? -22.600 28.225 -24.538 1.00 13.48 362 LEU B CA 1
ATOM 2713 C C . LEU B 1 102 ? -21.071 28.197 -24.802 1.00 14.99 362 LEU B C 1
ATOM 2714 O O . LEU B 1 102 ? -20.276 27.536 -24.048 1.00 16.20 362 LEU B O 1
ATOM 2719 N N . ASP B 1 103 ? -20.644 29.019 -25.779 1.00 14.08 363 ASP B N 1
ATOM 2720 C CA . ASP B 1 103 ? -19.217 29.330 -25.881 1.00 15.19 363 ASP B CA 1
ATOM 2721 C C . ASP B 1 103 ? -18.726 30.213 -24.696 1.00 14.91 363 ASP B C 1
ATOM 2722 O O . ASP B 1 103 ? -19.518 31.041 -24.200 1.00 14.70 363 ASP B O 1
ATOM 2727 N N . ARG B 1 104 ? -17.459 30.046 -24.258 1.00 13.73 364 ARG B N 1
ATOM 2728 C CA . ARG B 1 104 ? -16.945 30.890 -23.140 1.00 14.11 364 ARG B CA 1
ATOM 2729 C C . ARG B 1 104 ? -17.302 32.393 -23.303 1.00 14.98 364 ARG B C 1
ATOM 2730 O O . ARG B 1 104 ? -17.717 33.043 -22.307 1.00 14.57 364 ARG B O 1
ATOM 2738 N N . ASP B 1 105 ? -17.043 32.952 -24.526 1.00 14.78 365 ASP B N 1
ATOM 2739 C CA . ASP B 1 105 ? -17.254 34.404 -24.698 1.00 15.46 365 ASP B CA 1
ATOM 2740 C C . ASP B 1 105 ? -18.728 34.882 -24.469 1.00 14.69 365 ASP B C 1
ATOM 2741 O O . ASP B 1 105 ? -19.020 36.099 -24.224 1.00 16.24 365 ASP B O 1
ATOM 2746 N N . GLU B 1 106 ? -19.720 33.944 -24.580 1.00 14.68 366 GLU B N 1
ATOM 2747 C CA . GLU B 1 106 ? -21.114 34.330 -24.295 1.00 14.79 366 GLU B CA 1
ATOM 2748 C C . GLU B 1 106 ? -21.394 34.775 -22.863 1.00 15.74 366 GLU B C 1
ATOM 2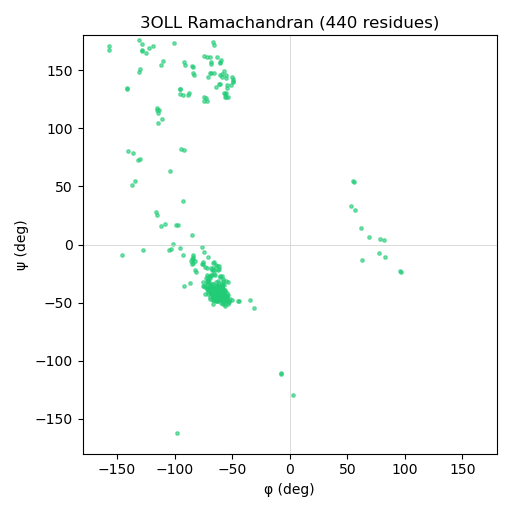749 O O . GLU B 1 106 ? -22.370 35.445 -22.588 1.00 16.54 366 GLU B O 1
ATOM 2755 N N . GLY B 1 107 ? -20.486 34.428 -21.925 1.00 15.20 367 GLY B N 1
ATOM 2756 C CA . GLY B 1 107 ? -20.607 34.930 -20.585 1.00 16.74 367 GLY B CA 1
ATOM 2757 C C . GLY B 1 107 ? -20.465 36.471 -20.517 1.00 17.10 367 GLY B C 1
ATOM 2758 O O . GLY B 1 107 ? -20.886 37.078 -19.499 1.00 17.73 367 GLY B O 1
ATOM 2759 N N . LYS B 1 108 ? -19.906 37.112 -21.575 1.00 15.12 368 LYS B N 1
ATOM 2760 C CA . LYS B 1 108 ? -19.850 38.628 -21.594 1.00 15.70 368 LYS B CA 1
ATOM 2761 C C . LYS B 1 108 ? -21.278 39.300 -21.580 1.00 16.80 368 LYS B C 1
ATOM 2762 O O . LYS B 1 108 ? -21.445 40.485 -21.250 1.00 18.48 368 LYS B O 1
ATOM 2768 N N A CYS B 1 109 ? -22.309 38.515 -21.919 0.50 16.16 369 CYS B N 1
ATOM 2769 N N B CYS B 1 109 ? -22.307 38.510 -21.912 0.50 17.04 369 CYS B N 1
ATOM 2770 C CA A CYS B 1 109 ? -23.713 38.963 -21.932 0.50 16.91 369 CYS B CA 1
ATOM 2771 C CA B CYS B 1 109 ? -23.717 38.941 -21.896 0.50 18.77 369 CYS B CA 1
ATOM 2772 C C A CYS B 1 109 ? -24.307 39.285 -20.553 0.50 16.27 369 CYS B C 1
ATOM 2773 C C B CYS B 1 109 ? -24.284 39.306 -20.541 0.50 17.19 369 CYS B C 1
ATOM 2774 O O A CYS B 1 109 ? -25.274 40.063 -20.447 0.50 17.91 369 CYS B O 1
ATOM 2775 O O B CYS B 1 109 ? -25.228 40.105 -20.448 0.50 18.59 369 CYS B O 1
ATOM 2780 N N . VAL B 1 110 ? -23.774 38.672 -19.476 1.00 16.58 370 VAL B N 1
ATOM 2781 C CA . VAL B 1 110 ? -24.303 38.897 -18.088 1.00 16.71 370 VAL B CA 1
ATOM 2782 C C . VAL B 1 110 ? -23.242 39.443 -17.133 1.00 17.86 370 VAL B C 1
ATOM 2783 O O . VAL B 1 110 ? -22.173 38.825 -16.987 1.00 17.53 370 VAL B O 1
ATOM 2787 N N . GLU B 1 111 ? -23.514 40.598 -16.497 1.00 17.85 371 GLU B N 1
ATOM 2788 C CA . GLU B 1 111 ? -22.475 41.163 -15.605 1.00 20.14 371 GLU B CA 1
ATOM 2789 C C . GLU B 1 111 ? -22.042 40.181 -14.517 1.00 18.04 371 GLU B C 1
ATOM 2790 O O . GLU B 1 111 ? -22.916 39.558 -13.835 1.00 19.82 371 GLU B O 1
ATOM 2796 N N . GLY B 1 112 ? -20.732 40.011 -14.402 1.00 18.84 372 GLY B N 1
ATOM 2797 C CA . GLY B 1 112 ? -20.192 39.117 -13.322 1.00 18.58 372 GLY B CA 1
ATOM 2798 C C . GLY B 1 112 ? -20.149 37.626 -13.555 1.00 17.96 372 GLY B C 1
ATOM 2799 O O . GLY B 1 112 ? -19.520 36.894 -12.766 1.00 20.16 372 GLY B O 1
ATOM 2800 N N . ILE B 1 113 ? -20.793 37.161 -14.619 1.00 15.75 373 ILE B N 1
ATOM 2801 C CA . ILE B 1 113 ? -20.796 35.682 -14.869 1.00 14.87 373 ILE B CA 1
ATOM 2802 C C . ILE B 1 113 ? -19.509 35.152 -15.570 1.00 15.57 373 ILE B C 1
ATOM 2803 O O . ILE B 1 113 ? -19.173 33.937 -15.443 1.00 15.07 373 ILE B O 1
ATOM 2808 N N . LEU B 1 114 ? -18.769 36.001 -16.296 1.00 15.95 374 LEU B N 1
ATOM 2809 C CA . LEU B 1 114 ? -17.615 35.492 -17.089 1.00 15.58 374 LEU B CA 1
ATOM 2810 C C . LEU B 1 114 ? -16.526 34.878 -16.136 1.00 16.73 374 LEU B C 1
ATOM 2811 O O . LEU B 1 114 ? -15.921 33.827 -16.491 1.00 16.90 374 LEU B O 1
ATOM 2816 N N . GLU B 1 115 ? -16.238 35.525 -14.971 1.00 16.06 375 GLU B N 1
ATOM 2817 C CA . GLU B 1 115 ? -15.299 34.927 -13.997 1.00 15.85 375 GLU B CA 1
ATOM 2818 C C . GLU B 1 115 ? -15.760 33.525 -13.549 1.00 15.24 375 GLU B C 1
ATOM 2819 O O . GLU B 1 115 ? -14.879 32.631 -13.362 1.00 15.28 375 GLU B O 1
ATOM 2825 N N . ILE B 1 116 ? -17.085 33.368 -13.291 1.00 15.00 376 ILE B N 1
ATOM 2826 C CA . ILE B 1 116 ? -17.595 32.022 -12.857 1.00 13.92 376 ILE B CA 1
ATOM 2827 C C . ILE B 1 116 ? -17.468 30.972 -14.013 1.00 13.88 376 ILE B C 1
ATOM 2828 O O . ILE B 1 116 ? -17.024 29.808 -13.767 1.00 14.19 376 ILE B O 1
ATOM 2833 N N . PHE B 1 117 ? -17.755 31.376 -15.285 1.00 13.03 377 PHE B N 1
ATOM 2834 C CA . PHE B 1 117 ? -17.560 30.453 -16.403 1.00 12.83 377 PHE B CA 1
ATOM 2835 C C . PHE B 1 117 ? -16.074 30.070 -16.476 1.00 13.38 377 PHE B C 1
ATOM 2836 O O . PHE B 1 117 ? -15.763 28.889 -16.754 1.00 14.11 377 PHE B O 1
ATOM 2844 N N . ASP B 1 118 ? -15.136 31.032 -16.269 1.00 14.12 378 ASP B N 1
ATOM 2845 C CA . ASP B 1 118 ? -13.687 30.716 -16.324 1.00 14.87 378 ASP B CA 1
ATOM 2846 C C . ASP B 1 118 ? -13.252 29.719 -15.208 1.00 14.23 378 ASP B C 1
ATOM 2847 O O . ASP B 1 118 ? -12.410 28.780 -15.464 1.00 14.89 378 ASP B O 1
ATOM 2852 N N . MET B 1 119 ? -13.809 29.875 -13.977 1.00 13.95 379 MET B N 1
ATOM 2853 C CA . MET B 1 119 ? -13.574 28.937 -12.855 1.00 14.99 379 MET B CA 1
ATOM 2854 C C . MET B 1 119 ? -14.083 27.500 -13.243 1.00 14.09 379 MET B C 1
ATOM 2855 O O . MET B 1 119 ? -13.319 26.477 -13.072 1.00 15.18 379 MET B O 1
ATOM 2860 N N . LEU B 1 120 ? -15.303 27.433 -13.798 1.00 13.40 380 LEU B N 1
ATOM 2861 C CA . LEU B 1 120 ? -15.893 26.109 -14.166 1.00 13.73 380 LEU B CA 1
ATOM 2862 C C . LEU B 1 120 ? -15.060 25.461 -15.315 1.00 13.18 380 LEU B C 1
ATOM 2863 O O . LEU B 1 120 ? -14.799 24.222 -15.330 1.00 13.31 380 LEU B O 1
ATOM 2868 N N . LEU B 1 121 ? -14.694 26.257 -16.328 1.00 12.83 381 LEU B N 1
ATOM 2869 C CA . LEU B 1 121 ? -13.895 25.727 -17.457 1.00 13.52 381 LEU B CA 1
ATOM 2870 C C . LEU B 1 121 ? -12.475 25.234 -17.028 1.00 14.46 381 LEU B C 1
ATOM 2871 O O . LEU B 1 121 ? -11.995 24.178 -17.549 1.00 15.33 381 LEU B O 1
ATOM 2876 N N . ALA B 1 122 ? -11.840 25.945 -16.078 1.00 14.24 382 ALA B N 1
ATOM 2877 C CA . ALA B 1 122 ? -10.483 25.516 -15.628 1.00 16.21 382 ALA B CA 1
ATOM 2878 C C . ALA B 1 122 ? -10.577 24.217 -14.795 1.00 15.18 382 ALA B C 1
ATOM 2879 O O . ALA B 1 122 ? -9.700 23.316 -14.967 1.00 15.80 382 ALA B O 1
ATOM 2881 N N . THR B 1 123 ? -11.583 24.085 -13.910 1.00 14.71 383 THR B N 1
ATOM 2882 C CA . THR B 1 123 ? -11.703 22.828 -13.139 1.00 15.15 383 THR B CA 1
ATOM 2883 C C . THR B 1 123 ? -12.081 21.649 -14.093 1.00 15.82 383 THR B C 1
ATOM 2884 O O . THR B 1 123 ? -11.527 20.531 -13.955 1.00 14.65 383 THR B O 1
ATOM 2888 N N . THR B 1 124 ? -12.942 21.918 -15.121 1.00 13.33 384 THR B N 1
ATOM 2889 C CA . THR B 1 124 ? -13.270 20.906 -16.198 1.00 14.23 384 THR B CA 1
ATOM 2890 C C . THR B 1 124 ? -11.937 20.427 -16.895 1.00 14.25 384 THR B C 1
ATOM 2891 O O . THR B 1 124 ? -11.690 19.223 -17.071 1.00 15.17 384 THR B O 1
ATOM 2895 N N . SER B 1 125 ? -11.069 21.429 -17.231 1.00 15.33 385 SER B N 1
ATOM 2896 C CA . SER B 1 125 ? -9.779 21.114 -17.899 1.00 15.52 385 SER B CA 1
ATOM 2897 C C . SER B 1 125 ? -8.875 20.261 -16.984 1.00 16.43 385 SER B C 1
ATOM 2898 O O . SER B 1 125 ? -8.181 19.378 -17.463 1.00 17.12 385 SER B O 1
ATOM 2901 N N . ARG B 1 126 ? -8.896 20.498 -15.675 1.00 15.18 386 ARG B N 1
ATOM 2902 C CA . ARG B 1 126 ? -8.066 19.608 -14.761 1.00 15.37 386 ARG B CA 1
ATOM 2903 C C . ARG B 1 126 ? -8.611 18.165 -14.716 1.00 16.88 386 ARG B C 1
ATOM 2904 O O . ARG B 1 126 ? -7.831 17.204 -14.757 1.00 17.12 386 ARG B O 1
ATOM 2912 N N . PHE B 1 127 ? -9.926 17.968 -14.631 1.00 16.06 387 PHE B N 1
ATOM 2913 C CA . PHE B 1 127 ? -10.471 16.587 -14.712 1.00 16.69 387 PHE B CA 1
ATOM 2914 C C . PHE B 1 127 ? -10.140 15.932 -16.095 1.00 16.64 387 PHE B C 1
ATOM 2915 O O . PHE B 1 127 ? -9.883 14.725 -16.127 1.00 16.69 387 PHE B O 1
ATOM 2923 N N . ARG B 1 128 ? -10.179 16.709 -17.224 1.00 16.50 388 ARG B N 1
ATOM 2924 C CA . ARG B 1 128 ? -9.774 16.139 -18.573 1.00 17.19 388 ARG B CA 1
ATOM 2925 C C . ARG B 1 128 ? -8.278 15.701 -18.564 1.00 16.98 388 ARG B C 1
ATOM 2926 O O . ARG B 1 128 ? -7.940 14.580 -19.038 1.00 19.48 388 ARG B O 1
ATOM 2934 N N . GLU B 1 129 ? -7.399 16.513 -17.961 1.00 17.32 389 GLU B N 1
ATOM 2935 C CA . GLU B 1 129 ? -5.925 16.203 -17.930 1.00 19.71 389 GLU B CA 1
ATOM 2936 C C . GLU B 1 129 ? -5.681 14.945 -17.072 1.00 19.64 389 GLU B C 1
ATOM 2937 O O . GLU B 1 129 ? -4.790 14.084 -17.389 1.00 20.44 389 GLU B O 1
ATOM 2943 N N . LEU B 1 130 ? -6.455 14.815 -15.963 1.00 17.32 390 LEU B N 1
ATOM 2944 C CA . LEU B 1 130 ? -6.388 13.566 -15.131 1.00 17.96 390 LEU B CA 1
ATOM 2945 C C . LEU B 1 130 ? -7.090 12.350 -15.775 1.00 18.02 390 LEU B C 1
ATOM 2946 O O . LEU B 1 130 ? -7.010 11.233 -15.234 1.00 19.05 390 LEU B O 1
ATOM 2951 N N . LYS B 1 131 ? -7.785 12.546 -16.900 1.00 18.38 391 LYS B N 1
ATOM 2952 C CA . LYS B 1 131 ? -8.567 11.428 -17.519 1.00 18.36 391 LYS B CA 1
ATOM 2953 C C . LYS B 1 131 ? -9.536 10.822 -16.513 1.00 16.48 391 LYS B C 1
ATOM 2954 O O . LYS B 1 131 ? -9.614 9.569 -16.322 1.00 17.29 391 LYS B O 1
ATOM 2960 N N . LEU B 1 132 ? -10.390 11.670 -15.907 1.00 15.85 392 LEU B N 1
ATOM 2961 C CA . LEU B 1 132 ? -11.393 11.214 -14.902 1.00 14.96 392 LEU B CA 1
ATOM 2962 C C . LEU B 1 132 ? -12.318 10.132 -15.519 1.00 15.38 392 LEU B C 1
ATOM 2963 O O . LEU B 1 132 ? -12.887 10.335 -16.658 1.00 16.80 392 LEU B O 1
ATOM 2968 N N . GLN B 1 133 ? -12.466 9.025 -14.802 1.00 16.24 393 GLN B N 1
ATOM 2969 C CA . GLN B 1 133 ? -13.323 7.927 -15.333 1.00 17.11 393 GLN B CA 1
ATOM 2970 C C . GLN B 1 133 ? -14.779 8.039 -14.851 1.00 15.84 393 GLN B C 1
ATOM 2971 O O . GLN B 1 133 ? -15.059 8.608 -13.759 1.00 15.85 393 GLN B O 1
ATOM 2977 N N . HIS B 1 134 ? -15.720 7.437 -15.596 1.00 16.35 394 HIS B N 1
ATOM 2978 C CA . HIS B 1 134 ? -17.171 7.546 -15.215 1.00 16.15 394 HIS B CA 1
ATOM 2979 C C . HIS B 1 134 ? -17.395 7.048 -13.746 1.00 17.38 394 HIS B C 1
ATOM 2980 O O . HIS B 1 134 ? -18.106 7.704 -12.968 1.00 16.26 394 HIS B O 1
ATOM 2987 N N . LYS B 1 135 ? -16.830 5.884 -13.372 1.00 17.29 395 LYS B N 1
ATOM 2988 C CA . LYS B 1 135 ? -17.055 5.363 -12.006 1.00 17.70 395 LYS B CA 1
ATOM 2989 C C . LYS B 1 135 ? -16.396 6.263 -10.942 1.00 16.86 395 LYS B C 1
ATOM 2990 O O . LYS B 1 135 ? -16.945 6.328 -9.829 1.00 15.80 395 LYS B O 1
ATOM 2996 N N . GLU B 1 136 ? -15.227 6.896 -11.235 1.00 15.65 396 GLU B N 1
ATOM 2997 C CA . GLU B 1 136 ? -14.657 7.896 -10.284 1.00 15.75 396 GLU B CA 1
ATOM 2998 C C . GLU B 1 136 ? -15.628 9.147 -10.120 1.00 14.29 396 GLU B C 1
ATOM 2999 O O . GLU B 1 136 ? -15.903 9.574 -8.955 1.00 14.94 396 GLU B O 1
ATOM 3005 N N . TYR B 1 137 ? -16.138 9.682 -11.227 1.00 14.04 397 TYR B N 1
ATOM 3006 C CA . TYR B 1 137 ? -17.150 10.765 -11.192 1.00 13.86 397 TYR B CA 1
ATOM 3007 C C . TYR B 1 137 ? -18.347 10.392 -10.278 1.00 14.52 397 TYR B C 1
ATOM 3008 O O . TYR B 1 137 ? -18.817 11.231 -9.441 1.00 14.38 397 TYR B O 1
ATOM 3017 N N . LEU B 1 138 ? -18.908 9.147 -10.416 1.00 13.04 398 LEU B N 1
ATOM 3018 C CA . LEU B 1 138 ? -20.100 8.780 -9.624 1.00 13.88 398 LEU B CA 1
ATOM 3019 C C . LEU B 1 138 ? -19.708 8.855 -8.078 1.00 13.49 398 LEU B C 1
ATOM 3020 O O . LEU B 1 138 ? -20.513 9.349 -7.252 1.00 13.45 398 LEU B O 1
ATOM 3025 N N . CYS B 1 139 ? -18.517 8.307 -7.692 1.00 13.55 399 CYS B N 1
ATOM 3026 C CA . CYS B 1 139 ? -18.122 8.399 -6.288 1.00 13.81 399 CYS B CA 1
ATOM 3027 C C . CYS B 1 139 ? -17.849 9.855 -5.769 1.00 13.57 399 CYS B C 1
ATOM 3028 O O . CYS B 1 139 ? -18.376 10.183 -4.663 1.00 13.63 399 CYS B O 1
ATOM 3031 N N . VAL B 1 140 ? -17.208 10.681 -6.599 1.00 13.59 400 VAL B N 1
ATOM 3032 C CA . VAL B 1 140 ? -16.834 12.068 -6.163 1.00 14.12 400 VAL B CA 1
ATOM 3033 C C . VAL B 1 140 ? -18.202 12.864 -6.009 1.00 13.55 400 VAL B C 1
ATOM 3034 O O . VAL B 1 140 ? -18.361 13.676 -5.041 1.00 13.68 400 VAL B O 1
ATOM 3038 N N . LYS B 1 141 ? -19.174 12.681 -6.938 1.00 12.99 401 LYS B N 1
ATOM 3039 C CA . LYS B 1 141 ? -20.442 13.459 -6.808 1.00 12.28 401 LYS B CA 1
ATOM 3040 C C . LYS B 1 141 ? -21.233 13.030 -5.485 1.00 11.58 401 LYS B C 1
ATOM 3041 O O . LYS B 1 141 ? -21.813 13.943 -4.776 1.00 12.96 401 LYS B O 1
ATOM 3047 N N . ALA B 1 142 ? -21.254 11.709 -5.152 1.00 13.14 402 ALA B N 1
ATOM 3048 C CA . ALA B 1 142 ? -21.885 11.280 -3.893 1.00 13.02 402 ALA B CA 1
ATOM 3049 C C . ALA B 1 142 ? -21.117 11.857 -2.652 1.00 13.54 402 ALA B C 1
ATOM 3050 O O . ALA B 1 142 ? -21.759 12.197 -1.671 1.00 13.61 402 ALA B O 1
ATOM 3052 N N . MET B 1 143 ? -19.754 11.909 -2.695 1.00 13.64 403 MET B N 1
ATOM 3053 C CA . MET B 1 143 ? -18.963 12.509 -1.565 1.00 13.73 403 MET B CA 1
ATOM 3054 C C . MET B 1 143 ? -19.311 13.983 -1.403 1.00 13.13 403 MET B C 1
ATOM 3055 O O . MET B 1 143 ? -19.396 14.448 -0.249 1.00 15.40 403 MET B O 1
ATOM 3060 N N . ILE B 1 144 ? -19.552 14.711 -2.526 1.00 12.65 404 ILE B N 1
ATOM 3061 C CA . ILE B 1 144 ? -19.964 16.146 -2.409 1.00 13.29 404 ILE B CA 1
ATOM 3062 C C . ILE B 1 144 ? -21.256 16.261 -1.532 1.00 14.15 404 ILE B C 1
ATOM 3063 O O . ILE B 1 144 ? -21.388 17.141 -0.598 1.00 16.40 404 ILE B O 1
ATOM 3068 N N . LEU B 1 145 ? -22.262 15.395 -1.826 1.00 14.75 405 LEU B N 1
ATOM 3069 C CA . LEU B 1 145 ? -23.544 15.436 -1.002 1.00 15.60 405 LEU B CA 1
ATOM 3070 C C . LEU B 1 145 ? -23.289 15.139 0.474 1.00 15.49 405 LEU B C 1
ATOM 3071 O O . LEU B 1 145 ? -23.875 15.820 1.389 1.00 18.00 405 LEU B O 1
ATOM 3076 N N . LEU B 1 146 ? -22.429 14.126 0.746 1.00 12.80 406 LEU B N 1
ATOM 3077 C CA . LEU B 1 146 ? -22.248 13.621 2.134 1.00 13.98 406 LEU B CA 1
ATOM 3078 C C . LEU B 1 146 ? -21.224 14.371 2.970 1.00 15.77 406 LEU B C 1
ATOM 3079 O O . LEU B 1 146 ? -21.305 14.281 4.202 1.00 18.07 406 LEU B O 1
ATOM 3084 N N . ASN B 1 147 ? -20.382 15.195 2.329 1.00 15.49 407 ASN B N 1
ATOM 3085 C CA . ASN B 1 147 ? -19.233 15.876 3.004 1.00 15.40 407 ASN B CA 1
ATOM 3086 C C . ASN B 1 147 ? -19.424 17.363 3.323 1.00 19.45 407 ASN B C 1
ATOM 3087 O O . ASN B 1 147 ? -18.748 18.217 2.780 1.00 25.61 407 ASN B O 1
ATOM 3092 N N . SER B 1 148 ? -20.332 17.695 4.121 1.00 27.04 408 SER B N 1
ATOM 3093 C CA . SER B 1 148 ? -20.461 19.156 4.477 1.00 26.71 408 SER B CA 1
ATOM 3094 C C . SER B 1 148 ? -20.400 19.248 5.988 1.00 28.81 408 SER B C 1
ATOM 3095 O O . SER B 1 148 ? -20.600 18.225 6.684 1.00 27.48 408 SER B O 1
ATOM 3098 N N . SER B 1 149 ? -20.188 20.467 6.488 1.00 27.99 409 SER B N 1
ATOM 3099 C CA . SER B 1 149 ? -20.142 20.699 7.944 1.00 29.15 409 SER B CA 1
ATOM 3100 C C . SER B 1 149 ? -21.465 20.372 8.422 1.00 30.20 409 SER B C 1
ATOM 3101 O O . SER B 1 149 ? -22.415 20.955 7.946 1.00 35.29 409 SER B O 1
ATOM 3104 N N . MET B 1 150 ? -21.538 19.654 9.515 1.00 31.76 410 MET B N 1
ATOM 3105 C CA . MET B 1 150 ? -22.903 19.351 10.003 1.00 29.70 410 MET B CA 1
ATOM 3106 C C . MET B 1 150 ? -22.780 19.645 11.447 1.00 29.43 410 MET B C 1
ATOM 3107 O O . MET B 1 150 ? -23.069 18.764 12.347 1.00 30.16 410 MET B O 1
ATOM 3112 N N . TYR B 1 151 ? -22.321 20.876 11.693 1.00 30.46 411 TYR B N 1
ATOM 3113 C CA . TYR B 1 151 ? -22.031 21.289 13.059 1.00 28.17 411 TYR B CA 1
ATOM 3114 C C . TYR B 1 151 ? -23.285 21.096 13.966 1.00 27.76 411 TYR B C 1
ATOM 3115 O O . TYR B 1 151 ? -24.430 21.259 13.533 1.00 30.11 411 TYR B O 1
ATOM 3124 N N . PRO B 1 152 ? -23.121 20.700 15.216 1.00 28.72 412 PRO B N 1
ATOM 3125 C CA . PRO B 1 152 ? -24.384 20.249 15.871 1.00 28.76 412 PRO B CA 1
ATOM 3126 C C . PRO B 1 152 ? -25.393 21.391 16.201 1.00 29.64 412 PRO B C 1
ATOM 3127 O O . PRO B 1 152 ? -24.989 22.500 16.634 1.00 32.22 412 PRO B O 1
ATOM 3131 N N . LEU B 1 153 ? -26.685 21.084 16.061 1.00 30.43 413 LEU B N 1
ATOM 3132 C CA . LEU B 1 153 ? -27.773 22.066 16.256 1.00 28.62 413 LEU B CA 1
ATOM 3133 C C . LEU B 1 153 ? -28.707 21.333 17.153 1.00 30.06 413 LEU B C 1
ATOM 3134 O O . LEU B 1 153 ? -28.475 20.127 17.470 1.00 32.33 413 LEU B O 1
ATOM 3139 N N . VAL B 1 154 ? -29.747 22.036 17.564 1.00 27.28 414 VAL B N 1
ATOM 3140 C CA . VAL B 1 154 ? -30.550 21.561 18.589 1.00 25.53 414 VAL B CA 1
ATOM 3141 C C . VAL B 1 154 ? -31.901 21.292 17.928 1.00 22.31 414 VAL B C 1
ATOM 3142 O O . VAL B 1 154 ? -32.582 22.232 17.491 1.00 25.02 414 VAL B O 1
ATOM 3146 N N . THR B 1 155 ? -32.250 20.035 17.873 1.00 19.89 415 THR B N 1
ATOM 3147 C CA . THR B 1 155 ? -33.579 19.596 17.359 1.00 19.12 415 THR B CA 1
ATOM 3148 C C . THR B 1 155 ? -34.460 19.042 18.516 1.00 20.84 415 THR B C 1
ATOM 3149 O O . THR B 1 155 ? -33.907 18.615 19.589 1.00 22.46 415 THR B O 1
ATOM 3153 N N . ALA B 1 156 ? -35.815 19.031 18.349 1.00 20.76 416 ALA B N 1
ATOM 3154 C CA . ALA B 1 156 ? -36.718 18.687 19.471 1.00 24.53 416 ALA B CA 1
ATOM 3155 C C . ALA B 1 156 ? -36.625 17.186 19.768 1.00 29.19 416 ALA B C 1
ATOM 3156 O O . ALA B 1 156 ? -36.644 16.806 20.974 1.00 31.27 416 ALA B O 1
ATOM 3158 N N . THR B 1 157 ? -36.359 16.491 18.641 1.00 31.88 417 THR B N 1
ATOM 3159 C CA . THR B 1 157 ? -36.386 15.091 18.139 1.00 37.04 417 THR B CA 1
ATOM 3160 C C . THR B 1 157 ? -36.828 13.948 18.854 1.00 37.29 417 THR B C 1
ATOM 3161 O O . THR B 1 157 ? -36.162 12.807 18.627 1.00 41.03 417 THR B O 1
ATOM 3165 N N . ASP B 1 161 ? -28.039 8.623 16.592 1.00 32.17 421 ASP B N 1
ATOM 3166 C CA . ASP B 1 161 ? -27.421 7.667 15.674 1.00 31.80 421 ASP B CA 1
ATOM 3167 C C . ASP B 1 161 ? -27.351 8.252 14.234 1.00 30.34 421 ASP B C 1
ATOM 3168 O O . ASP B 1 161 ? -26.693 7.642 13.375 1.00 30.24 421 ASP B O 1
ATOM 3173 N N . SER B 1 162 ? -28.064 9.362 13.957 1.00 29.54 422 SER B N 1
ATOM 3174 C CA . SER B 1 162 ? -28.047 9.884 12.556 1.00 27.11 422 SER B CA 1
ATOM 3175 C C . SER B 1 162 ? -26.608 10.337 12.128 1.00 28.71 422 SER B C 1
ATOM 3176 O O . SER B 1 162 ? -26.157 10.071 11.018 1.00 26.77 422 SER B O 1
ATOM 3179 N N . SER B 1 163 ? -25.839 10.955 13.022 1.00 29.01 423 SER B N 1
ATOM 3180 C CA . SER B 1 163 ? -24.441 11.291 12.701 1.00 30.92 423 SER B CA 1
ATOM 3181 C C . SER B 1 163 ? -23.494 10.125 12.446 1.00 31.96 423 SER B C 1
ATOM 3182 O O . SER B 1 163 ? -22.557 10.176 11.597 1.00 30.19 423 SER B O 1
ATOM 3185 N N . ARG B 1 164 ? -23.696 9.065 13.233 1.00 31.49 424 ARG B N 1
ATOM 3186 C CA . ARG B 1 164 ? -22.881 7.893 13.053 1.00 31.17 424 ARG B CA 1
ATOM 3187 C C . ARG B 1 164 ? -23.242 7.224 11.749 1.00 28.66 424 ARG B C 1
ATOM 3188 O O . ARG B 1 164 ? -22.390 6.682 11.028 1.00 28.44 424 ARG B O 1
ATOM 3196 N N . LYS B 1 165 ? -24.544 7.223 11.449 1.00 27.34 425 LYS B N 1
ATOM 3197 C CA . LYS B 1 165 ? -25.011 6.679 10.203 1.00 27.44 425 LYS B CA 1
ATOM 3198 C C . LYS B 1 165 ? -24.368 7.480 9.037 1.00 25.37 425 LYS B C 1
ATOM 3199 O O . LYS B 1 165 ? -23.907 6.881 8.051 1.00 24.86 425 LYS B O 1
ATOM 3205 N N . LEU B 1 166 ? -24.325 8.803 9.158 1.00 25.30 426 LEU B N 1
ATOM 3206 C CA . LEU B 1 166 ? -23.631 9.620 8.065 1.00 23.37 426 LEU B CA 1
ATOM 3207 C C . LEU B 1 166 ? -22.132 9.292 7.853 1.00 23.66 426 LEU B C 1
ATOM 3208 O O . LEU B 1 166 ? -21.717 9.054 6.694 1.00 22.09 426 LEU B O 1
ATOM 3213 N N . ALA B 1 167 ? -21.359 9.182 8.972 1.00 24.45 427 ALA B N 1
ATOM 3214 C CA . ALA B 1 167 ? -19.955 8.790 8.828 1.00 24.38 427 ALA B CA 1
ATOM 3215 C C . ALA B 1 167 ? -19.797 7.414 8.183 1.00 24.58 427 ALA B C 1
ATOM 3216 O O . ALA B 1 167 ? -18.877 7.186 7.381 1.00 25.78 427 ALA B O 1
ATOM 3218 N N . HIS B 1 168 ? -20.625 6.436 8.579 1.00 23.32 428 HIS B N 1
ATOM 3219 C CA . HIS B 1 168 ? -20.556 5.095 7.995 1.00 25.03 428 HIS B CA 1
ATOM 3220 C C . HIS B 1 168 ? -20.776 5.125 6.459 1.00 24.01 428 HIS B C 1
ATOM 3221 O O . HIS B 1 168 ? -20.026 4.484 5.690 1.00 25.21 428 HIS B O 1
ATOM 3228 N N . LEU B 1 169 ? -21.753 5.929 6.022 1.00 24.66 429 LEU B N 1
ATOM 3229 C CA . LEU B 1 169 ? -22.043 6.044 4.598 1.00 24.18 429 LEU B CA 1
ATOM 3230 C C . LEU B 1 169 ? -20.909 6.768 3.815 1.00 22.00 429 LEU B C 1
ATOM 3231 O O . LEU B 1 169 ? -20.471 6.269 2.737 1.00 21.98 429 LEU B O 1
ATOM 3236 N N . LEU B 1 170 ? -20.399 7.902 4.365 1.00 22.22 430 LEU B N 1
ATOM 3237 C CA . LEU B 1 170 ? -19.247 8.579 3.712 1.00 21.58 430 LEU B CA 1
ATOM 3238 C C . LEU B 1 170 ? -18.002 7.680 3.681 1.00 21.56 430 LEU B C 1
ATOM 3239 O O . LEU B 1 170 ? -17.332 7.641 2.642 1.00 21.08 430 LEU B O 1
ATOM 3244 N N . ASN B 1 171 ? -17.747 6.906 4.753 1.00 20.62 431 ASN B N 1
ATOM 3245 C CA . ASN B 1 171 ? -16.636 5.932 4.741 1.00 22.88 431 ASN B CA 1
ATOM 3246 C C . ASN B 1 171 ? -16.813 4.880 3.638 1.00 20.27 431 ASN B C 1
ATOM 3247 O O . ASN B 1 171 ? -15.859 4.546 2.983 1.00 20.38 431 ASN B O 1
ATOM 3252 N N . ALA B 1 172 ? -18.033 4.366 3.409 1.00 19.74 432 ALA B N 1
ATOM 3253 C CA . ALA B 1 172 ? -18.284 3.390 2.348 1.00 19.86 432 ALA B CA 1
ATOM 3254 C C . ALA B 1 172 ? -18.043 3.953 0.950 1.00 18.24 432 ALA B C 1
ATOM 3255 O O . ALA B 1 172 ? -17.466 3.283 0.062 1.00 18.71 432 ALA B O 1
ATOM 3257 N N . VAL B 1 173 ? -18.481 5.213 0.720 1.00 17.67 433 VAL B N 1
ATOM 3258 C CA . VAL B 1 173 ? -18.218 5.795 -0.628 1.00 17.55 433 VAL B CA 1
ATOM 3259 C C . VAL B 1 173 ? -16.693 6.061 -0.876 1.00 17.24 433 VAL B C 1
ATOM 3260 O O . VAL B 1 173 ? -16.159 5.826 -1.966 1.00 18.55 433 VAL B O 1
ATOM 3264 N N . THR B 1 174 ? -15.987 6.494 0.207 1.00 18.14 434 THR B N 1
ATOM 3265 C CA . THR B 1 174 ? -14.507 6.637 0.104 1.00 20.17 434 THR B CA 1
ATOM 3266 C C . THR B 1 174 ? -13.790 5.292 -0.221 1.00 18.92 434 THR B C 1
ATOM 3267 O O . THR B 1 174 ? -12.935 5.206 -1.118 1.00 20.55 434 THR B O 1
ATOM 3271 N N . ASP B 1 175 ? -14.185 4.218 0.504 1.00 20.09 435 ASP B N 1
ATOM 3272 C CA . ASP B 1 175 ? -13.682 2.852 0.198 1.00 21.76 435 ASP B CA 1
ATOM 3273 C C . ASP B 1 175 ? -13.937 2.461 -1.290 1.00 20.75 435 ASP B C 1
ATOM 3274 O O . ASP B 1 175 ? -13.095 1.820 -1.979 1.00 21.11 435 ASP B O 1
ATOM 3279 N N . ALA B 1 176 ? -15.147 2.813 -1.788 1.00 19.02 436 ALA B N 1
ATOM 3280 C CA . ALA B 1 176 ? -15.502 2.495 -3.179 1.00 19.30 436 ALA B CA 1
ATOM 3281 C C . ALA B 1 176 ? -14.594 3.240 -4.187 1.00 18.19 436 ALA B C 1
ATOM 3282 O O . ALA B 1 176 ? -14.133 2.616 -5.215 1.00 18.39 436 ALA B O 1
ATOM 3284 N N . LEU B 1 177 ? -14.322 4.571 -3.930 1.00 18.15 437 LEU B N 1
ATOM 3285 C CA . LEU B 1 177 ? -13.412 5.284 -4.826 1.00 17.92 437 LEU B CA 1
ATOM 3286 C C . LEU B 1 177 ? -11.960 4.661 -4.790 1.00 18.00 437 LEU B C 1
ATOM 3287 O O . LEU B 1 177 ? -11.347 4.485 -5.859 1.00 18.56 437 LEU B O 1
ATOM 3292 N N . VAL B 1 178 ? -11.431 4.332 -3.581 1.00 19.45 438 VAL B N 1
ATOM 3293 C CA . VAL B 1 178 ? -10.099 3.654 -3.501 1.00 20.15 438 VAL B CA 1
ATOM 3294 C C . VAL B 1 178 ? -10.066 2.268 -4.291 1.00 19.78 438 VAL B C 1
ATOM 3295 O O . VAL B 1 178 ? -9.102 1.997 -5.080 1.00 22.16 438 VAL B O 1
ATOM 3299 N N . TRP B 1 179 ? -11.193 1.518 -4.246 1.00 20.24 439 TRP B N 1
ATOM 3300 C CA . TRP B 1 179 ? -11.389 0.247 -5.034 1.00 21.41 439 TRP B CA 1
ATOM 3301 C C . TRP B 1 179 ? -11.380 0.475 -6.570 1.00 21.15 439 TRP B C 1
ATOM 3302 O O . TRP B 1 179 ? -10.724 -0.251 -7.322 1.00 22.71 439 TRP B O 1
ATOM 3313 N N . VAL B 1 180 ? -12.048 1.590 -6.994 1.00 20.60 440 VAL B N 1
ATOM 3314 C CA . VAL B 1 180 ? -12.093 1.904 -8.421 1.00 21.39 440 VAL B CA 1
ATOM 3315 C C . VAL B 1 180 ? -10.676 2.251 -8.911 1.00 21.08 440 VAL B C 1
ATOM 3316 O O . VAL B 1 180 ? -10.220 1.759 -9.962 1.00 22.23 440 VAL B O 1
ATOM 3320 N N . ILE B 1 181 ? -9.952 3.096 -8.123 1.00 21.59 441 ILE B N 1
ATOM 3321 C CA . ILE B 1 181 ? -8.549 3.480 -8.505 1.00 20.81 441 ILE B CA 1
ATOM 3322 C C . ILE B 1 181 ? -7.618 2.266 -8.564 1.00 22.86 441 ILE B C 1
ATOM 3323 O O . ILE B 1 181 ? -6.752 2.179 -9.452 1.00 24.45 441 ILE B O 1
ATOM 3328 N N . ALA B 1 182 ? -7.874 1.294 -7.694 1.00 22.11 442 ALA B N 1
ATOM 3329 C CA . ALA B 1 182 ? -7.012 0.084 -7.667 1.00 24.66 442 ALA B CA 1
ATOM 3330 C C . ALA B 1 182 ? -7.141 -0.813 -8.927 1.00 27.03 442 ALA B C 1
ATOM 3331 O O . ALA B 1 182 ? -6.216 -1.584 -9.166 1.00 28.42 442 ALA B O 1
ATOM 3333 N N . LYS B 1 183 ? -8.217 -0.712 -9.714 1.00 28.47 443 LYS B N 1
ATOM 3334 C CA . LYS B 1 183 ? -8.350 -1.374 -11.048 1.00 31.06 443 LYS B CA 1
ATOM 3335 C C . LYS B 1 183 ? -7.320 -0.948 -12.075 1.00 32.70 443 LYS B C 1
ATOM 3336 O O . LYS B 1 183 ? -6.989 -1.742 -13.010 1.00 32.59 443 LYS B O 1
ATOM 3342 N N . SER B 1 184 ? -6.809 0.280 -11.972 1.00 33.05 444 SER B N 1
ATOM 3343 C CA . SER B 1 184 ? -5.839 0.785 -12.947 1.00 34.89 444 SER B CA 1
ATOM 3344 C C . SER B 1 184 ? -4.500 0.013 -12.845 1.00 35.76 444 SER B C 1
ATOM 3345 O O . SER B 1 184 ? -3.712 0.033 -13.778 1.00 38.33 444 SER B O 1
ATOM 3348 N N . GLY B 1 185 ? -4.245 -0.620 -11.683 1.00 35.79 445 GLY B N 1
ATOM 3349 C CA . GLY B 1 185 ? -2.967 -1.308 -11.439 1.00 36.38 445 GLY B CA 1
ATOM 3350 C C . GLY B 1 185 ? -1.669 -0.473 -11.457 1.00 36.15 445 GLY B C 1
ATOM 3351 O O . GLY B 1 185 ? -0.562 -1.085 -11.521 1.00 37.65 445 GLY B O 1
ATOM 3352 N N . ILE B 1 186 ? -1.762 0.874 -11.405 1.00 33.30 446 ILE B N 1
ATOM 3353 C CA . ILE B 1 186 ? -0.541 1.723 -11.241 1.00 31.92 446 ILE B CA 1
ATOM 3354 C C . ILE B 1 186 ? 0.149 1.519 -9.869 1.00 31.35 446 ILE B C 1
ATOM 3355 O O . ILE B 1 186 ? -0.410 0.853 -9.002 1.00 31.54 446 ILE B O 1
ATOM 3360 N N . SER B 1 187 ? 1.346 2.100 -9.661 1.00 31.53 447 SER B N 1
ATOM 3361 C CA . SER B 1 187 ? 2.079 1.919 -8.392 1.00 32.67 447 SER B CA 1
ATOM 3362 C C . SER B 1 187 ? 1.291 2.406 -7.159 1.00 33.39 447 SER B C 1
ATOM 3363 O O . SER B 1 187 ? 0.352 3.242 -7.303 1.00 31.23 447 SER B O 1
ATOM 3366 N N . SER B 1 188 ? 1.645 1.904 -5.964 1.00 33.11 448 SER B N 1
ATOM 3367 C CA . SER B 1 188 ? 1.011 2.344 -4.711 1.00 34.84 448 SER B CA 1
ATOM 3368 C C . SER B 1 188 ? 1.148 3.868 -4.538 1.00 33.80 448 SER B C 1
ATOM 3369 O O . SER B 1 188 ? 0.161 4.580 -4.132 1.00 31.40 448 SER B O 1
ATOM 3372 N N . GLN B 1 189 ? 2.343 4.390 -4.819 1.00 32.67 449 GLN B N 1
ATOM 3373 C CA . GLN B 1 189 ? 2.633 5.846 -4.838 1.00 33.00 449 GLN B CA 1
ATOM 3374 C C . GLN B 1 189 ? 1.697 6.622 -5.770 1.00 30.48 449 GLN B C 1
ATOM 3375 O O . GLN B 1 189 ? 1.190 7.749 -5.426 1.00 28.34 449 GLN B O 1
ATOM 3381 N N . GLN B 1 190 ? 1.529 6.082 -6.975 1.00 28.76 450 GLN B N 1
ATOM 3382 C CA . GLN B 1 190 ? 0.689 6.714 -7.966 1.00 27.25 450 GLN B CA 1
ATOM 3383 C C . GLN B 1 190 ? -0.780 6.630 -7.568 1.00 24.82 450 GLN B C 1
ATOM 3384 O O . GLN B 1 190 ? -1.498 7.575 -7.870 1.00 22.39 450 GLN B O 1
ATOM 3390 N N . GLN B 1 191 ? -1.207 5.567 -6.866 1.00 23.03 451 GLN B N 1
ATOM 3391 C CA . GLN B 1 191 ? -2.613 5.469 -6.383 1.00 22.59 451 GLN B CA 1
ATOM 3392 C C . GLN B 1 191 ? -2.930 6.519 -5.290 1.00 21.55 451 GLN B C 1
ATOM 3393 O O . GLN B 1 191 ? -4.028 7.140 -5.309 1.00 20.14 451 GLN B O 1
ATOM 3399 N N . SER B 1 192 ? -1.987 6.732 -4.356 1.00 22.12 452 SER B N 1
ATOM 3400 C CA . SER B 1 192 ? -2.121 7.773 -3.269 1.00 20.18 452 SER B CA 1
ATOM 3401 C C . SER B 1 192 ? -2.121 9.156 -3.908 1.00 20.04 452 SER B C 1
ATOM 3402 O O . SER B 1 192 ? -2.978 10.024 -3.508 1.00 19.51 452 SER B O 1
ATOM 3405 N N . MET B 1 193 ? -1.244 9.387 -4.900 1.00 19.83 453 MET B N 1
ATOM 3406 C CA . MET B 1 193 ? -1.191 10.691 -5.557 1.00 20.43 453 MET B CA 1
ATOM 3407 C C . MET B 1 193 ? -2.503 10.998 -6.331 1.00 19.99 453 MET B C 1
ATOM 3408 O O . MET B 1 193 ? -3.025 12.125 -6.276 1.00 19.89 453 MET B O 1
ATOM 3413 N N . ARG B 1 194 ? -3.049 9.961 -6.992 1.00 18.16 454 ARG B N 1
ATOM 3414 C CA . ARG B 1 194 ? -4.335 10.158 -7.747 1.00 17.05 454 ARG B CA 1
ATOM 3415 C C . ARG B 1 194 ? -5.510 10.456 -6.783 1.00 17.74 454 ARG B C 1
ATOM 3416 O O . ARG B 1 194 ? -6.336 11.381 -7.042 1.00 17.37 454 ARG B O 1
ATOM 3424 N N . LEU B 1 195 ? -5.608 9.683 -5.688 1.00 17.30 455 LEU B N 1
ATOM 3425 C CA . LEU B 1 195 ? -6.622 9.988 -4.689 1.00 15.03 455 LEU B CA 1
ATOM 3426 C C . LEU B 1 195 ? -6.516 11.443 -4.166 1.00 16.56 455 LEU B C 1
ATOM 3427 O O . LEU B 1 195 ? -7.532 12.169 -4.080 1.00 16.10 455 LEU B O 1
ATOM 3432 N N . ALA B 1 196 ? -5.297 11.864 -3.807 1.00 17.21 456 ALA B N 1
ATOM 3433 C CA . ALA B 1 196 ? -5.091 13.265 -3.310 1.00 15.82 456 ALA B CA 1
ATOM 3434 C C . ALA B 1 196 ? -5.475 14.314 -4.394 1.00 16.73 456 ALA B C 1
ATOM 3435 O O . ALA B 1 196 ? -6.150 15.370 -4.085 1.00 18.53 456 ALA B O 1
ATOM 3437 N N . ASN B 1 197 ? -5.064 14.047 -5.626 1.00 17.34 457 ASN B N 1
ATOM 3438 C CA . ASN B 1 197 ? -5.385 14.995 -6.760 1.00 18.57 457 ASN B CA 1
ATOM 3439 C C . ASN B 1 197 ? -6.908 15.210 -6.981 1.00 19.28 457 ASN B C 1
ATOM 3440 O O . ASN B 1 197 ? -7.390 16.370 -7.168 1.00 22.31 457 ASN B O 1
ATOM 3445 N N . LEU B 1 198 ? -7.645 14.104 -6.943 1.00 17.17 458 LEU B N 1
ATOM 3446 C CA . LEU B 1 198 ? -9.145 14.162 -7.077 1.00 17.06 458 LEU B CA 1
ATOM 3447 C C . LEU B 1 198 ? -9.746 14.896 -5.889 1.00 17.78 458 LEU B C 1
ATOM 3448 O O . LEU B 1 198 ? -10.576 15.853 -6.105 1.00 18.45 458 LEU B O 1
ATOM 3453 N N . LEU B 1 199 ? -9.340 14.563 -4.647 1.00 17.17 459 LEU B N 1
ATOM 3454 C CA . LEU B 1 199 ? -9.975 15.214 -3.478 1.00 16.85 459 LEU B CA 1
ATOM 3455 C C . LEU B 1 199 ? -9.614 16.698 -3.267 1.00 16.56 459 LEU B C 1
ATOM 3456 O O . LEU B 1 199 ? -10.452 17.483 -2.730 1.00 17.40 459 LEU B O 1
ATOM 3461 N N . MET B 1 200 ? -8.397 17.068 -3.667 1.00 17.45 460 MET B N 1
ATOM 3462 C CA . MET B 1 200 ? -8.038 18.514 -3.660 1.00 17.19 460 MET B CA 1
ATOM 3463 C C . MET B 1 200 ? -8.921 19.361 -4.515 1.00 16.74 460 MET B C 1
ATOM 3464 O O . MET B 1 200 ? -9.178 20.526 -4.223 1.00 18.63 460 MET B O 1
ATOM 3469 N N . LEU B 1 201 ? -9.516 18.776 -5.568 1.00 15.62 461 LEU B N 1
ATOM 3470 C CA . LEU B 1 201 ? -10.386 19.561 -6.468 1.00 15.96 461 LEU B CA 1
ATOM 3471 C C . LEU B 1 201 ? -11.778 19.833 -5.796 1.00 16.00 461 LEU B C 1
ATOM 3472 O O . LEU B 1 201 ? -12.518 20.775 -6.270 1.00 16.29 461 LEU B O 1
ATOM 3477 N N . LEU B 1 202 ? -12.143 19.077 -4.720 1.00 16.29 462 LEU B N 1
ATOM 3478 C CA . LEU B 1 202 ? -13.415 19.387 -3.956 1.00 15.97 462 LEU B CA 1
ATOM 3479 C C . LEU B 1 202 ? -13.440 20.851 -3.447 1.00 15.14 462 LEU B C 1
ATOM 3480 O O . LEU B 1 202 ? -14.511 21.491 -3.463 1.00 16.98 462 LEU B O 1
ATOM 3485 N N A SER B 1 203 ? -12.311 21.363 -2.978 0.50 14.49 463 SER B N 1
ATOM 3486 N N B SER B 1 203 ? -12.302 21.366 -2.988 0.50 13.95 463 SER B N 1
ATOM 3487 C CA A SER B 1 203 ? -12.222 22.769 -2.536 0.50 14.40 463 SER B CA 1
ATOM 3488 C CA B SER B 1 203 ? -12.219 22.778 -2.533 0.50 13.08 463 SER B CA 1
ATOM 3489 C C A SER B 1 203 ? -12.449 23.758 -3.697 0.50 14.71 463 SER B C 1
ATOM 3490 C C B SER B 1 203 ? -12.414 23.775 -3.691 0.50 14.16 463 SER B C 1
ATOM 3491 O O A SER B 1 203 ? -13.023 24.850 -3.458 0.50 15.15 463 SER B O 1
ATOM 3492 O O B SER B 1 203 ? -12.944 24.881 -3.447 0.50 14.85 463 SER B O 1
ATOM 3497 N N . HIS B 1 204 ? -11.989 23.419 -4.935 1.00 13.53 464 HIS B N 1
ATOM 3498 C CA . HIS B 1 204 ? -12.257 24.286 -6.111 1.00 14.55 464 HIS B CA 1
ATOM 3499 C C . HIS B 1 204 ? -13.768 24.295 -6.473 1.00 14.15 464 HIS B C 1
ATOM 3500 O O . HIS B 1 204 ? -14.342 25.395 -6.805 1.00 14.26 464 HIS B O 1
ATOM 3507 N N . VAL B 1 205 ? -14.447 23.119 -6.356 1.00 13.29 465 VAL B N 1
ATOM 3508 C CA . VAL B 1 205 ? -15.928 23.096 -6.607 1.00 14.45 465 VAL B CA 1
ATOM 3509 C C . VAL B 1 205 ? -16.654 23.954 -5.531 1.00 13.78 465 VAL B C 1
ATOM 3510 O O . VAL B 1 205 ? -17.604 24.720 -5.834 1.00 15.04 465 VAL B O 1
ATOM 3514 N N . ARG B 1 206 ? -16.234 23.846 -4.253 1.00 14.11 466 ARG B N 1
ATOM 3515 C CA . ARG B 1 206 ? -16.870 24.683 -3.163 1.00 14.11 466 ARG B CA 1
ATOM 3516 C C . ARG B 1 206 ? -16.622 26.197 -3.429 1.00 14.90 466 ARG B C 1
ATOM 3517 O O . ARG B 1 206 ? -17.504 26.992 -3.203 1.00 16.45 466 ARG B O 1
ATOM 3525 N N . HIS B 1 207 ? -15.420 26.562 -3.853 1.00 13.21 467 HIS B N 1
ATOM 3526 C CA . HIS B 1 207 ? -15.085 27.960 -4.177 1.00 14.29 467 HIS B CA 1
ATOM 3527 C C . HIS B 1 207 ? -16.063 28.522 -5.297 1.00 15.22 467 HIS B C 1
ATOM 3528 O O . HIS B 1 207 ? -16.661 29.617 -5.177 1.00 16.98 467 HIS B O 1
ATOM 3535 N N . ALA B 1 208 ? -16.191 27.759 -6.390 1.00 14.63 468 ALA B N 1
ATOM 3536 C CA . ALA B 1 208 ? -17.040 28.196 -7.508 1.00 13.65 468 ALA B CA 1
ATOM 3537 C C . ALA B 1 208 ? -18.505 28.279 -7.073 1.00 15.32 468 ALA B C 1
ATOM 3538 O O . ALA B 1 208 ? -19.219 29.219 -7.510 1.00 14.67 468 ALA B O 1
ATOM 3540 N N A SER B 1 209 ? -18.973 27.300 -6.262 0.50 13.30 469 SER B N 1
ATOM 3541 N N B SER B 1 209 ? -18.964 27.302 -6.265 0.50 13.99 469 SER B N 1
ATOM 3542 C CA A SER B 1 209 ? -20.381 27.333 -5.778 0.50 13.54 469 SER B CA 1
ATOM 3543 C CA B SER B 1 209 ? -20.362 27.348 -5.794 0.50 14.88 469 SER B CA 1
ATOM 3544 C C A SER B 1 209 ? -20.684 28.562 -4.916 0.50 16.43 469 SER B C 1
ATOM 3545 C C B SER B 1 209 ? -20.660 28.585 -4.949 0.50 17.11 469 SER B C 1
ATOM 3546 O O A SER B 1 209 ? -21.792 29.156 -5.019 0.50 17.67 469 SER B O 1
ATOM 3547 O O B SER B 1 209 ? -21.750 29.194 -5.070 0.50 18.06 469 SER B O 1
ATOM 3552 N N . ASN B 1 210 ? -19.717 28.968 -4.101 1.00 17.56 470 ASN B N 1
ATOM 3553 C CA . ASN B 1 210 ? -19.983 30.177 -3.372 1.00 20.69 470 ASN B CA 1
ATOM 3554 C C . ASN B 1 210 ? -20.050 31.449 -4.219 1.00 18.96 470 ASN B C 1
ATOM 3555 O O . ASN B 1 210 ? -20.949 32.321 -3.961 1.00 21.53 470 ASN B O 1
ATOM 3560 N N . LYS B 1 211 ? -19.148 31.566 -5.209 1.00 16.06 471 LYS B N 1
ATOM 3561 C CA . LYS B 1 211 ? -19.228 32.749 -6.111 1.00 15.67 471 LYS B CA 1
ATOM 3562 C C . LYS B 1 211 ? -20.621 32.687 -6.865 1.00 14.79 471 LYS B C 1
ATOM 3563 O O . LYS B 1 211 ? -21.257 33.736 -7.088 1.00 15.91 471 LYS B O 1
ATOM 3569 N N . GLY B 1 212 ? -21.060 31.481 -7.311 1.00 14.92 472 GLY B N 1
ATOM 3570 C CA . GLY B 1 212 ? -22.330 31.378 -8.023 1.00 13.90 472 GLY B CA 1
ATOM 3571 C C . GLY B 1 212 ? -23.545 31.736 -7.169 1.00 14.08 472 GLY B C 1
ATOM 3572 O O . GLY B 1 212 ? -24.465 32.410 -7.663 1.00 14.70 472 GLY B O 1
ATOM 3573 N N . MET B 1 213 ? -23.546 31.336 -5.911 1.00 14.68 473 MET B N 1
ATOM 3574 C CA . MET B 1 213 ? -24.606 31.686 -4.977 1.00 16.39 473 MET B CA 1
ATOM 3575 C C . MET B 1 213 ? -24.701 33.200 -4.723 1.00 18.13 473 MET B C 1
ATOM 3576 O O . MET B 1 213 ? -25.788 33.718 -4.720 1.00 18.48 473 MET B O 1
ATOM 3581 N N . GLU B 1 214 ? -23.557 33.844 -4.507 1.00 16.74 474 GLU B N 1
ATOM 3582 C CA . GLU B 1 214 ? -23.547 35.322 -4.377 1.00 17.88 474 GLU B CA 1
ATOM 3583 C C . GLU B 1 214 ? -24.131 36.019 -5.648 1.00 17.86 474 GLU B C 1
ATOM 3584 O O . GLU B 1 214 ? -24.943 36.992 -5.542 1.00 19.58 474 GLU B O 1
ATOM 3590 N N . HIS B 1 215 ? -23.701 35.517 -6.828 1.00 15.89 475 HIS B N 1
ATOM 3591 C CA . HIS B 1 215 ? -24.148 36.153 -8.108 1.00 15.53 475 HIS B CA 1
ATOM 3592 C C . HIS B 1 215 ? -25.685 36.028 -8.248 1.00 15.60 475 HIS B C 1
ATOM 3593 O O . HIS B 1 215 ? -26.371 37.011 -8.629 1.00 16.90 475 HIS B O 1
ATOM 3600 N N . LEU B 1 216 ? -26.242 34.797 -8.007 1.00 15.93 476 LEU B N 1
ATOM 3601 C CA . LEU B 1 216 ? -27.676 34.583 -8.161 1.00 18.28 476 LEU B CA 1
ATOM 3602 C C . LEU B 1 216 ? -28.480 35.452 -7.135 1.00 17.99 476 LEU B C 1
ATOM 3603 O O . LEU B 1 216 ? -29.529 36.076 -7.523 1.00 18.60 476 LEU B O 1
ATOM 3608 N N . LEU B 1 217 ? -28.005 35.523 -5.865 1.00 19.04 477 LEU B N 1
ATOM 3609 C CA . LEU B 1 217 ? -28.733 36.308 -4.834 1.00 21.44 477 LEU B CA 1
ATOM 3610 C C . LEU B 1 217 ? -28.808 37.784 -5.279 1.00 22.00 477 LEU B C 1
ATOM 3611 O O . LEU B 1 217 ? -29.884 38.449 -5.108 1.00 23.80 477 LEU B O 1
ATOM 3616 N N . ASN B 1 218 ? -27.717 38.310 -5.852 1.00 21.56 478 ASN B N 1
ATOM 3617 C CA . ASN B 1 218 ? -27.680 39.740 -6.279 1.00 23.23 478 ASN B CA 1
ATOM 3618 C C . ASN B 1 218 ? -28.573 39.944 -7.524 1.00 23.55 478 ASN B C 1
ATOM 3619 O O . ASN B 1 218 ? -29.279 40.986 -7.617 1.00 26.72 478 ASN B O 1
ATOM 3624 N N . MET B 1 219 ? -28.620 39.002 -8.481 1.00 22.56 479 MET B N 1
ATOM 3625 C CA . MET B 1 219 ? -29.553 39.144 -9.675 1.00 22.87 479 MET B CA 1
ATOM 3626 C C . MET B 1 219 ? -31.009 39.130 -9.246 1.00 24.22 479 MET B C 1
ATOM 3627 O O . MET B 1 219 ? -31.850 39.866 -9.849 1.00 24.32 479 MET B O 1
ATOM 3632 N N . LYS B 1 220 ? -31.328 38.330 -8.223 1.00 25.36 480 LYS B N 1
ATOM 3633 C CA . LYS B 1 220 ? -32.674 38.259 -7.634 1.00 27.52 480 LYS B CA 1
ATOM 3634 C C . LYS B 1 220 ? -33.031 39.600 -6.935 1.00 29.36 480 LYS B C 1
ATOM 3635 O O . LYS B 1 220 ? -34.120 40.218 -7.238 1.00 29.53 480 LYS B O 1
ATOM 3641 N N . CYS B 1 221 ? -32.127 40.079 -6.069 1.00 29.47 481 CYS B N 1
ATOM 3642 C CA . CYS B 1 221 ? -32.326 41.365 -5.309 1.00 33.49 481 CYS B CA 1
ATOM 3643 C C . CYS B 1 221 ? -32.540 42.573 -6.196 1.00 33.36 481 CYS B C 1
ATOM 3644 O O . CYS B 1 221 ? -33.350 43.500 -5.832 1.00 34.90 481 CYS B O 1
ATOM 3647 N N . LYS B 1 222 ? -31.812 42.634 -7.304 1.00 34.11 482 LYS B N 1
ATOM 3648 C CA . LYS B 1 222 ? -31.905 43.722 -8.269 1.00 35.51 482 LYS B CA 1
ATOM 3649 C C . LYS B 1 222 ? -33.025 43.530 -9.308 1.00 34.59 482 LYS B C 1
ATOM 3650 O O . LYS B 1 222 ? -33.154 44.371 -10.212 1.00 34.37 482 LYS B O 1
ATOM 3656 N N . ASN B 1 223 ? -33.889 42.503 -9.137 1.00 31.86 483 ASN B N 1
ATOM 3657 C CA . ASN B 1 223 ? -34.961 42.233 -10.114 1.00 30.87 483 ASN B CA 1
ATOM 3658 C C . ASN B 1 223 ? -34.556 42.073 -11.574 1.00 30.54 483 ASN B C 1
ATOM 3659 O O . ASN B 1 223 ? -35.350 42.389 -12.451 1.00 30.99 483 ASN B O 1
ATOM 3664 N N . VAL B 1 224 ? -33.358 41.526 -11.844 1.00 28.16 484 VAL B N 1
ATOM 3665 C CA . VAL B 1 224 ? -32.907 41.192 -13.202 1.00 25.70 484 VAL B CA 1
ATOM 3666 C C . VAL B 1 224 ? -33.661 39.946 -13.699 1.00 25.56 484 VAL B C 1
ATOM 3667 O O . VAL B 1 224 ? -33.961 39.820 -14.905 1.00 26.24 484 VAL B O 1
ATOM 3671 N N . VAL B 1 225 ? -33.920 39.019 -12.795 1.00 22.93 485 VAL B N 1
ATOM 3672 C CA . VAL B 1 225 ? -34.561 37.742 -13.156 1.00 23.53 485 VAL B CA 1
ATOM 3673 C C . VAL B 1 225 ? -35.570 37.358 -12.017 1.00 23.81 485 VAL B C 1
ATOM 3674 O O . VAL B 1 225 ? -35.176 37.414 -10.841 1.00 25.57 485 VAL B O 1
ATOM 3678 N N . PRO B 1 226 ? -36.795 36.937 -12.341 1.00 24.95 486 PRO B N 1
ATOM 3679 C CA . PRO B 1 226 ? -37.710 36.382 -11.304 1.00 25.26 486 PRO B CA 1
ATOM 3680 C C . PRO B 1 226 ? -37.361 34.867 -11.088 1.00 26.83 486 PRO B C 1
ATOM 3681 O O . PRO B 1 226 ? -36.950 34.206 -12.043 1.00 25.59 486 PRO B O 1
ATOM 3685 N N . VAL B 1 227 ? -37.504 34.372 -9.853 1.00 26.41 487 VAL B N 1
ATOM 3686 C CA . VAL B 1 227 ? -37.329 32.925 -9.596 1.00 28.16 487 VAL B CA 1
ATOM 3687 C C . VAL B 1 227 ? -38.542 32.353 -8.828 1.00 29.02 487 VAL B C 1
ATOM 3688 O O . VAL B 1 227 ? -39.265 33.082 -8.092 1.00 30.73 487 VAL B O 1
ATOM 3708 N N . ASP B 1 229 ? -40.838 28.643 -7.354 1.00 28.08 489 ASP B N 1
ATOM 3709 C CA . ASP B 1 229 ? -40.952 27.457 -6.589 1.00 29.18 489 ASP B CA 1
ATOM 3710 C C . ASP B 1 229 ? -39.704 26.894 -5.844 1.00 24.67 489 ASP B C 1
ATOM 3711 O O . ASP B 1 229 ? -39.301 27.528 -4.868 1.00 26.05 489 ASP B O 1
ATOM 3716 N N . LEU B 1 230 ? -39.175 25.744 -6.315 1.00 25.67 490 LEU B N 1
ATOM 3717 C CA . LEU B 1 230 ? -38.088 25.071 -5.525 1.00 22.34 490 LEU B CA 1
ATOM 3718 C C . LEU B 1 230 ? -36.783 25.902 -5.454 1.00 20.92 490 LEU B C 1
ATOM 3719 O O . LEU B 1 230 ? -36.183 26.081 -4.383 1.00 19.75 490 LEU B O 1
ATOM 3724 N N . LEU B 1 231 ? -36.411 26.468 -6.591 1.00 20.21 491 LEU B N 1
ATOM 3725 C CA . LEU B 1 231 ? -35.236 27.373 -6.617 1.00 18.85 491 LEU B CA 1
ATOM 3726 C C . LEU B 1 231 ? -35.377 28.590 -5.698 1.00 19.97 491 LEU B C 1
ATOM 3727 O O . LEU B 1 231 ? -34.489 28.872 -4.897 1.00 19.82 491 LEU B O 1
ATOM 3732 N N . LEU B 1 232 ? -36.562 29.246 -5.752 1.00 22.57 492 LEU B N 1
ATOM 3733 C CA . LEU B 1 232 ? -36.908 30.302 -4.793 1.00 25.76 492 LEU B CA 1
ATOM 3734 C C . LEU B 1 232 ? -36.828 29.827 -3.332 1.00 24.97 492 LEU B C 1
ATOM 3735 O O . LEU B 1 232 ? -36.253 30.494 -2.532 1.00 26.37 492 LEU B O 1
ATOM 3740 N N . GLU B 1 233 ? -37.386 28.653 -3.035 1.00 24.99 493 GLU B N 1
ATOM 3741 C CA . GLU B 1 233 ? -37.376 28.120 -1.639 1.00 25.66 493 GLU B CA 1
ATOM 3742 C C . GLU B 1 233 ? -35.916 27.881 -1.171 1.00 25.47 493 GLU B C 1
ATOM 3743 O O . GLU B 1 233 ? -35.529 28.277 -0.058 1.00 27.72 493 GLU B O 1
ATOM 3749 N N . MET B 1 234 ? -35.060 27.268 -2.046 1.00 22.25 494 MET B N 1
ATOM 3750 C CA . MET B 1 234 ? -33.712 26.943 -1.617 1.00 23.94 494 MET B CA 1
ATOM 3751 C C . MET B 1 234 ? -32.914 28.282 -1.430 1.00 25.40 494 MET B C 1
ATOM 3752 O O . MET B 1 234 ? -32.174 28.418 -0.428 1.00 27.91 494 MET B O 1
ATOM 3757 N N . LEU B 1 235 ? -33.116 29.274 -2.313 1.00 26.81 495 LEU B N 1
ATOM 3758 C CA . LEU B 1 235 ? -32.570 30.611 -2.121 1.00 26.44 495 LEU B CA 1
ATOM 3759 C C . LEU B 1 235 ? -33.095 31.368 -0.853 1.00 28.95 495 LEU B C 1
ATOM 3760 O O . LEU B 1 235 ? -32.343 31.960 -0.171 1.00 30.90 495 LEU B O 1
ATOM 3765 N N . ASN B 1 236 ? -34.393 31.411 -0.627 1.00 30.06 496 ASN B N 1
ATOM 3766 C CA . ASN B 1 236 ? -34.970 32.091 0.583 1.00 29.14 496 ASN B CA 1
ATOM 3767 C C . ASN B 1 236 ? -34.399 31.473 1.847 1.00 31.18 496 ASN B C 1
ATOM 3768 O O . ASN B 1 236 ? -34.075 32.207 2.817 1.00 33.82 496 ASN B O 1
ATOM 3773 N N . ALA B 1 237 ? -34.266 30.140 1.866 1.00 30.82 497 ALA B N 1
ATOM 3774 C CA . ALA B 1 237 ? -33.762 29.435 3.090 1.00 31.63 497 ALA B CA 1
ATOM 3775 C C . ALA B 1 237 ? -32.286 29.698 3.303 1.00 32.54 497 ALA B C 1
ATOM 3776 O O . ALA B 1 237 ? -31.809 29.636 4.480 1.00 35.01 497 ALA B O 1
ATOM 3778 N N . HIS B 1 238 ? -31.523 29.964 2.214 1.00 32.30 498 HIS B N 1
ATOM 3779 C CA . HIS B 1 238 ? -30.056 30.187 2.334 1.00 29.13 498 HIS B CA 1
ATOM 3780 C C . HIS B 1 238 ? -29.724 31.417 3.182 1.00 31.57 498 HIS B C 1
ATOM 3781 O O . HIS B 1 238 ? -28.596 31.544 3.766 1.00 33.47 498 HIS B O 1
ATOM 3788 N N . ARG C 2 4 ? -3.090 49.042 -6.532 1.00 35.39 1 ARG C N 1
ATOM 3789 C CA . ARG C 2 4 ? -4.109 47.891 -6.331 1.00 37.94 1 ARG C CA 1
ATOM 3790 C C . ARG C 2 4 ? -3.623 46.782 -5.392 1.00 35.70 1 ARG C C 1
ATOM 3791 O O . ARG C 2 4 ? -4.302 46.268 -4.392 1.00 31.90 1 ARG C O 1
ATOM 3799 N N . HIS C 2 5 ? -2.438 46.340 -5.695 1.00 34.12 2 HIS C N 1
ATOM 3800 C CA . HIS C 2 5 ? -1.812 45.353 -4.820 1.00 31.26 2 HIS C CA 1
ATOM 3801 C C . HIS C 2 5 ? -0.666 46.152 -4.345 1.00 30.62 2 HIS C C 1
ATOM 3802 O O . HIS C 2 5 ? 0.392 45.655 -4.097 1.00 32.48 2 HIS C O 1
ATOM 3809 N N . LYS C 2 6 ? -0.855 47.437 -4.382 1.00 29.79 3 LYS C N 1
ATOM 3810 C CA . LYS C 2 6 ? 0.264 48.324 -3.806 1.00 28.84 3 LYS C CA 1
ATOM 3811 C C . LYS C 2 6 ? 1.174 47.956 -2.684 1.00 27.25 3 LYS C C 1
ATOM 3812 O O . LYS C 2 6 ? 2.403 48.081 -2.817 1.00 28.92 3 LYS C O 1
ATOM 3818 N N . ILE C 2 7 ? 0.681 47.565 -1.487 1.00 29.05 4 ILE C N 1
ATOM 3819 C CA . ILE C 2 7 ? 1.557 47.283 -0.263 1.00 27.00 4 ILE C CA 1
ATOM 3820 C C . ILE C 2 7 ? 2.149 45.731 -0.175 1.00 29.22 4 ILE C C 1
ATOM 3821 O O . ILE C 2 7 ? 3.260 45.402 0.349 1.00 27.37 4 ILE C O 1
ATOM 3826 N N . LEU C 2 8 ? 1.354 44.804 -0.663 1.00 27.70 5 LEU C N 1
ATOM 3827 C CA . LEU C 2 8 ? 1.823 43.391 -0.803 1.00 27.29 5 LEU C CA 1
ATOM 3828 C C . LEU C 2 8 ? 3.107 43.272 -1.710 1.00 26.50 5 LEU C C 1
ATOM 3829 O O . LEU C 2 8 ? 4.019 42.473 -1.428 1.00 25.77 5 LEU C O 1
ATOM 3834 N N . HIS C 2 9 ? 3.238 44.159 -2.690 1.00 26.78 6 HIS C N 1
ATOM 3835 C CA . HIS C 2 9 ? 4.429 44.078 -3.582 1.00 27.70 6 HIS C CA 1
ATOM 3836 C C . HIS C 2 9 ? 5.591 44.523 -2.888 1.00 27.73 6 HIS C C 1
ATOM 3837 O O . HIS C 2 9 ? 6.702 43.967 -2.944 1.00 28.97 6 HIS C O 1
ATOM 3844 N N . ARG C 2 10 ? 5.361 45.608 -2.175 1.00 30.27 7 ARG C N 1
ATOM 3845 C CA . ARG C 2 10 ? 6.383 45.986 -1.348 1.00 29.97 7 ARG C CA 1
ATOM 3846 C C . ARG C 2 10 ? 6.949 44.927 -0.365 1.00 32.45 7 ARG C C 1
ATOM 3847 O O . ARG C 2 10 ? 8.127 44.729 -0.303 1.00 32.99 7 ARG C O 1
ATOM 3855 N N . LEU C 2 11 ? 6.116 44.197 0.386 1.00 30.57 8 LEU C N 1
ATOM 3856 C CA . LEU C 2 11 ? 6.617 43.134 1.285 1.00 29.61 8 LEU C CA 1
ATOM 3857 C C . LEU C 2 11 ? 7.225 41.868 0.578 1.00 29.95 8 LEU C C 1
ATOM 3858 O O . LEU C 2 11 ? 8.046 41.138 1.155 1.00 29.89 8 LEU C O 1
ATOM 3863 N N . LEU C 2 12 ? 6.774 41.619 -0.645 1.00 28.02 9 LEU C N 1
ATOM 3864 C CA . LEU C 2 12 ? 7.328 40.478 -1.426 1.00 29.40 9 LEU C CA 1
ATOM 3865 C C . LEU C 2 12 ? 8.759 40.737 -1.923 1.00 31.12 9 LEU C C 1
ATOM 3866 O O . LEU C 2 12 ? 9.471 39.796 -2.201 1.00 30.80 9 LEU C O 1
ATOM 3871 N N . GLN C 2 13 ? 9.180 42.022 -1.979 1.00 33.35 10 GLN C N 1
ATOM 3872 C CA . GLN C 2 13 ? 10.559 42.344 -2.435 1.00 35.39 10 GLN C CA 1
ATOM 3873 C C . GLN C 2 13 ? 11.498 43.053 -1.422 1.00 38.33 10 GLN C C 1
ATOM 3874 O O . GLN C 2 13 ? 11.395 42.898 -0.189 1.00 41.00 10 GLN C O 1
ATOM 3880 N N . ARG D 2 4 ? -40.916 27.235 5.582 1.00 35.46 1 ARG D N 1
ATOM 3881 C CA . ARG D 2 4 ? -39.408 27.554 5.442 1.00 38.01 1 ARG D CA 1
ATOM 3882 C C . ARG D 2 4 ? -38.691 26.561 4.486 1.00 35.31 1 ARG D C 1
ATOM 3883 O O . ARG D 2 4 ? -37.929 26.885 3.456 1.00 33.68 1 ARG D O 1
ATOM 3891 N N . HIS D 2 5 ? -38.896 25.311 4.769 1.00 33.38 2 HIS D N 1
ATOM 3892 C CA . HIS D 2 5 ? -38.368 24.328 3.858 1.00 31.11 2 HIS D CA 1
ATOM 3893 C C . HIS D 2 5 ? -39.644 23.74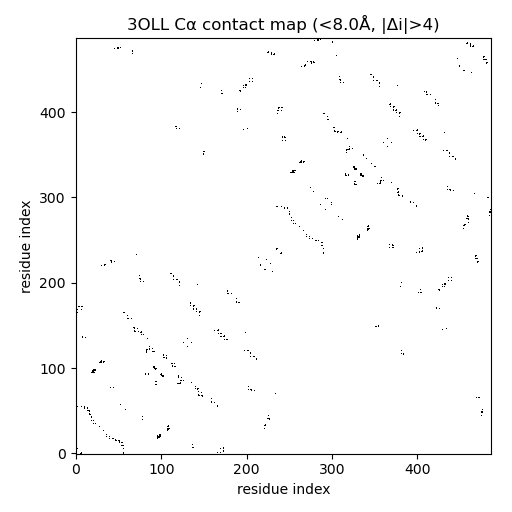0 3.398 1.00 30.34 2 HIS D C 1
ATOM 3894 O O . HIS D 2 5 ? -39.704 22.585 3.076 1.00 32.02 2 HIS D O 1
ATOM 3901 N N . LYS D 2 6 ? -40.685 24.529 3.424 1.00 29.33 3 LYS D N 1
ATOM 3902 C CA . LYS D 2 6 ? -42.015 23.958 2.872 1.00 28.17 3 LYS D CA 1
ATOM 3903 C C . LYS D 2 6 ? -42.139 22.993 1.709 1.00 25.62 3 LYS D C 1
ATOM 3904 O O . LYS D 2 6 ? -42.919 22.010 1.788 1.00 28.33 3 LYS D O 1
ATOM 3910 N N . ILE D 2 7 ? -41.480 23.213 0.535 1.00 27.82 4 ILE D N 1
ATOM 3911 C CA . ILE D 2 7 ? -41.753 22.340 -0.707 1.00 25.97 4 ILE D CA 1
ATOM 3912 C C . ILE D 2 7 ? -40.712 21.023 -0.803 1.00 28.67 4 ILE D C 1
ATOM 3913 O O . ILE D 2 7 ? -40.974 19.847 -1.323 1.00 27.04 4 ILE D O 1
ATOM 3918 N N . LEU D 2 8 ? -39.486 21.279 -0.373 1.00 27.77 5 LEU D N 1
ATOM 3919 C CA . LEU D 2 8 ? -38.503 20.149 -0.196 1.00 27.33 5 LEU D CA 1
ATOM 3920 C C . LEU D 2 8 ? -39.042 18.987 0.708 1.00 26.72 5 LEU D C 1
ATOM 3921 O O . LEU D 2 8 ? -38.792 17.795 0.434 1.00 25.01 5 LEU D O 1
ATOM 3926 N N . HIS D 2 9 ? -39.866 19.297 1.697 1.00 26.62 6 HIS D N 1
ATOM 3927 C CA . HIS D 2 9 ? -40.455 18.182 2.516 1.00 27.81 6 HIS D CA 1
ATOM 3928 C C . HIS D 2 9 ? -41.389 17.324 1.808 1.00 27.75 6 HIS D C 1
ATOM 3929 O O . HIS D 2 9 ? -41.411 16.100 1.938 1.00 28.36 6 HIS D O 1
ATOM 3936 N N . ARG D 2 10 ? -42.239 17.994 1.033 1.00 30.29 7 ARG D N 1
ATOM 3937 C CA . ARG D 2 10 ? -43.080 17.293 0.200 1.00 30.78 7 ARG D CA 1
ATOM 3938 C C . ARG D 2 10 ? -42.393 16.281 -0.748 1.00 32.25 7 ARG D C 1
ATOM 3939 O O . ARG D 2 10 ? -42.767 15.133 -0.818 1.00 31.84 7 ARG D O 1
ATOM 3947 N N . LEU D 2 11 ? -41.342 16.694 -1.465 1.00 29.89 8 LEU D N 1
ATOM 3948 C CA . LEU D 2 11 ? -40.666 15.762 -2.357 1.00 29.68 8 LEU D CA 1
ATOM 3949 C C . LEU D 2 11 ? -39.871 14.620 -1.633 1.00 29.55 8 LEU D C 1
ATOM 3950 O O . LEU D 2 11 ? -39.608 13.561 -2.236 1.00 30.45 8 L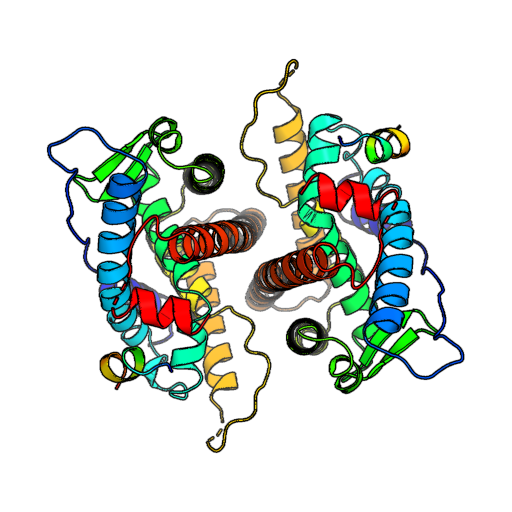EU D O 1
ATOM 3955 N N . LEU D 2 12 ? -39.392 14.912 -0.414 1.00 27.80 9 LEU D N 1
ATOM 3956 C CA . LEU D 2 12 ? -38.691 13.886 0.386 1.00 29.19 9 LEU D CA 1
ATOM 3957 C C . LEU D 2 12 ? -39.659 12.887 0.984 1.00 32.44 9 LEU D C 1
ATOM 3958 O O . LEU D 2 12 ? -39.269 11.720 1.171 1.00 30.86 9 LEU D O 1
ATOM 3963 N N . GLN D 2 13 ? -40.887 13.372 1.307 1.00 35.51 10 GLN D N 1
ATOM 3964 C CA . GLN D 2 13 ? -41.759 12.740 2.378 1.00 38.26 10 GLN D CA 1
ATOM 3965 C C . GLN D 2 13 ? -42.885 11.961 1.688 1.00 39.97 10 GLN D C 1
ATOM 3966 O O . GLN D 2 13 ? -42.753 11.548 0.496 1.00 43.86 10 GLN D O 1
#

Radius of gyration: 22.63 Å; Cα contacts (8 Å, |Δi|>4): 565; chains: 4; bounding box: 58×55×61 Å

B-factor: mean 23.17, std 8.91, range [10.5, 93.13]

Secondary structure (DSSP, 8-state):
--SHHHHHHHHHHHPPPPPP-B--SSPP-HHHHHHHHHHHHHHHHHHHHHHHHTSTTGGGS-HHHHHHHHHHHHHHHHHHHHHHHHTTSTTEEEEETBEEEEGGGGGGSTTHHHHHHHHHHHHHHHHHTT--HHHHHHHHHHHHH-S----------HHHHHHHHHHHHHHHHHHHHHHTT---HHHHHHHHHHHHHHHHHHHHHHHHHHHHHHHHHHTTSS---HHHHHHHH-/--SHHHHHHHHHHTPPPPPP-B--SSPP-HHHHHHHHHHHHHHHHHHHHHHHHTSTTGGGS-HHHHHHHHHHHHHHHHHHHHHHHHTTSTTEEEEETBEEEEGGGGGGSTTHHHHHHHHHHHHHHHHHTT--HHHHHHHHHHHHH-S----------HHHHHHHHHHHHHHHHHHHHHTT---HHHHHHHHHHHHHHHHHHHHHHHHHHHHHHHHHHTTSS---HHHHHHHH-/--HHHHHHH-/--HHHHHHH-

Nearest PDB structures (foldseek):
  3oll-assembly3_B  TM=1.004E+00  e=1.570E-34  Homo sapiens
  3ols-assembly1_A  TM=9.947E-01  e=9.411E-33  Homo sapiens
  3ols-assembly2_B  TM=9.946E-01  e=3.279E-31  Homo sapiens
  8ev1-assembly2_B  TM=9.408E-01  e=9.467E-23  Homo sapiens
  5krm-assembly1_B  TM=9.596E-01  e=2.943E-22  Homo sapiens